Protein AF-0000000087407997 (afdb_homodimer)

pLDDT: mean 92.31, std 10.21, range [31.7, 98.81]

Foldseek 3Di:
DKWFFQFWDDDDPAIAGGATDDWDWLFEEEAEADPPLCRQVVLCCQLPVGPTPDQTIDDPRHRLNPDDPLVNLQAEFEFADDDDDPDFDFLLVLLLVLCVSVADPPGDDDPVSSVLLLVLCVLLPNNVRRGGGLVPDDLLSNLSSSVSSSCSSVHQEYEYEASCPPHDPVSLCSNLVSVSVVSNVGRIYYYYHHALQSCQVRGQKYFYGGRNYGQDIGGSVGQVDQVNVCVRVVAGWDWDDDPNTIDIGGPPPVPPPD/DKWFFQFWDDDDPAIAGGATDDWDWLFEEEAEADPPLCRQVVLCCQLPVGPTPDQTIDDPRHRLNPDDPLVNLQAEFEFADDDDDPDFDFLLVLLLVLCVSVADPPGDDDPVSSVLLLVLCVLLPNNVRRGGGLVPDDLLSNLSSSVSSSCSSVHQEYEYEASCPPHDPVSLCSNLVSVSVVSNVGRIYYYYDHALQSCQVRGQKYFYGGRNYGQDIGGSVGQVDQVNVCVRVVAGWDWDDDPNTIDIGGPPPVPPPD

Solvent-accessible surface area (backbone atoms only — not comparable to full-atom values): 27142 Å² total; per-residue (Å²): 79,42,36,36,50,52,39,36,42,74,54,94,95,46,48,36,55,54,37,64,52,73,42,50,79,33,30,32,38,29,35,32,34,55,82,87,17,38,55,66,59,51,53,33,36,68,75,49,82,37,79,48,83,60,93,28,38,28,47,73,83,38,59,48,81,76,45,55,68,61,58,38,37,37,42,40,23,70,36,72,63,77,81,80,75,89,63,84,41,28,37,45,55,55,22,39,57,42,44,51,75,79,41,55,100,85,49,73,88,51,71,66,47,51,50,46,30,46,49,38,26,45,75,70,72,41,48,91,44,34,80,38,45,44,83,75,49,54,69,44,55,41,47,51,46,47,50,26,12,30,44,56,42,56,26,44,29,37,38,33,34,34,78,48,68,95,41,33,52,61,35,32,52,51,50,51,50,50,51,47,51,42,9,72,72,48,32,11,32,42,33,31,42,47,48,67,45,61,46,36,73,60,30,61,27,33,35,34,35,47,76,20,25,65,78,42,69,34,39,39,85,75,39,69,35,44,74,54,44,23,66,70,62,68,45,66,44,39,65,43,80,52,94,89,35,50,39,70,42,67,38,68,68,75,49,78,70,126,79,42,38,35,50,52,38,37,42,74,55,94,96,46,49,36,54,53,38,63,52,73,42,50,81,33,30,32,37,29,37,32,35,56,82,87,16,36,55,65,59,52,53,34,35,66,76,48,82,38,76,49,83,60,94,28,41,26,46,74,84,38,59,48,81,75,46,56,69,61,58,38,37,38,42,40,23,70,34,70,62,79,80,80,76,89,64,83,41,28,36,44,57,54,22,38,56,42,45,50,73,79,42,55,100,84,50,73,87,51,71,68,47,51,50,46,30,47,50,38,26,45,75,71,72,40,48,93,45,35,80,38,44,44,82,75,50,54,69,45,53,41,48,50,46,46,49,28,13,30,44,58,42,56,27,44,31,38,39,32,34,34,78,49,68,94,43,33,52,62,34,33,51,52,50,50,50,51,51,47,50,42,9,73,71,45,32,12,34,41,32,31,42,45,45,67,44,60,46,35,74,62,30,59,28,32,34,33,33,47,75,21,26,66,78,40,70,35,40,37,85,73,39,69,36,44,73,56,44,22,66,70,60,69,46,66,45,38,66,42,79,53,92,90,35,48,40,68,42,69,38,68,68,76,50,80,69,125

Radius of gyration: 24.4 Å; Cα contacts (8 Å, |Δi|>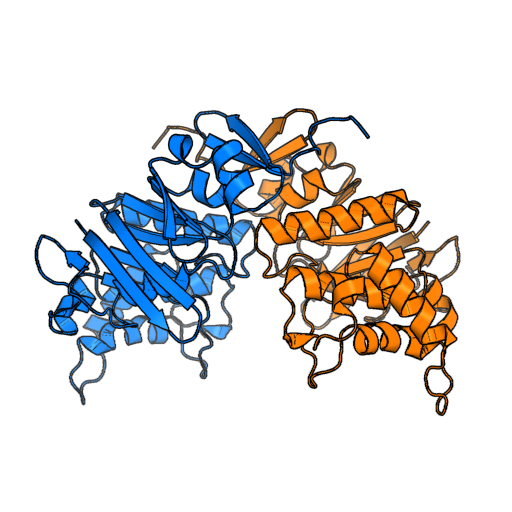4): 1046; chains: 2; bounding box: 50×68×53 Å

Sequence (516 aa):
MLEVRGLAFSYGDFSIEGVTLEVKEGEVVTLLGPNGSGKTTILKAIYGLLKPKERCVFIDGRDFHELPIRERAKLAGYVPQSHTPPFPYTVLDVVVTGLASQLGPFESPGKEHYEKALEKLGLLGLERFKDKPYTQLSGGQMQLVLIARALVQEPRFLLLDEPTAHLDFKNQVKVLGMVRRLAREGISTIMTLHDPNLTSVYSDRVALVKGGRIAAIGEPKEVIREDVLEEVYGMPVSVLEFNGFRLVIPGGELNGADMLEVRGLAFSYGDFSIEGVTLEVKEGEVVTLLGPNGSGKTTILKAIYGLLKPKERCVFIDGRDFHELPIRERAKLAGYVPQSHTPPFPYTVLDVVVTGLASQLGPFESPGKEHYEKALEKLGLLGLERFKDKPYTQLSGGQMQLVLIARALVQEPRFLLLDEPTAHLDFKNQVKVLGMVRRLAREGISTIMTLHDPNLTSVYSDRVALVKGGRIAAIGEPKEVIREDVLEEVYGMPVSVLEFNGFRLVIPGGELNGAD

Nearest PDB structures (foldseek):
  4wbs-assembly2_B  TM=8.511E-01  e=1.010E-21  Paraburkholderia phymatum STM815
  2olj-assembly1_A  TM=8.660E-01  e=7.659E-21  Geobacillus stearothermophilus
  6hs3-assembly1_B  TM=8.736E-01  e=2.737E-19  Burkholderia pseudomallei
  7ch8-assembly1_J  TM=8.640E-01  e=1.241E-17  Pseudomonas aeruginosa PAO1
  8bms-assembly1_A  TM=7.903E-01  e=9.996E-17  Lactobacillus delbrueckii subsp. bulgaricus ATCC 11842 = JCM 1002

InterPro domains:
  IPR003439 ABC transporter-like, ATP-binding domain [PF00005] (17-165)
  IPR003439 ABC transporter-like, ATP-binding domain [PS50893] (2-236)
  IPR003593 AAA+ ATPase domain [SM00382] (25-213)
  IPR017871 ABC transporter-like, conserved site [PS00211] (137-151)
  IPR027417 P-loop containing nucleoside triphosphate hydrolase [G3DSA:3.40.50.300] (1-246)
  IPR027417 P-loop containing nucleoside triphosphate hydrolase [SSF52540] (1-226)
  IPR050153 Metal Ion Import ATP-binding [PTHR42734] (1-245)

Structure (mmCIF, N/CA/C/O backbone):
data_AF-0000000087407997-model_v1
#
loop_
_entity.id
_entity.type
_entity.pdbx_description
1 polymer 'ABC transporter ATP-binding protein'
#
loop_
_atom_site.group_PDB
_atom_site.id
_atom_site.type_symbol
_atom_site.label_atom_id
_atom_site.label_alt_id
_atom_site.label_comp_id
_atom_site.label_asym_id
_atom_site.label_entity_id
_atom_site.label_seq_id
_atom_site.pdbx_PDB_ins_code
_atom_site.Cartn_x
_atom_site.Cartn_y
_atom_site.Cartn_z
_atom_site.occupancy
_atom_site.B_iso_or_equiv
_atom_site.auth_seq_id
_atom_site.auth_comp_id
_atom_site.auth_asym_id
_atom_site.auth_atom_id
_atom_site.pdbx_PDB_model_num
ATOM 1 N N . MET A 1 1 ? -1.115 24.828 19.484 1 93.56 1 MET A N 1
ATOM 2 C CA . MET A 1 1 ? -1.582 23.469 19.75 1 93.56 1 MET A CA 1
ATOM 3 C C . MET A 1 1 ? -2.961 23.25 19.141 1 93.56 1 MET A C 1
ATOM 5 O O . MET A 1 1 ? -3.82 24.125 19.188 1 93.56 1 MET A O 1
ATOM 9 N N . LEU A 1 2 ? -3.113 22.141 18.469 1 97.5 2 LEU A N 1
ATOM 10 C CA . LEU A 1 2 ? -4.418 21.719 17.984 1 97.5 2 LEU A CA 1
ATOM 11 C C . LEU A 1 2 ? -5.082 20.75 18.953 1 97.5 2 LEU A C 1
ATOM 13 O O . LEU A 1 2 ? -4.453 19.781 19.391 1 97.5 2 LEU A O 1
ATOM 17 N N . GLU A 1 3 ? -6.344 21.094 19.312 1 98.25 3 GLU A N 1
ATOM 18 C CA . GLU A 1 3 ? -7.09 20.266 20.25 1 98.25 3 GLU A CA 1
ATOM 19 C C . GLU A 1 3 ? -8.414 19.812 19.656 1 98.25 3 GLU A C 1
ATOM 21 O O . 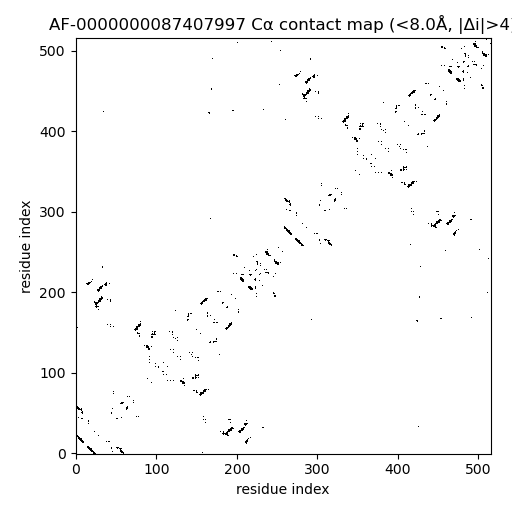GLU A 1 3 ? -9.18 20.609 19.125 1 98.25 3 GLU A O 1
ATOM 26 N N . VAL A 1 4 ? -8.617 18.562 19.719 1 98.19 4 VAL A N 1
ATOM 27 C CA . VAL A 1 4 ? -9.906 17.953 19.375 1 98.19 4 VAL A CA 1
ATOM 28 C C . VAL A 1 4 ? -10.586 17.438 20.641 1 98.19 4 VAL A C 1
ATOM 30 O O . VAL A 1 4 ? -10.016 16.594 21.359 1 98.19 4 VAL A O 1
ATOM 33 N N . ARG A 1 5 ? -11.781 17.922 20.906 1 97.56 5 ARG A N 1
ATOM 34 C CA . ARG A 1 5 ? -12.477 17.594 22.141 1 97.56 5 ARG A CA 1
ATOM 35 C C . ARG A 1 5 ? -13.82 16.922 21.844 1 97.56 5 ARG A C 1
ATOM 37 O O . ARG A 1 5 ? -14.789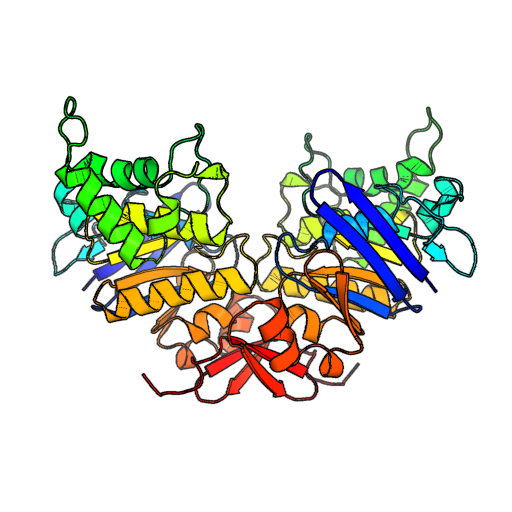 17.594 21.484 1 97.56 5 ARG A O 1
ATOM 44 N N . GLY A 1 6 ? -13.836 15.633 22.047 1 96.75 6 GLY A N 1
ATOM 45 C CA . GLY A 1 6 ? -15.094 14.906 21.953 1 96.75 6 GLY A CA 1
ATOM 46 C C . GLY A 1 6 ? -15.727 14.977 20.578 1 96.75 6 GLY A C 1
ATOM 47 O O . GLY A 1 6 ? -16.938 15.188 20.453 1 96.75 6 GLY A O 1
ATOM 48 N N . LEU A 1 7 ? -14.945 14.898 19.562 1 96.94 7 LEU A N 1
ATOM 49 C CA . LEU A 1 7 ? -15.453 14.977 18.203 1 96.94 7 LEU A CA 1
ATOM 50 C C . LEU A 1 7 ? -16.422 13.844 17.922 1 96.94 7 LEU A C 1
ATOM 52 O O . LEU A 1 7 ? -16.109 12.672 18.141 1 96.94 7 LEU A O 1
ATOM 56 N N . ALA A 1 8 ? -17.609 14.188 17.531 1 95.31 8 ALA A N 1
ATOM 57 C CA . ALA A 1 8 ? -18.656 13.242 17.172 1 95.31 8 ALA A CA 1
ATOM 58 C C . ALA A 1 8 ? -19.266 13.602 15.812 1 95.31 8 ALA A C 1
ATOM 60 O O . ALA A 1 8 ? -19.469 14.773 15.5 1 95.31 8 ALA A O 1
ATOM 61 N N . PHE A 1 9 ? -19.438 12.586 15.039 1 93.88 9 PHE A N 1
ATOM 62 C CA . PHE A 1 9 ? -20 12.727 13.695 1 93.88 9 PHE A CA 1
ATOM 63 C C . PHE A 1 9 ? -20.688 11.445 13.258 1 93.88 9 PHE A C 1
ATOM 65 O O . PHE A 1 9 ? -20.219 10.344 13.562 1 93.88 9 PHE A O 1
ATOM 72 N N . SER A 1 10 ? -21.812 11.633 12.625 1 90.56 10 SER A N 1
ATOM 73 C CA . SER A 1 10 ? -22.516 10.445 12.141 1 90.56 10 SER A CA 1
ATOM 74 C C . SER A 1 10 ? -22.953 10.617 10.688 1 90.56 10 SER A C 1
ATOM 76 O O . SER A 1 10 ? -23.312 11.711 10.273 1 90.56 10 SER A O 1
ATOM 78 N N . TYR A 1 11 ? -22.766 9.625 9.93 1 83 11 TYR A N 1
ATOM 79 C CA . TYR A 1 11 ? -23.281 9.539 8.562 1 83 11 TYR A CA 1
ATOM 80 C C . TYR A 1 11 ? -23.766 8.133 8.25 1 83 11 TYR A C 1
ATOM 82 O O . TYR A 1 11 ? -22.984 7.172 8.336 1 83 11 TYR A O 1
ATOM 90 N N . GLY A 1 12 ? -25.031 8.055 7.812 1 82.81 12 GLY A N 1
ATOM 91 C CA . GLY A 1 12 ? -25.625 6.746 7.621 1 82.81 12 GLY A CA 1
ATOM 92 C C . GLY A 1 12 ? -25.484 5.844 8.836 1 82.81 12 GLY A C 1
ATOM 93 O O . GLY A 1 12 ? -25.875 6.219 9.945 1 82.81 12 GLY A O 1
ATOM 94 N N . ASP A 1 13 ? -24.719 4.617 8.547 1 84.75 13 ASP A N 1
ATOM 95 C CA . ASP A 1 13 ? -24.578 3.625 9.602 1 84.75 13 ASP A CA 1
ATOM 96 C C . ASP A 1 13 ? -23.234 3.738 10.305 1 84.75 13 ASP A C 1
ATOM 98 O O . ASP A 1 13 ? -22.922 2.971 11.219 1 84.75 13 ASP A O 1
ATOM 102 N N . PHE A 1 14 ? -22.469 4.699 9.906 1 87.31 14 PHE A N 1
ATOM 103 C CA . PHE A 1 14 ? -21.141 4.859 10.508 1 87.31 14 PHE A CA 1
ATOM 104 C C . PHE A 1 14 ? -21.109 6.094 11.398 1 87.31 14 PHE A C 1
ATOM 106 O O . PHE A 1 14 ? -21.688 7.125 11.07 1 87.31 14 PHE A O 1
ATOM 113 N N . SER A 1 15 ? -20.453 5.922 12.641 1 91.94 15 SER A N 1
ATOM 114 C CA . SER A 1 15 ? -20.359 7.055 13.555 1 91.94 15 SER A CA 1
ATOM 115 C C . SER A 1 15 ? -18.984 7.145 14.195 1 91.94 15 SER A C 1
ATOM 117 O O . SER A 1 15 ? -18.328 6.125 14.438 1 91.94 15 SER A O 1
ATOM 119 N N . ILE A 1 16 ? -18.5 8.328 14.242 1 92.44 16 ILE A N 1
ATOM 120 C CA . ILE A 1 16 ? -17.375 8.688 15.094 1 92.44 16 ILE A CA 1
ATOM 121 C C . ILE A 1 16 ? -17.875 9.117 16.469 1 92.44 16 ILE A C 1
ATOM 123 O O . ILE A 1 16 ? -18.797 9.938 16.578 1 92.44 16 ILE A O 1
ATOM 127 N N . GLU A 1 17 ? -17.234 8.547 17.484 1 92.69 17 GLU A N 1
ATOM 128 C CA . GLU A 1 17 ? -17.766 8.773 18.828 1 92.69 17 GLU A CA 1
ATOM 129 C C . GLU A 1 17 ? -16.688 9.273 19.781 1 92.69 17 GLU A C 1
ATOM 131 O O . GLU A 1 17 ? -15.844 8.5 20.234 1 92.69 17 GLU A O 1
ATOM 136 N N . GLY A 1 18 ? -16.734 10.586 20.078 1 94 18 GLY A N 1
ATOM 137 C CA . GLY A 1 18 ? -16 11.141 21.219 1 94 18 GLY A CA 1
ATOM 138 C C . GLY A 1 18 ? -14.5 11.156 21 1 94 18 GLY A C 1
ATOM 139 O O . GLY A 1 18 ? -13.742 10.844 21.922 1 94 18 GLY A O 1
ATOM 140 N N . VAL A 1 19 ? -14.078 11.414 19.844 1 96.31 19 VAL A N 1
ATOM 141 C CA . VAL A 1 19 ? -12.648 11.438 19.547 1 96.31 19 VAL A CA 1
ATOM 142 C C . VAL A 1 19 ? -12.008 12.656 20.219 1 96.31 19 VAL A C 1
ATOM 144 O O . VAL A 1 19 ? -12.469 13.789 20.031 1 96.31 19 VAL A O 1
ATOM 147 N N . THR A 1 20 ? -11.039 12.438 21.078 1 97.81 20 THR A N 1
ATOM 148 C CA . THR A 1 20 ? -10.273 13.469 21.75 1 97.81 20 THR A CA 1
ATOM 149 C C . THR A 1 20 ? -8.781 13.266 21.562 1 97.81 20 THR A C 1
ATOM 151 O O . THR A 1 20 ? -8.266 12.164 21.766 1 97.81 20 THR A O 1
ATOM 154 N N . LEU A 1 21 ? -8.133 14.297 21.047 1 97.44 21 LEU A N 1
ATOM 155 C CA . LEU A 1 21 ? -6.68 14.242 20.906 1 97.44 21 LEU A CA 1
ATOM 156 C C . LEU A 1 21 ? -6.094 15.648 20.797 1 97.44 21 LEU A C 1
ATOM 158 O O . LEU A 1 21 ? -6.832 16.625 20.703 1 97.44 21 LEU A O 1
ATOM 162 N N . GLU A 1 22 ? -4.809 15.719 20.938 1 98 22 GLU A N 1
ATOM 163 C CA . GLU A 1 22 ? -4.074 16.969 20.797 1 98 22 GLU A CA 1
ATOM 164 C C . GLU A 1 22 ? -2.832 16.797 19.922 1 98 22 GLU A C 1
ATOM 166 O O . GLU A 1 22 ? -2.293 15.688 19.828 1 98 22 GLU A O 1
ATOM 171 N N . VAL A 1 23 ? -2.432 17.828 19.312 1 98.12 23 VAL A N 1
ATOM 172 C CA . VAL A 1 23 ? -1.2 17.875 18.547 1 98.12 23 VAL A CA 1
ATOM 173 C C . VAL A 1 23 ? -0.381 19.094 18.953 1 98.12 23 VAL A C 1
ATOM 175 O O . VAL A 1 23 ? -0.826 20.234 18.781 1 98.12 23 VAL A O 1
ATOM 178 N N . LYS A 1 24 ? 0.761 18.828 19.453 1 97.19 24 LYS A N 1
ATOM 179 C CA . LYS A 1 24 ? 1.659 19.906 19.859 1 97.19 24 LYS A CA 1
ATOM 180 C C . LYS A 1 24 ? 2.455 20.438 18.672 1 97.19 24 LYS A C 1
ATOM 182 O O . LYS A 1 24 ? 2.434 19.859 17.594 1 97.19 24 LYS A O 1
ATOM 187 N N . GLU A 1 25 ? 3.094 21.578 18.922 1 95.5 25 GLU A N 1
ATOM 188 C CA . GLU A 1 25 ? 3.939 22.156 17.891 1 95.5 25 GLU A CA 1
ATOM 189 C C . GLU A 1 25 ? 5.086 21.219 17.531 1 95.5 25 GLU A C 1
ATOM 191 O O . GLU A 1 25 ? 5.758 20.672 18.406 1 95.5 25 GLU A O 1
ATOM 196 N N . GLY A 1 26 ? 5.191 21 16.266 1 96.5 26 GLY A N 1
ATOM 197 C CA . GLY A 1 26 ? 6.297 20.188 15.773 1 96.5 26 GLY A CA 1
ATOM 198 C C . GLY A 1 26 ? 6.078 18.703 15.961 1 96.5 26 GLY A C 1
ATOM 199 O O . GLY A 1 26 ? 7 17.906 15.773 1 96.5 26 GLY A O 1
ATOM 200 N N . GLU A 1 27 ? 4.895 18.328 16.297 1 98.12 27 GLU A N 1
ATOM 201 C CA . GLU A 1 27 ? 4.59 16.922 16.594 1 98.12 27 GLU A CA 1
ATOM 202 C C . GLU A 1 27 ? 3.934 16.234 15.398 1 98.12 27 GLU A C 1
ATOM 204 O O . GLU A 1 27 ? 3.168 16.859 14.656 1 98.12 27 GLU A O 1
ATOM 209 N N . VAL A 1 28 ? 4.277 14.992 15.188 1 98.62 28 VAL A N 1
ATOM 210 C CA . VAL A 1 28 ? 3.586 14.148 14.219 1 98.62 28 VAL A CA 1
ATOM 211 C C . VAL A 1 28 ? 2.686 13.148 14.945 1 98.62 28 VAL A C 1
ATOM 213 O O . VAL A 1 28 ? 3.172 12.281 15.664 1 98.62 28 VAL A O 1
ATOM 216 N N . VAL A 1 29 ? 1.391 13.297 14.781 1 98.81 29 VAL A N 1
ATOM 217 C CA . VAL A 1 29 ? 0.408 12.367 15.336 1 98.81 29 VAL A CA 1
ATOM 218 C C . VAL A 1 29 ? -0.228 11.562 14.203 1 98.81 29 VAL A C 1
ATOM 220 O O . VAL A 1 29 ? -0.716 12.125 13.227 1 98.81 29 VAL A O 1
ATOM 223 N N . THR A 1 30 ? -0.231 10.25 14.312 1 98.81 30 THR A N 1
ATOM 224 C CA . THR A 1 30 ? -0.772 9.391 13.266 1 98.81 30 THR A CA 1
ATOM 225 C C . THR A 1 30 ? -2.023 8.672 13.758 1 98.81 30 THR A C 1
ATOM 227 O O . THR A 1 30 ? -2.014 8.055 14.82 1 98.81 30 THR A O 1
ATOM 230 N N . LEU A 1 31 ? -3.109 8.875 13.047 1 98.75 31 LEU A N 1
ATOM 231 C CA . LEU A 1 31 ? -4.254 7.98 13.188 1 98.75 31 LEU A CA 1
ATOM 232 C C . LEU A 1 31 ? -3.986 6.641 12.508 1 98.75 31 LEU A C 1
ATOM 234 O O . LEU A 1 31 ? -3.889 6.57 11.281 1 98.75 31 LEU A O 1
ATOM 238 N N . LEU A 1 32 ? -3.848 5.594 13.281 1 98.56 32 LEU A N 1
ATOM 239 C CA . LEU A 1 32 ? -3.555 4.246 12.805 1 98.56 32 LEU A CA 1
ATOM 240 C C . LEU A 1 32 ? -4.785 3.35 12.914 1 98.56 32 LEU A C 1
ATOM 242 O O . LEU A 1 32 ? -5.527 3.422 13.891 1 98.56 32 LEU A O 1
ATOM 246 N N . GLY A 1 33 ? -5.023 2.516 12.008 1 96.81 33 GLY A N 1
ATOM 247 C CA . GLY A 1 33 ? -6.129 1.571 12.039 1 96.81 33 GLY A CA 1
ATOM 248 C C . GLY A 1 33 ? -6.41 0.933 10.695 1 96.81 33 GLY A C 1
ATOM 249 O O . GLY A 1 33 ? -5.848 1.343 9.68 1 96.81 33 GLY A O 1
ATOM 250 N N . PRO A 1 34 ? -7.238 -0.041 10.664 1 95.44 34 PRO A N 1
ATOM 251 C CA . PRO A 1 34 ? -7.59 -0.705 9.414 1 95.44 34 PRO A CA 1
ATOM 252 C C . PRO A 1 34 ? -8.445 0.172 8.5 1 95.44 34 PRO A C 1
ATOM 254 O O . PRO A 1 34 ? -8.906 1.24 8.922 1 95.44 34 PRO A O 1
ATOM 257 N N . ASN A 1 35 ? -8.523 -0.287 7.273 1 93 35 ASN A N 1
ATOM 258 C CA . ASN A 1 35 ? -9.438 0.397 6.363 1 93 35 ASN A CA 1
ATOM 259 C C . ASN A 1 35 ? -10.867 0.395 6.895 1 93 35 ASN A C 1
ATOM 261 O O . ASN A 1 35 ? -11.328 -0.604 7.453 1 93 35 ASN A O 1
ATOM 265 N N . GLY A 1 36 ? -11.531 1.474 6.816 1 91.69 36 GLY A N 1
ATOM 266 C CA . GLY A 1 36 ? -12.922 1.57 7.234 1 91.69 36 GLY A CA 1
ATOM 267 C C . GLY A 1 36 ? -13.078 1.879 8.711 1 91.69 36 GLY A C 1
ATOM 268 O O . GLY A 1 36 ? -14.195 1.951 9.219 1 91.69 36 GLY A O 1
ATOM 269 N N . SER A 1 37 ? -12.023 2.117 9.383 1 95.12 37 SER A N 1
ATOM 270 C CA . SER A 1 37 ? -12.094 2.32 10.828 1 95.12 37 SER A CA 1
ATOM 271 C C . SER A 1 37 ? -12.578 3.727 11.164 1 95.12 37 SER A C 1
ATOM 273 O O . SER A 1 37 ? -12.953 4.004 12.305 1 95.12 37 SER A O 1
ATOM 275 N N . GLY A 1 38 ? -12.508 4.648 10.211 1 95.38 38 GLY A N 1
ATOM 276 C CA . GLY A 1 38 ? -12.984 6.004 10.438 1 95.38 38 GLY A CA 1
ATOM 277 C C . GLY A 1 38 ? -11.883 7.043 10.391 1 95.38 38 GLY A C 1
ATOM 278 O O . GLY A 1 38 ? -12.133 8.234 10.594 1 95.38 38 GLY A O 1
ATOM 279 N N . LYS A 1 39 ? -10.656 6.656 10.086 1 97.06 39 LYS A N 1
ATOM 280 C CA . LYS A 1 39 ? -9.508 7.559 10.094 1 97.06 39 LYS A CA 1
ATOM 281 C C . LYS A 1 39 ? -9.75 8.766 9.195 1 97.06 39 LYS A C 1
ATOM 283 O O . LYS A 1 39 ? -9.57 9.906 9.617 1 97.06 39 LYS A O 1
ATOM 288 N N . THR A 1 40 ? -10.195 8.508 7.945 1 95.75 40 THR A N 1
ATOM 289 C CA . THR A 1 40 ? -10.453 9.555 6.965 1 95.75 40 THR A CA 1
ATOM 290 C C . THR A 1 40 ? -11.586 10.469 7.43 1 95.75 40 THR A C 1
ATOM 292 O O . THR A 1 40 ? -11.508 11.688 7.289 1 95.75 40 THR A O 1
ATOM 295 N N . THR A 1 41 ? -12.617 9.898 8.008 1 95.38 41 THR A N 1
ATOM 296 C CA . THR A 1 41 ? -13.75 10.672 8.516 1 95.38 41 THR A CA 1
ATOM 297 C C . THR A 1 41 ? -13.312 11.586 9.656 1 95.38 41 THR A C 1
ATOM 299 O O . THR A 1 41 ? -13.672 12.758 9.688 1 95.38 41 THR A O 1
ATOM 302 N N . ILE A 1 42 ? -12.484 11.023 10.547 1 97.12 42 ILE A N 1
ATOM 303 C CA . ILE A 1 42 ? -11.969 11.812 11.664 1 97.12 42 ILE A CA 1
ATOM 304 C C . ILE A 1 42 ? -11.141 12.977 11.133 1 97.12 42 ILE A C 1
ATOM 306 O O . ILE A 1 42 ? -11.344 14.125 11.531 1 97.12 42 ILE A O 1
ATOM 310 N N . LEU A 1 43 ? -10.273 12.711 10.219 1 97.38 43 LEU A N 1
ATOM 311 C CA . LEU A 1 43 ? -9.375 13.719 9.664 1 97.38 43 LEU A CA 1
ATOM 312 C C . LEU A 1 43 ? -10.164 14.82 8.961 1 97.38 43 LEU A C 1
ATOM 314 O O . LEU A 1 43 ? -9.898 16 9.164 1 97.38 43 LEU A O 1
ATOM 318 N N . LYS A 1 44 ? -11.156 14.469 8.164 1 96.44 44 LYS A N 1
ATOM 319 C CA . LYS A 1 44 ? -12.008 15.414 7.449 1 96.44 44 LYS A CA 1
ATOM 320 C C . LYS A 1 44 ? -12.828 16.266 8.422 1 96.44 44 LYS A C 1
ATOM 322 O O . LYS A 1 44 ? -13.047 17.453 8.18 1 96.44 44 LYS A O 1
ATOM 327 N N . ALA A 1 45 ? -13.273 15.633 9.469 1 96.69 45 ALA A N 1
ATOM 328 C CA . ALA A 1 45 ? -14.039 16.359 10.484 1 96.69 45 ALA A CA 1
ATOM 329 C C . ALA A 1 45 ? -13.164 17.359 11.219 1 96.69 45 ALA A C 1
ATOM 331 O O . ALA A 1 45 ? -13.602 18.484 11.516 1 96.69 45 ALA A O 1
ATOM 332 N N . ILE A 1 46 ? -11.953 16.953 11.5 1 97.44 46 ILE A N 1
ATOM 333 C CA . ILE A 1 46 ? -11.023 17.875 12.148 1 97.44 46 ILE A CA 1
ATOM 334 C C . ILE A 1 46 ? -10.789 19.094 11.242 1 97.44 46 ILE A C 1
ATOM 336 O O . ILE A 1 46 ? -10.844 20.234 11.703 1 97.44 46 ILE A O 1
ATOM 340 N N . TYR A 1 47 ? -10.602 18.859 9.992 1 96.56 47 TYR A N 1
ATOM 341 C CA . TYR A 1 47 ? -10.305 19.938 9.055 1 96.56 47 TYR A CA 1
ATOM 342 C C . TYR A 1 47 ? -11.547 20.781 8.797 1 96.56 47 TYR A C 1
ATOM 344 O O . TYR A 1 47 ? -11.445 21.953 8.43 1 96.56 47 TYR A O 1
ATOM 352 N N . GLY A 1 48 ? -12.719 20.156 8.875 1 95.12 48 GLY A N 1
ATOM 353 C CA . GLY A 1 48 ? -13.969 20.875 8.688 1 95.12 48 GLY A CA 1
ATOM 354 C C . GLY A 1 48 ? -14.641 20.594 7.363 1 95.12 48 GLY A C 1
ATOM 355 O O . GLY A 1 48 ? -15.609 21.266 6.992 1 95.12 48 GLY A O 1
ATOM 356 N N . LEU A 1 49 ? -14.109 19.625 6.637 1 94 49 LEU A N 1
ATOM 357 C CA . LEU A 1 49 ? -14.781 19.188 5.418 1 94 49 LEU A CA 1
ATOM 358 C C . LEU A 1 49 ? -16.078 18.453 5.75 1 94 49 LEU A C 1
ATOM 360 O O . LEU A 1 49 ? -17 18.406 4.93 1 94 49 LEU A O 1
ATOM 364 N N . LEU A 1 50 ? -16.094 17.781 6.867 1 93.38 50 LEU A N 1
ATOM 365 C CA . LEU A 1 50 ? -17.281 17.219 7.484 1 93.38 50 LEU A CA 1
ATOM 366 C C . LEU A 1 50 ? -17.641 17.984 8.758 1 93.38 50 LEU A C 1
ATOM 368 O O . LEU A 1 50 ? -16.797 18.156 9.641 1 93.38 50 LEU A O 1
ATOM 372 N N . LYS A 1 51 ? -18.766 18.469 8.898 1 89.06 51 LYS A N 1
ATOM 373 C CA . LYS A 1 51 ? -19.141 19.359 10 1 89.06 51 LYS A CA 1
ATOM 374 C C . LYS A 1 51 ? -19.625 18.562 11.211 1 89.06 51 LYS A C 1
ATOM 376 O O . LYS A 1 51 ? -20.703 17.953 11.172 1 89.06 51 LYS A O 1
ATOM 381 N N . PRO A 1 52 ? -18.875 18.609 12.242 1 90.94 52 PRO A N 1
ATOM 382 C CA . PRO A 1 52 ? -19.344 17.969 13.477 1 90.94 52 PRO A CA 1
ATOM 383 C C . PRO A 1 52 ? -20.531 18.672 14.094 1 90.94 52 PRO A C 1
ATOM 385 O O . PRO A 1 52 ? -20.812 19.828 13.766 1 90.94 52 PRO A O 1
ATOM 388 N N . LYS A 1 53 ? -21.172 17.922 14.984 1 82.56 53 LYS A N 1
ATOM 389 C CA . LYS A 1 53 ? -22.391 18.438 15.617 1 82.56 53 LYS A CA 1
ATOM 390 C C . LYS A 1 53 ? -22.062 19.578 16.578 1 82.56 53 LYS A C 1
ATOM 392 O O . LYS A 1 53 ? -22.797 20.578 16.625 1 82.56 53 LYS A O 1
ATOM 397 N N . GLU A 1 54 ? -21.031 19.469 17.281 1 91.44 54 GLU A N 1
ATOM 398 C CA . GLU A 1 54 ? -20.641 20.438 18.297 1 91.44 54 GLU A CA 1
ATOM 399 C C . GLU A 1 54 ? -19.266 21 18 1 91.44 54 GLU A C 1
ATOM 401 O O . GLU A 1 54 ? -18.5 20.438 17.219 1 91.44 54 GLU A O 1
ATOM 406 N N . ARG A 1 55 ? -19.078 22.188 18.594 1 94.06 55 ARG A N 1
ATOM 407 C CA . ARG A 1 55 ? -17.719 22.734 18.531 1 94.06 55 ARG A CA 1
ATOM 408 C C . ARG A 1 55 ? -16.734 21.828 19.25 1 94.06 55 ARG A C 1
ATOM 410 O O . ARG A 1 55 ? -16.922 21.516 20.438 1 94.06 55 ARG A O 1
ATOM 417 N N . CYS A 1 56 ? -15.656 21.422 18.484 1 96.88 56 CYS A N 1
ATOM 418 C CA . CYS A 1 56 ? -14.82 20.406 19.125 1 96.88 56 CYS A CA 1
ATOM 419 C C . CYS A 1 56 ? -13.383 20.5 18.641 1 96.88 56 CYS A C 1
ATOM 421 O O . CYS A 1 56 ? -12.508 19.766 19.109 1 96.88 56 CYS A O 1
ATOM 423 N N . VAL A 1 57 ? -13.047 21.375 17.766 1 98.06 57 VAL A N 1
ATOM 424 C CA . VAL A 1 57 ? -11.688 21.531 17.266 1 98.06 57 VAL A CA 1
ATOM 425 C C . VAL A 1 57 ? -11.18 22.938 17.547 1 98.06 57 VAL A C 1
ATOM 427 O O . VAL A 1 57 ? -11.797 23.922 17.125 1 98.06 57 VAL A O 1
ATOM 430 N N . PHE A 1 58 ? -10.07 22.984 18.234 1 98.06 58 PHE A N 1
ATOM 431 C CA . PHE A 1 58 ? -9.531 24.281 18.656 1 98.06 58 PHE A CA 1
ATOM 432 C C . PHE A 1 58 ? -8.055 24.391 18.297 1 98.06 58 PHE A C 1
ATOM 434 O O . PHE A 1 58 ? -7.305 23.406 18.422 1 98.06 58 PHE A O 1
ATOM 441 N N . ILE A 1 59 ? -7.641 25.531 17.859 1 97 59 ILE A N 1
ATOM 442 C CA . ILE A 1 59 ? -6.23 25.875 17.688 1 97 59 ILE A CA 1
ATOM 443 C C . ILE A 1 59 ? -5.883 27.094 18.547 1 97 59 ILE A C 1
ATOM 445 O O . ILE A 1 59 ? -6.457 28.172 18.359 1 97 59 ILE A O 1
ATOM 449 N N . ASP A 1 60 ? -5.047 26.859 19.453 1 94.69 60 ASP A N 1
ATOM 450 C CA . ASP A 1 60 ? -4.672 27.891 20.422 1 9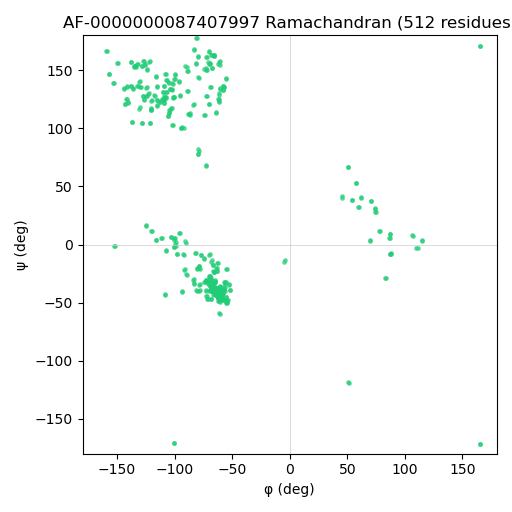4.69 60 ASP A CA 1
ATOM 451 C C . ASP A 1 60 ? -5.906 28.484 21.109 1 94.69 60 ASP A C 1
ATOM 453 O O . ASP A 1 60 ? -6.047 29.703 21.188 1 94.69 60 ASP A O 1
ATOM 457 N N . GLY A 1 61 ? -6.781 27.656 21.359 1 94 61 GLY A N 1
ATOM 458 C CA . GLY A 1 61 ? -7.941 28.031 22.141 1 94 61 GLY A CA 1
ATOM 459 C C . GLY A 1 61 ? -9.07 28.609 21.312 1 94 61 GLY A C 1
ATOM 460 O O . GLY A 1 61 ? -10.172 28.844 21.828 1 94 61 GLY A O 1
ATOM 461 N N . ARG A 1 62 ? -8.859 28.859 20.062 1 95.69 62 ARG A N 1
ATOM 462 C CA . ARG A 1 62 ? -9.891 29.406 19.188 1 95.69 62 ARG A CA 1
ATOM 463 C C . ARG A 1 62 ? -10.594 28.297 18.406 1 95.69 62 ARG A C 1
ATOM 465 O O . ARG A 1 62 ? -9.953 27.359 17.953 1 95.69 62 ARG A O 1
ATOM 472 N N . ASP A 1 63 ? -11.906 28.469 18.281 1 96.88 63 ASP A N 1
ATOM 473 C CA . ASP A 1 63 ? -12.672 27.516 17.5 1 96.88 63 ASP A CA 1
ATOM 474 C C . ASP A 1 63 ? -12.25 27.547 16.031 1 96.88 63 ASP A C 1
ATOM 476 O O . ASP A 1 63 ? -12.531 28.516 15.32 1 96.88 63 ASP A O 1
ATOM 480 N N . PHE A 1 64 ? -11.672 26.484 15.602 1 97.25 64 PHE A N 1
ATOM 481 C CA . PHE A 1 64 ? -11.086 26.422 14.266 1 97.25 64 PHE A CA 1
ATOM 482 C C . PHE A 1 64 ? -12.164 26.531 13.195 1 97.25 64 PHE A C 1
ATOM 484 O O . PHE A 1 64 ? -11.984 27.25 12.203 1 97.25 64 PHE A O 1
ATOM 491 N N . HIS A 1 65 ? -13.312 25.891 13.391 1 96.38 65 HIS A N 1
ATOM 492 C CA . HIS A 1 65 ? -14.344 25.781 12.367 1 96.38 65 HIS A CA 1
ATOM 493 C C . HIS A 1 65 ? -15.086 27.109 12.195 1 96.38 65 HIS A C 1
ATOM 495 O O . HIS A 1 65 ? -15.766 27.312 11.195 1 96.38 65 HIS A O 1
ATOM 501 N N . GLU A 1 66 ? -14.914 28.031 13.078 1 95.06 66 GLU A N 1
ATOM 502 C CA . GLU A 1 66 ? -15.633 29.297 13.023 1 95.06 66 GLU A CA 1
ATOM 503 C C . GLU A 1 66 ? -14.781 30.391 12.391 1 95.06 66 GLU A C 1
ATOM 505 O O . GLU A 1 66 ? -15.273 31.484 12.109 1 95.06 66 GLU A O 1
ATOM 510 N N . LEU A 1 67 ? -13.602 30.094 12.172 1 94.69 67 LEU A N 1
ATOM 511 C CA . LEU A 1 67 ? -12.711 31.062 11.562 1 94.69 67 LEU A CA 1
ATOM 512 C C . LEU A 1 67 ? -13.023 31.25 10.086 1 94.69 67 LEU A C 1
ATOM 514 O O . LEU A 1 67 ? -13.5 30.328 9.43 1 94.69 67 LEU A O 1
ATOM 518 N N . PRO A 1 68 ? -12.742 32.469 9.594 1 92.62 68 PRO A N 1
ATOM 519 C CA . PRO A 1 68 ? -12.852 32.656 8.141 1 92.62 68 PRO A CA 1
ATOM 520 C C . PRO A 1 68 ? -11.906 31.734 7.359 1 92.62 68 PRO A C 1
ATOM 522 O O . PRO A 1 68 ? -10.836 31.375 7.855 1 92.62 68 PRO A O 1
ATOM 525 N N . ILE A 1 69 ? -12.211 31.422 6.172 1 88.81 69 ILE A N 1
ATOM 526 C CA . ILE A 1 69 ? -11.508 30.469 5.32 1 88.81 69 ILE A CA 1
ATOM 527 C C . ILE A 1 69 ? -10.047 30.891 5.164 1 88.81 69 ILE A C 1
ATOM 529 O O . ILE A 1 69 ? -9.148 30.047 5.23 1 88.81 69 ILE A O 1
ATOM 533 N N . ARG A 1 70 ? -9.812 32.156 4.988 1 89.38 70 ARG A N 1
ATOM 534 C CA . ARG A 1 70 ? -8.461 32.656 4.785 1 89.38 70 ARG A CA 1
ATOM 535 C C . ARG A 1 70 ? -7.598 32.406 6.02 1 89.38 70 ARG A C 1
ATOM 537 O O . ARG A 1 70 ? -6.414 32.094 5.906 1 89.38 70 ARG A O 1
ATOM 544 N N . GLU A 1 71 ? -8.227 32.594 7.117 1 93.06 71 GLU A N 1
ATOM 545 C CA . GLU A 1 71 ? -7.504 32.375 8.367 1 93.06 71 GLU A CA 1
ATOM 546 C C . GLU A 1 71 ? -7.277 30.875 8.617 1 93.06 71 GLU A C 1
ATOM 548 O O . GLU A 1 71 ? -6.203 30.469 9.062 1 93.06 71 GLU A O 1
ATOM 553 N N . ARG A 1 72 ? -8.227 30.031 8.328 1 94.5 72 ARG A N 1
ATOM 554 C CA . ARG A 1 72 ? -8.109 28.594 8.492 1 94.5 72 ARG A CA 1
ATOM 555 C C . ARG A 1 72 ? -6.984 28.031 7.641 1 94.5 72 ARG A C 1
ATOM 557 O O . ARG A 1 72 ? -6.242 27.156 8.078 1 94.5 72 ARG A O 1
ATOM 564 N N . ALA A 1 73 ? -6.855 28.625 6.488 1 91.75 73 ALA A N 1
ATOM 565 C CA . ALA A 1 73 ? -5.863 28.141 5.535 1 91.75 73 ALA A CA 1
ATOM 566 C C . ALA A 1 73 ? -4.445 28.422 6.031 1 91.75 73 ALA A C 1
ATOM 568 O O . ALA A 1 73 ? -3.516 27.672 5.723 1 91.75 73 ALA A O 1
ATOM 569 N N . LYS A 1 74 ? -4.293 29.406 6.797 1 93.56 74 LYS A N 1
ATOM 570 C CA . LYS A 1 74 ? -2.996 29.766 7.371 1 93.56 74 LYS A CA 1
ATOM 571 C C . LYS A 1 74 ? -2.686 28.891 8.586 1 93.56 74 LYS A C 1
ATOM 573 O O . LYS A 1 74 ? -1.54 28.844 9.039 1 93.56 74 LYS A O 1
ATOM 578 N N . LEU A 1 75 ? -3.717 28.344 9.117 1 96.19 75 LEU A N 1
ATOM 579 C CA . LEU A 1 75 ? -3.533 27.547 10.32 1 96.19 75 LEU A CA 1
ATOM 580 C C . LEU A 1 75 ? -3.35 26.078 9.977 1 96.19 75 LEU A C 1
ATOM 582 O O . LEU A 1 75 ? -2.512 25.391 10.57 1 96.19 75 LEU A O 1
ATOM 586 N N . ALA A 1 76 ? -4.148 25.641 8.992 1 97.38 76 ALA A N 1
ATOM 587 C CA . ALA A 1 76 ? -4.086 24.203 8.68 1 97.38 76 ALA A CA 1
ATOM 588 C C . ALA A 1 76 ? -4.191 23.969 7.176 1 97.38 76 ALA A C 1
ATOM 590 O O . ALA A 1 76 ? -4.977 24.625 6.488 1 97.38 76 ALA A O 1
ATOM 591 N N . GLY A 1 77 ? -3.332 23.078 6.664 1 97.06 77 GLY A N 1
ATOM 592 C CA . GLY A 1 77 ? -3.424 22.562 5.305 1 97.06 77 GLY A CA 1
ATOM 593 C C . GLY A 1 77 ? -3.891 21.109 5.242 1 97.06 77 GLY A C 1
ATOM 594 O O . GLY A 1 77 ? -3.588 20.328 6.137 1 97.06 77 GLY A O 1
ATOM 595 N N . TYR A 1 78 ? -4.629 20.781 4.176 1 96.69 78 TYR A N 1
ATOM 596 C CA . TYR A 1 78 ? -5.184 19.453 3.994 1 96.69 78 TYR A CA 1
ATOM 597 C C . TYR A 1 78 ? -4.719 18.844 2.674 1 96.69 78 TYR A C 1
ATOM 599 O O . TYR A 1 78 ? -4.746 19.5 1.635 1 96.69 78 TYR A O 1
ATOM 607 N N . VAL A 1 79 ? -4.219 17.625 2.764 1 97 79 VAL A N 1
ATOM 608 C CA . VAL A 1 79 ? -3.857 16.859 1.576 1 97 79 VAL A CA 1
ATOM 609 C C . VAL A 1 79 ? -4.668 15.562 1.528 1 97 79 VAL A C 1
ATOM 611 O O . VAL A 1 79 ? -4.5 14.68 2.375 1 97 79 VAL A O 1
ATOM 614 N N . PRO A 1 80 ? -5.527 15.359 0.503 1 94.75 80 PRO A N 1
ATOM 615 C CA . PRO A 1 80 ? -6.367 14.164 0.409 1 94.75 80 PRO A CA 1
ATOM 616 C C . PRO A 1 80 ? -5.605 12.953 -0.125 1 94.75 80 PRO A C 1
ATOM 618 O O . PRO A 1 80 ? -4.484 13.094 -0.62 1 94.75 80 PRO A O 1
ATOM 621 N N . GLN A 1 81 ? -6.16 11.734 0.097 1 84.06 81 GLN A N 1
ATOM 622 C CA . GLN A 1 81 ? -5.574 10.477 -0.353 1 84.06 81 GLN A CA 1
ATOM 623 C C . GLN A 1 81 ? -5.457 10.438 -1.874 1 84.06 81 GLN A C 1
ATOM 625 O O . GLN A 1 81 ? -4.422 10.047 -2.412 1 84.06 81 GLN A O 1
ATOM 630 N N . SER A 1 82 ? -6.547 10.562 -2.611 1 73.38 82 SER A N 1
ATOM 631 C CA . SER A 1 82 ? -6.535 10.508 -4.07 1 73.38 82 SER A CA 1
ATOM 632 C C . SER A 1 82 ? -6.684 11.906 -4.672 1 73.38 82 SER A C 1
ATOM 634 O O . SER A 1 82 ? -7.332 12.773 -4.086 1 73.38 82 SER A O 1
ATOM 636 N N . HIS A 1 83 ? -5.738 12.086 -5.688 1 66.88 83 HIS A N 1
ATOM 637 C CA . HIS A 1 83 ? -5.902 13.312 -6.469 1 66.88 83 HIS A CA 1
ATOM 638 C C . HIS A 1 83 ? -5.719 13.039 -7.961 1 66.88 83 HIS A C 1
ATOM 640 O O . HIS A 1 83 ? -4.699 12.484 -8.375 1 66.88 83 HIS A O 1
ATOM 646 N N . THR A 1 84 ? -6.738 13.016 -8.695 1 62.34 84 THR A N 1
ATOM 647 C CA . THR A 1 84 ? -6.578 12.898 -10.141 1 62.34 84 THR A CA 1
ATOM 648 C C . THR A 1 84 ? -6.758 14.258 -10.812 1 62.34 84 THR A C 1
ATOM 650 O O . THR A 1 84 ? -7.871 14.789 -10.867 1 62.34 84 THR A O 1
ATOM 653 N N . PRO A 1 85 ? -5.668 14.844 -11.172 1 62.34 85 PRO A N 1
ATOM 654 C CA . PRO A 1 85 ? -5.906 16.094 -11.883 1 62.34 85 PRO A CA 1
ATOM 655 C C . PRO A 1 85 ? -6.457 15.883 -13.289 1 62.34 85 PRO A C 1
ATOM 657 O O . PRO A 1 85 ? -5.984 15.008 -14.016 1 62.34 85 PRO A O 1
ATOM 660 N N . PRO A 1 86 ? -7.504 16.5 -13.602 1 56.66 86 PRO A N 1
ATOM 661 C CA . PRO A 1 86 ? -8.156 16.312 -14.898 1 56.66 86 PRO A CA 1
ATOM 662 C C . PRO A 1 86 ? -7.297 16.797 -16.062 1 56.66 86 PRO A C 1
ATOM 664 O O . PRO A 1 86 ? -7.465 16.328 -17.188 1 56.66 86 PRO A O 1
ATOM 667 N N . PHE A 1 87 ? -6.473 17.828 -15.906 1 68.62 87 PHE A N 1
ATOM 668 C CA . PHE A 1 87 ? -5.75 18.453 -17 1 68.62 87 PHE A CA 1
ATOM 669 C C . PHE A 1 87 ? -4.254 18.469 -16.734 1 68.62 87 PHE A C 1
ATOM 671 O O . PHE A 1 87 ? -3.828 18.438 -15.57 1 68.62 87 PHE A O 1
ATOM 678 N N . PRO A 1 88 ? -3.492 18.438 -17.812 1 80.12 88 PRO A N 1
ATOM 679 C CA . PRO A 1 88 ? -2.033 18.391 -17.688 1 80.12 88 PRO A CA 1
ATOM 680 C C . PRO A 1 88 ? -1.449 19.734 -17.234 1 80.12 88 PRO A C 1
ATOM 682 O O . PRO A 1 88 ? -0.748 20.391 -18.016 1 80.12 88 PRO A O 1
ATOM 685 N N . TYR A 1 89 ? -1.666 20.188 -16.078 1 90.5 89 TYR A N 1
ATOM 686 C CA . TYR A 1 89 ? -1.021 21.328 -15.469 1 90.5 89 TYR A CA 1
ATOM 687 C C . TYR A 1 89 ? 0.425 21.016 -15.102 1 90.5 89 TYR A C 1
ATOM 689 O O . TYR A 1 89 ? 0.776 19.859 -14.875 1 90.5 89 TYR A O 1
ATOM 697 N N . THR A 1 90 ? 1.173 22.141 -15.164 1 96.31 90 THR A N 1
ATOM 698 C CA . THR A 1 90 ? 2.547 21.953 -14.703 1 96.31 90 THR A CA 1
ATOM 699 C C . THR A 1 90 ? 2.596 21.781 -13.188 1 96.31 90 THR A C 1
ATOM 701 O O . THR A 1 90 ? 1.637 22.125 -12.492 1 96.31 90 THR A O 1
ATOM 704 N N . VAL A 1 91 ? 3.643 21.25 -12.703 1 97.25 91 VAL A N 1
ATOM 705 C CA . VAL A 1 91 ? 3.881 21.094 -11.273 1 97.25 91 VAL A CA 1
ATOM 706 C C . VAL A 1 91 ? 3.732 22.453 -10.57 1 97.25 91 VAL A C 1
ATOM 708 O O . VAL A 1 91 ? 3.033 22.562 -9.562 1 97.25 91 VAL A O 1
ATOM 711 N N . LEU A 1 92 ? 4.367 23.453 -11.148 1 97.38 92 LEU A N 1
ATOM 712 C CA . LEU A 1 92 ? 4.309 24.781 -10.562 1 97.38 92 LEU A CA 1
ATOM 713 C C . LEU A 1 92 ? 2.877 25.297 -10.531 1 97.38 92 LEU A C 1
ATOM 715 O O . LEU A 1 92 ? 2.434 25.859 -9.516 1 97.38 92 LEU A O 1
ATOM 719 N N . ASP A 1 93 ? 2.104 25.094 -11.594 1 95.38 93 ASP A N 1
ATOM 720 C CA . ASP A 1 93 ? 0.712 25.531 -11.656 1 95.38 93 ASP A CA 1
ATOM 721 C C . ASP A 1 93 ? -0.129 24.859 -10.578 1 95.38 93 ASP A C 1
ATOM 723 O O . ASP A 1 93 ? -0.965 25.516 -9.945 1 95.38 93 ASP A O 1
ATOM 727 N N . VAL A 1 94 ? 0.126 23.625 -10.383 1 94.69 94 VAL A N 1
ATOM 728 C CA . VAL A 1 94 ? -0.62 22.875 -9.375 1 94.69 94 VAL A CA 1
ATOM 729 C C . VAL A 1 94 ? -0.371 23.484 -7.992 1 94.69 94 VAL A C 1
ATOM 731 O O . VAL A 1 94 ? -1.313 23.734 -7.238 1 94.69 94 VAL A O 1
ATOM 734 N N . VAL A 1 95 ? 0.843 23.766 -7.68 1 96.75 95 VAL A N 1
ATOM 735 C CA . VAL A 1 95 ? 1.195 24.297 -6.363 1 96.75 95 VAL A CA 1
ATOM 736 C C . VAL A 1 95 ? 0.6 25.688 -6.188 1 96.75 95 VAL A C 1
ATOM 738 O O . VAL A 1 95 ? 0.09 26.016 -5.117 1 96.75 95 VAL A O 1
ATOM 741 N N . VAL A 1 96 ? 0.577 26.453 -7.266 1 95.94 96 VAL A N 1
ATOM 742 C CA . VAL A 1 96 ? 0.076 27.828 -7.211 1 95.94 96 VAL A CA 1
ATOM 743 C C . VAL A 1 96 ? -1.412 27.812 -6.871 1 95.94 96 VAL A C 1
ATOM 745 O O . VAL A 1 96 ? -1.909 28.734 -6.207 1 95.94 96 VAL A O 1
ATOM 748 N N . THR A 1 97 ? -2.102 26.797 -7.289 1 93.06 97 THR A N 1
ATOM 749 C CA . THR A 1 97 ? -3.533 26.734 -7.012 1 93.06 97 THR A CA 1
ATOM 750 C C . THR A 1 97 ? -3.791 26.656 -5.508 1 93.06 97 THR A C 1
ATOM 752 O O . THR A 1 97 ? -4.91 26.906 -5.055 1 93.06 97 THR A O 1
ATOM 755 N N . GLY A 1 98 ? -2.844 26.266 -4.734 1 93.69 98 GLY A N 1
ATOM 756 C CA . GLY A 1 98 ? -2.979 26.25 -3.285 1 93.69 98 GLY A CA 1
ATOM 757 C C . GLY A 1 98 ? -3.186 27.641 -2.697 1 93.69 98 GLY A C 1
ATOM 758 O O . GLY A 1 98 ? -3.59 27.766 -1.54 1 93.69 98 GLY A O 1
ATOM 759 N N . LEU A 1 99 ? -2.904 28.641 -3.463 1 92.19 99 LEU A N 1
ATOM 760 C CA . LEU A 1 99 ? -3.025 30.016 -2.994 1 92.19 99 LEU A CA 1
ATOM 761 C C . LEU A 1 99 ? -4.371 30.609 -3.396 1 92.19 99 LEU A C 1
ATOM 763 O O . LEU A 1 99 ? -4.594 31.812 -3.24 1 92.19 99 LEU A O 1
ATOM 767 N N . ALA A 1 100 ? -5.238 29.812 -3.883 1 83 100 ALA A N 1
ATOM 768 C CA . ALA A 1 100 ? -6.527 30.281 -4.387 1 83 100 ALA A CA 1
ATOM 769 C C . ALA A 1 100 ? -7.293 31.047 -3.305 1 83 100 ALA A C 1
ATOM 771 O O . ALA A 1 100 ? -7.996 32.031 -3.6 1 83 100 ALA A O 1
ATOM 772 N N . SER A 1 101 ? -7.16 30.609 -2.09 1 79.25 101 SER A N 1
ATOM 773 C CA . SER A 1 101 ? -7.883 31.234 -0.99 1 79.25 101 SER A CA 1
ATOM 774 C C . SER A 1 101 ? -7.391 32.656 -0.751 1 79.25 101 SER A C 1
ATOM 776 O O . SER A 1 101 ? -8.062 33.438 -0.09 1 79.25 101 SER A O 1
ATOM 778 N N . GLN A 1 102 ? -6.246 32.969 -1.255 1 80.38 102 GLN A N 1
ATOM 779 C CA . GLN A 1 102 ? -5.656 34.281 -1.041 1 80.38 102 GLN A CA 1
ATOM 780 C C . GLN A 1 102 ? -6.016 35.25 -2.176 1 80.38 102 GLN A C 1
ATOM 782 O O . GLN A 1 102 ? -5.719 36.438 -2.105 1 80.38 102 GLN A O 1
ATOM 787 N N . LEU A 1 103 ? -6.625 34.688 -3.176 1 79.88 103 LEU A N 1
ATOM 788 C CA . LEU A 1 103 ? -6.91 35.469 -4.371 1 79.88 103 LEU A CA 1
ATOM 789 C C . LEU A 1 103 ? -8.375 35.906 -4.402 1 79.88 103 LEU A C 1
ATOM 791 O O . LEU A 1 103 ? -9.258 35.156 -3.977 1 79.88 103 LEU A O 1
ATOM 795 N N . GLY A 1 104 ? -8.539 37.094 -4.777 1 74.06 104 GLY A N 1
ATOM 796 C CA . GLY A 1 104 ? -9.898 37.531 -5.016 1 74.06 104 GLY A CA 1
ATOM 797 C C . GLY A 1 104 ? -10.57 36.844 -6.176 1 74.06 104 GLY A C 1
ATOM 798 O O . GLY A 1 104 ? -9.922 36.094 -6.918 1 74.06 104 GLY A O 1
ATOM 799 N N . PRO A 1 105 ? -11.961 36.906 -6.301 1 74.69 105 PRO A N 1
ATOM 800 C CA . PRO A 1 105 ? -12.727 36.156 -7.316 1 74.69 105 PRO A CA 1
ATOM 801 C C . PRO A 1 105 ? -12.242 36.438 -8.734 1 74.69 105 PRO A C 1
ATOM 803 O O . PRO A 1 105 ? -12.383 35.594 -9.625 1 74.69 105 PRO A O 1
ATOM 806 N N . PHE A 1 106 ? -11.555 37.562 -8.922 1 75.81 106 PHE A N 1
ATOM 807 C CA . PHE A 1 106 ? -11.141 37.906 -10.273 1 75.81 106 PHE A CA 1
ATOM 808 C C . PHE A 1 106 ? -9.633 38.125 -10.344 1 75.81 106 PHE A C 1
ATOM 810 O O . PHE A 1 106 ? -9.125 38.688 -11.312 1 75.81 106 PHE A O 1
ATOM 817 N N . GLU A 1 107 ? -9.062 37.656 -9.359 1 83.62 107 GLU A N 1
ATOM 818 C CA . GLU A 1 107 ? -7.617 37.875 -9.305 1 83.62 107 GLU A CA 1
ATOM 819 C C . GLU A 1 107 ? -6.859 36.625 -9.727 1 83.62 107 GLU A C 1
ATOM 821 O O . GLU A 1 107 ? -7.219 35.5 -9.336 1 83.62 107 GLU A O 1
ATOM 826 N N . SER A 1 108 ? -5.996 36.844 -10.664 1 86.31 108 SER A N 1
ATOM 827 C CA . SER A 1 108 ? -5.094 35.75 -11.062 1 86.31 108 SER A CA 1
ATOM 828 C C . SER A 1 108 ? -3.805 35.781 -10.25 1 86.31 108 SER A C 1
ATOM 830 O O . SER A 1 108 ? -3.396 36.844 -9.758 1 86.31 108 SER A O 1
ATOM 832 N N . PRO A 1 109 ? -3.188 34.625 -10.117 1 88.38 109 PRO A N 1
ATOM 833 C CA . PRO A 1 109 ? -1.915 34.594 -9.391 1 88.38 109 PRO A CA 1
ATOM 834 C C . PRO A 1 109 ? -0.846 35.469 -10.055 1 88.38 109 PRO A C 1
ATOM 836 O O . PRO A 1 109 ? -0.749 35.5 -11.289 1 88.38 109 PRO A O 1
ATOM 839 N N . GLY A 1 110 ? -0.164 36.25 -9.266 1 90.19 110 GLY A N 1
ATOM 840 C CA . GLY A 1 110 ? 0.921 37.094 -9.742 1 90.19 110 GLY A CA 1
ATOM 841 C C . GLY A 1 110 ? 2.295 36.5 -9.469 1 90.19 110 GLY A C 1
ATOM 842 O O . GLY A 1 110 ? 2.416 35.344 -9.117 1 90.19 110 GLY A O 1
ATOM 843 N N . LYS A 1 111 ? 3.32 37.312 -9.711 1 93.12 111 LYS A N 1
ATOM 844 C CA . LYS A 1 111 ? 4.719 36.906 -9.586 1 93.12 111 LYS A CA 1
ATOM 845 C C . LYS A 1 111 ? 5.023 36.438 -8.172 1 93.12 111 LYS A C 1
ATOM 847 O O . LYS A 1 111 ? 5.719 35.438 -7.988 1 93.12 111 LYS A O 1
ATOM 852 N N . GLU A 1 112 ? 4.473 37.062 -7.234 1 93.25 112 GLU A N 1
ATOM 853 C CA . GLU A 1 112 ? 4.727 36.719 -5.836 1 93.25 112 GLU A CA 1
ATOM 854 C C . GLU A 1 112 ? 4.191 35.312 -5.5 1 93.25 112 GLU A C 1
ATOM 856 O O . GLU A 1 112 ? 4.82 34.594 -4.75 1 93.25 112 GLU A O 1
ATOM 861 N N . HIS A 1 113 ? 3.086 35 -6.047 1 94.62 113 HIS A N 1
ATOM 862 C CA . HIS A 1 113 ? 2.49 33.688 -5.816 1 94.62 113 HIS A CA 1
ATOM 863 C C . HIS A 1 113 ? 3.35 32.594 -6.41 1 94.62 113 HIS A C 1
ATOM 865 O O . HIS A 1 113 ? 3.588 31.562 -5.762 1 94.62 113 HIS A O 1
ATOM 871 N N . TYR A 1 114 ? 3.854 32.875 -7.57 1 96.25 114 TYR A N 1
ATOM 872 C CA . TYR A 1 114 ? 4.699 31.891 -8.234 1 96.25 114 TYR A CA 1
ATOM 873 C C . TYR A 1 114 ? 6.027 31.734 -7.504 1 96.25 114 TYR A C 1
ATOM 875 O O . TYR A 1 114 ? 6.566 30.625 -7.41 1 96.25 114 TYR A O 1
ATOM 883 N N . GLU A 1 115 ? 6.527 32.812 -6.984 1 97 115 GLU A N 1
ATOM 884 C CA . GLU A 1 115 ? 7.766 32.75 -6.211 1 97 115 GLU A CA 1
ATOM 885 C C . GLU A 1 115 ? 7.582 31.922 -4.938 1 97 115 GLU A C 1
ATOM 887 O O . GLU A 1 115 ? 8.445 31.109 -4.586 1 97 115 GLU A O 1
ATOM 892 N N . LYS A 1 116 ? 6.508 32.125 -4.301 1 96.5 116 LYS A N 1
ATOM 893 C CA . LYS A 1 116 ? 6.199 31.359 -3.102 1 96.5 116 LYS A CA 1
ATOM 894 C C . LYS A 1 116 ? 6.07 29.875 -3.422 1 96.5 116 LYS A C 1
ATOM 896 O O . LYS A 1 116 ? 6.598 29.031 -2.695 1 96.5 116 LYS A O 1
ATOM 901 N N . ALA A 1 117 ? 5.355 29.594 -4.48 1 97.62 117 ALA A N 1
ATOM 902 C CA . ALA A 1 117 ? 5.184 28.203 -4.922 1 97.62 117 ALA A CA 1
ATOM 903 C C . ALA A 1 117 ? 6.531 27.547 -5.219 1 97.62 117 ALA A C 1
ATOM 905 O O . ALA A 1 117 ? 6.773 26.406 -4.824 1 97.62 117 ALA A O 1
ATOM 906 N N . LEU A 1 118 ? 7.387 28.312 -5.867 1 97.94 118 LEU A N 1
ATOM 907 C CA . LEU A 1 118 ? 8.711 27.797 -6.207 1 97.94 118 LEU A CA 1
ATOM 908 C C . LEU A 1 118 ? 9.531 27.531 -4.945 1 97.94 118 LEU A C 1
ATOM 910 O O . LEU A 1 118 ? 10.266 26.547 -4.875 1 97.94 118 LEU A O 1
ATOM 914 N N . GLU A 1 119 ? 9.414 28.406 -4.008 1 98 119 GLU A N 1
ATOM 915 C CA . GLU A 1 119 ? 10.094 28.234 -2.73 1 98 119 GLU A CA 1
ATOM 916 C C . GLU A 1 119 ? 9.688 26.922 -2.053 1 98 119 GLU A C 1
ATOM 918 O O . GLU A 1 119 ? 10.531 26.188 -1.55 1 98 119 GLU A O 1
ATOM 923 N N . LYS A 1 120 ? 8.391 26.641 -2.01 1 98 120 LYS A N 1
ATOM 924 C CA . LYS A 1 120 ? 7.898 25.422 -1.367 1 98 120 LYS A CA 1
ATOM 925 C C . LYS A 1 120 ? 8.312 24.188 -2.15 1 98 120 LYS A C 1
ATOM 927 O O . LYS A 1 120 ? 8.625 23.141 -1.56 1 98 120 LYS A O 1
ATOM 932 N N . LEU A 1 121 ? 8.328 24.297 -3.48 1 98.38 121 LEU A N 1
ATOM 933 C CA . LEU A 1 121 ? 8.859 23.188 -4.281 1 98.38 121 LEU A CA 1
ATOM 934 C C . LEU A 1 121 ? 10.328 22.938 -3.941 1 98.38 121 LEU A C 1
ATOM 936 O O . LEU A 1 121 ? 10.75 21.781 -3.836 1 98.38 121 LEU A O 1
ATOM 940 N N . GLY A 1 122 ? 11.07 24.016 -3.789 1 97.94 122 GLY A N 1
ATOM 941 C CA . GLY A 1 122 ? 12.469 23.891 -3.387 1 97.94 122 GLY A CA 1
ATOM 942 C C . GLY A 1 122 ? 12.641 23.234 -2.033 1 97.94 122 GLY A C 1
ATOM 943 O O . GLY A 1 122 ? 13.523 22.391 -1.854 1 97.94 122 GLY A O 1
ATOM 944 N N . LEU A 1 123 ? 11.805 23.594 -1.098 1 96.5 123 LEU A N 1
ATOM 945 C CA . LEU A 1 123 ? 11.82 23.016 0.24 1 96.5 123 LEU A CA 1
ATOM 946 C C . LEU A 1 123 ? 11.672 21.5 0.177 1 96.5 123 LEU A C 1
ATOM 948 O O . LEU A 1 123 ? 12.273 20.766 0.975 1 96.5 123 LEU A O 1
ATOM 952 N N . LEU A 1 124 ? 10.945 21.031 -0.808 1 97.44 124 LEU A N 1
ATOM 953 C CA . LEU A 1 124 ? 10.648 19.609 -0.907 1 97.44 124 LEU A CA 1
ATOM 954 C C . LEU A 1 124 ? 11.523 18.953 -1.966 1 97.44 124 LEU A C 1
ATOM 956 O O . LEU A 1 124 ? 11.312 17.781 -2.316 1 97.44 124 LEU A O 1
ATOM 960 N N . GLY A 1 125 ? 12.461 19.641 -2.533 1 96 125 GLY A N 1
ATOM 961 C CA . GLY A 1 125 ? 13.422 19.109 -3.488 1 96 125 GLY A CA 1
ATOM 962 C C . GLY A 1 125 ? 12.82 18.859 -4.859 1 96 125 GLY A C 1
ATOM 963 O O . GLY A 1 125 ? 13.234 17.953 -5.574 1 96 125 GLY A O 1
ATOM 964 N N . LEU A 1 126 ? 11.812 19.688 -5.242 1 97.94 126 LEU A N 1
ATOM 965 C CA . LEU A 1 126 ? 11.086 19.406 -6.477 1 97.94 126 LEU A CA 1
ATOM 966 C C . LEU A 1 126 ? 11.219 20.578 -7.449 1 97.94 126 LEU A C 1
ATOM 968 O O . LEU A 1 126 ? 10.5 20.641 -8.453 1 97.94 126 LEU A O 1
ATOM 972 N N . GLU A 1 127 ? 12.117 21.5 -7.133 1 97.88 127 GLU A N 1
ATOM 973 C CA . GLU A 1 127 ? 12.242 22.719 -7.934 1 97.88 127 GLU A CA 1
ATOM 974 C C . GLU A 1 127 ? 12.523 22.391 -9.398 1 97.88 127 GLU A C 1
ATOM 976 O O . GLU A 1 127 ? 12.008 23.047 -10.297 1 97.88 127 GLU A O 1
ATOM 981 N N . ARG A 1 128 ? 13.312 21.391 -9.695 1 97.31 128 ARG A N 1
ATOM 982 C CA . ARG A 1 128 ? 13.727 21.047 -11.047 1 97.31 128 ARG A CA 1
ATOM 983 C C . ARG A 1 128 ? 12.547 20.531 -11.859 1 97.31 128 ARG A C 1
ATOM 985 O O . ARG A 1 128 ? 12.625 20.438 -13.086 1 97.31 128 ARG A O 1
ATOM 992 N N . PHE A 1 129 ? 11.453 20.188 -11.203 1 97.69 129 PHE A N 1
ATOM 993 C CA . PHE A 1 129 ? 10.305 19.609 -11.883 1 97.69 129 PHE A CA 1
ATOM 994 C C . PHE A 1 129 ? 9.234 20.672 -12.133 1 97.69 129 PHE A C 1
ATOM 996 O O . PHE A 1 129 ? 8.164 20.359 -12.672 1 97.69 129 PHE A O 1
ATOM 1003 N N . LYS A 1 130 ? 9.477 21.875 -11.859 1 97.75 130 LYS A N 1
ATOM 1004 C CA . LYS A 1 130 ? 8.469 22.938 -11.82 1 97.75 130 LYS A CA 1
ATOM 1005 C C . LYS A 1 130 ? 7.723 23.031 -13.141 1 97.75 130 LYS A C 1
ATOM 1007 O O . LYS A 1 130 ? 6.52 23.312 -13.164 1 97.75 130 LYS A O 1
ATOM 1012 N N . ASP A 1 131 ? 8.383 22.75 -14.273 1 97.44 131 ASP A N 1
ATOM 1013 C CA . ASP A 1 131 ? 7.785 22.984 -15.586 1 97.44 131 ASP A CA 1
ATOM 1014 C C . ASP A 1 131 ? 7.238 21.672 -16.172 1 97.44 131 ASP A C 1
ATOM 1016 O O . ASP A 1 131 ? 6.641 21.672 -17.25 1 97.44 131 ASP A O 1
ATOM 1020 N N . LYS A 1 132 ? 7.398 20.625 -15.508 1 96.31 132 LYS A N 1
ATOM 1021 C CA . LYS A 1 132 ? 6.918 19.328 -15.992 1 96.31 132 LYS A CA 1
ATOM 1022 C C . LYS A 1 132 ? 5.422 19.172 -15.75 1 96.31 132 LYS A C 1
ATOM 1024 O O . LYS A 1 132 ? 4.891 19.688 -14.758 1 96.31 132 LYS A O 1
ATOM 1029 N N . PRO A 1 133 ? 4.809 18.516 -16.703 1 95.38 133 PRO A N 1
ATOM 1030 C CA . PRO A 1 133 ? 3.422 18.156 -16.406 1 95.38 133 PRO A CA 1
ATOM 1031 C C . PRO A 1 133 ? 3.299 17.297 -15.133 1 95.38 133 PRO A C 1
ATOM 1033 O O . PRO A 1 133 ? 4.035 16.328 -14.961 1 95.38 133 PRO A O 1
ATOM 1036 N N . TYR A 1 134 ? 2.381 17.656 -14.266 1 93.38 134 TYR A N 1
ATOM 1037 C CA . TYR A 1 134 ? 2.115 16.984 -13 1 93.38 134 TYR A CA 1
ATOM 1038 C C . TYR A 1 134 ? 1.893 15.492 -13.203 1 93.38 134 TYR A C 1
ATOM 1040 O O . TYR A 1 134 ? 2.346 14.672 -12.398 1 93.38 134 TYR A O 1
ATOM 1048 N N . THR A 1 135 ? 1.31 15.055 -14.266 1 90.81 135 THR A N 1
ATOM 1049 C CA . THR A 1 135 ? 0.901 13.688 -14.547 1 90.81 135 THR A CA 1
ATOM 1050 C C . THR A 1 135 ? 2.104 12.828 -14.945 1 90.81 135 THR A C 1
ATOM 1052 O O . THR A 1 135 ? 2.002 11.602 -15.023 1 90.81 135 THR A O 1
ATOM 1055 N N . GLN A 1 136 ? 3.217 13.438 -15.141 1 91.88 136 GLN A N 1
ATOM 1056 C CA . GLN A 1 136 ? 4.41 12.711 -15.57 1 91.88 136 GLN A CA 1
ATOM 1057 C C . GLN A 1 136 ? 5.324 12.406 -14.383 1 91.88 136 GLN A C 1
ATOM 1059 O O . GLN A 1 136 ? 6.367 11.773 -14.547 1 91.88 136 GLN A O 1
ATOM 1064 N N . LEU A 1 137 ? 4.938 12.836 -13.211 1 93.19 137 LEU A N 1
ATOM 1065 C CA . LEU A 1 137 ? 5.738 12.625 -12.016 1 93.19 137 LEU A CA 1
ATOM 1066 C C . LEU A 1 137 ? 5.52 11.219 -11.461 1 93.19 137 LEU A C 1
ATOM 1068 O O . LEU A 1 137 ? 4.504 10.586 -11.75 1 93.19 137 LEU A O 1
ATOM 1072 N N . SER A 1 138 ? 6.539 10.711 -10.695 1 91.06 138 SER A N 1
ATOM 1073 C CA . SER A 1 138 ? 6.336 9.484 -9.93 1 91.06 138 SER A CA 1
ATOM 1074 C C . SER A 1 138 ? 5.305 9.688 -8.828 1 91.06 138 SER A C 1
ATOM 1076 O O . SER A 1 138 ? 4.984 10.82 -8.461 1 91.06 138 SER A O 1
ATOM 1078 N N . GLY A 1 139 ? 4.766 8.609 -8.289 1 90.5 139 GLY A N 1
ATOM 1079 C CA . GLY A 1 139 ? 3.791 8.688 -7.211 1 90.5 139 GLY A CA 1
ATOM 1080 C C . GLY A 1 139 ? 4.293 9.469 -6.016 1 90.5 139 GLY A C 1
ATOM 1081 O O . GLY A 1 139 ? 3.564 10.297 -5.461 1 90.5 139 GLY A O 1
ATOM 1082 N N . GLY A 1 140 ? 5.527 9.203 -5.609 1 94.31 140 GLY A N 1
ATOM 1083 C CA . GLY A 1 140 ? 6.121 9.938 -4.5 1 94.31 140 GLY A CA 1
ATOM 1084 C C . GLY A 1 140 ? 6.266 11.422 -4.773 1 94.31 140 GLY A C 1
ATOM 1085 O O . GLY A 1 140 ? 5.988 12.25 -3.9 1 94.31 140 GLY A O 1
ATOM 1086 N N . GLN A 1 141 ? 6.66 11.742 -5.984 1 95.25 141 GLN A N 1
ATOM 1087 C CA . GLN A 1 141 ? 6.801 13.133 -6.383 1 95.25 141 GLN A CA 1
ATOM 1088 C C . GLN A 1 141 ? 5.449 13.836 -6.41 1 95.25 141 GLN A C 1
ATOM 1090 O O . GLN A 1 141 ? 5.324 14.977 -5.949 1 95.25 141 GLN A O 1
ATOM 1095 N N . MET A 1 142 ? 4.504 13.156 -6.879 1 94.94 142 MET A N 1
ATOM 1096 C CA . MET A 1 142 ? 3.16 13.727 -6.93 1 94.94 142 MET A CA 1
ATOM 1097 C C . MET A 1 142 ? 2.652 14.047 -5.531 1 94.94 142 MET A C 1
ATOM 1099 O O . MET A 1 142 ? 2.086 15.117 -5.305 1 94.94 142 MET A O 1
ATOM 1103 N N . GLN A 1 143 ? 2.869 13.109 -4.652 1 96 143 GLN A N 1
ATOM 1104 C CA . GLN A 1 143 ? 2.441 13.328 -3.275 1 96 143 GLN A CA 1
ATOM 1105 C C . GLN A 1 143 ? 3.139 14.547 -2.67 1 96 143 GLN A C 1
ATOM 1107 O O . GLN A 1 143 ? 2.508 15.352 -1.984 1 96 143 GLN A O 1
ATOM 1112 N N . LEU A 1 144 ? 4.387 14.688 -2.93 1 97.44 144 LEU A N 1
ATOM 1113 C CA . LEU A 1 144 ? 5.141 15.82 -2.396 1 97.44 144 LEU A CA 1
ATOM 1114 C C . LEU A 1 144 ? 4.68 17.125 -3.023 1 97.44 144 LEU A C 1
ATOM 1116 O O . LEU A 1 144 ? 4.691 18.172 -2.369 1 97.44 144 LEU A O 1
ATOM 1120 N N . VAL A 1 145 ? 4.258 17.094 -4.289 1 96.69 145 VAL A N 1
ATOM 1121 C CA . VAL A 1 145 ? 3.697 18.281 -4.938 1 96.69 145 VAL A CA 1
ATOM 1122 C C . VAL A 1 145 ? 2.412 18.703 -4.227 1 96.69 145 VAL A C 1
ATOM 1124 O O . VAL A 1 145 ? 2.184 19.891 -3.986 1 96.69 145 VAL A O 1
ATOM 1127 N N . LEU A 1 146 ? 1.58 17.75 -3.883 1 96.5 146 LEU A N 1
ATOM 1128 C CA . LEU A 1 146 ? 0.345 18.047 -3.166 1 96.5 146 LEU A CA 1
ATOM 1129 C C . LEU A 1 146 ? 0.642 18.625 -1.79 1 96.5 146 LEU A C 1
ATOM 1131 O O . LEU A 1 146 ? -0.078 19.516 -1.317 1 96.5 146 LEU A O 1
ATOM 1135 N N . ILE A 1 147 ? 1.672 18.125 -1.156 1 97.81 147 ILE A N 1
ATOM 1136 C CA . ILE A 1 147 ? 2.094 18.688 0.122 1 97.81 147 ILE A CA 1
ATOM 1137 C C . ILE A 1 147 ? 2.588 20.125 -0.079 1 97.81 147 ILE A C 1
ATOM 1139 O O . ILE A 1 147 ? 2.244 21.016 0.695 1 97.81 147 ILE A O 1
ATOM 1143 N N . ALA A 1 148 ? 3.332 20.344 -1.165 1 97.81 148 ALA A N 1
ATOM 1144 C CA . ALA A 1 148 ? 3.775 21.703 -1.491 1 97.81 148 ALA A CA 1
ATOM 1145 C C . ALA A 1 148 ? 2.586 22.641 -1.684 1 97.81 148 ALA A C 1
ATOM 1147 O O . ALA A 1 148 ? 2.6 23.766 -1.21 1 97.81 148 ALA A O 1
ATOM 1148 N N . ARG A 1 149 ? 1.622 22.141 -2.369 1 96.69 149 ARG A N 1
ATOM 1149 C CA . ARG A 1 149 ? 0.408 22.922 -2.619 1 96.69 149 ARG A CA 1
ATOM 1150 C C . ARG A 1 149 ? -0.236 23.359 -1.31 1 96.69 149 ARG A C 1
ATOM 1152 O O . ARG A 1 149 ? -0.723 24.484 -1.202 1 96.69 149 ARG A O 1
ATOM 1159 N N . ALA A 1 150 ? -0.211 22.469 -0.364 1 96.62 150 ALA A N 1
ATOM 1160 C CA . ALA A 1 150 ? -0.756 22.797 0.949 1 96.62 150 ALA A CA 1
ATOM 1161 C C . ALA A 1 150 ? 0.156 23.781 1.688 1 96.62 150 ALA A C 1
ATOM 1163 O O . ALA A 1 150 ? -0.321 24.672 2.395 1 96.62 150 ALA A O 1
ATOM 1164 N N . LEU A 1 151 ? 1.418 23.75 1.495 1 97.69 151 LEU A N 1
ATOM 1165 C CA . LEU A 1 151 ? 2.42 24.469 2.264 1 97.69 151 LEU A CA 1
ATOM 1166 C C . LEU A 1 151 ? 2.477 25.938 1.832 1 97.69 151 LEU A C 1
ATOM 1168 O O . LEU A 1 151 ? 2.998 26.781 2.561 1 97.69 151 LEU A O 1
ATOM 1172 N N . VAL A 1 152 ? 1.992 26.219 0.652 1 96.31 152 VAL A N 1
ATOM 1173 C CA . VAL A 1 152 ? 2.119 27.594 0.143 1 96.31 152 VAL A CA 1
ATOM 1174 C C . VAL A 1 152 ? 1.337 28.547 1.035 1 96.31 152 VAL A C 1
ATOM 1176 O O . VAL A 1 152 ? 1.632 29.75 1.078 1 96.31 152 VAL A O 1
ATOM 1179 N N . GLN A 1 153 ? 0.389 28 1.725 1 94.31 153 GLN A N 1
ATOM 1180 C CA . GLN A 1 153 ? -0.369 28.828 2.654 1 94.31 153 GLN A CA 1
ATOM 1181 C C . GLN A 1 153 ? 0.374 29 3.979 1 94.31 153 GLN A C 1
ATOM 1183 O O . GLN A 1 153 ? -0.083 29.719 4.867 1 94.31 153 GLN A O 1
ATOM 1188 N N . GLU A 1 154 ? 1.473 28.25 4.078 1 95.06 154 GLU A N 1
ATOM 1189 C CA . GLU A 1 154 ? 2.326 28.281 5.262 1 95.06 154 GLU A CA 1
ATOM 1190 C C . GLU A 1 154 ? 1.538 27.922 6.52 1 95.06 154 GLU A C 1
ATOM 1192 O O . GLU A 1 154 ? 1.577 28.656 7.512 1 95.06 154 GLU A O 1
ATOM 1197 N N . PRO A 1 155 ? 0.863 26.812 6.492 1 97 155 PRO A N 1
ATOM 1198 C CA . PRO A 1 155 ? 0.055 26.391 7.637 1 97 155 PRO A CA 1
ATOM 1199 C C . PRO A 1 155 ? 0.905 25.953 8.828 1 97 155 PRO A C 1
ATOM 1201 O O . PRO A 1 155 ? 2.066 25.578 8.664 1 97 155 PRO A O 1
ATOM 1204 N N . ARG A 1 156 ? 0.298 26.031 9.984 1 97.62 156 ARG A N 1
ATOM 1205 C CA . ARG A 1 156 ? 0.948 25.562 11.195 1 97.62 156 ARG A CA 1
ATOM 1206 C C . ARG A 1 156 ? 0.753 24.047 11.359 1 97.62 156 ARG A C 1
ATOM 1208 O O . ARG A 1 156 ? 1.588 23.375 11.969 1 97.62 156 ARG A O 1
ATOM 1215 N N . PHE A 1 157 ? -0.357 23.594 10.852 1 98.31 157 PHE A N 1
ATOM 1216 C CA . PHE A 1 157 ? -0.698 22.188 10.938 1 98.31 157 PHE A CA 1
ATOM 1217 C C . PHE A 1 157 ? -0.963 21.609 9.555 1 98.31 157 PHE A C 1
ATOM 1219 O O . PHE A 1 157 ? -1.618 22.234 8.727 1 98.31 157 PHE A O 1
ATOM 1226 N N . LEU A 1 158 ? -0.424 20.438 9.281 1 98.31 158 LEU A N 1
ATOM 1227 C CA . LEU A 1 158 ? -0.715 19.688 8.062 1 98.31 158 LEU A CA 1
ATOM 1228 C C . LEU A 1 158 ? -1.541 18.453 8.375 1 98.31 158 LEU A C 1
ATOM 1230 O O . LEU A 1 158 ? -1.209 17.688 9.289 1 98.31 158 LEU A O 1
ATOM 1234 N N . LEU A 1 159 ? -2.67 18.297 7.73 1 98.62 159 LEU A N 1
ATOM 1235 C CA . LEU A 1 159 ? -3.479 17.078 7.789 1 98.62 159 LEU A CA 1
ATOM 1236 C C . LEU A 1 159 ? -3.324 16.266 6.508 1 98.62 159 LEU A C 1
ATOM 1238 O O . LEU A 1 159 ? -3.703 16.719 5.426 1 98.62 159 LEU A O 1
ATOM 1242 N N . LEU A 1 160 ? -2.768 15.07 6.633 1 98.5 160 LEU A N 1
ATOM 1243 C CA . LEU A 1 160 ? -2.48 14.227 5.484 1 98.5 160 LEU A CA 1
ATOM 1244 C C . LEU A 1 160 ? -3.312 12.945 5.527 1 98.5 160 LEU A C 1
ATOM 1246 O O . LEU A 1 160 ? -3.207 12.164 6.477 1 98.5 160 LEU A O 1
ATOM 1250 N N . ASP A 1 161 ? -4.102 12.758 4.547 1 97.88 161 ASP A N 1
ATOM 1251 C CA . ASP A 1 161 ? -4.941 11.57 4.477 1 97.88 161 ASP A CA 1
ATOM 1252 C C . ASP A 1 161 ? -4.27 10.469 3.656 1 97.88 161 ASP A C 1
ATOM 1254 O O . ASP A 1 161 ? -4.301 10.5 2.426 1 97.88 161 ASP A O 1
ATOM 1258 N N . GLU A 1 162 ? -3.676 9.508 4.336 1 97.12 162 GLU A N 1
ATOM 1259 C CA . GLU A 1 162 ? -2.955 8.367 3.766 1 97.12 162 GLU A CA 1
ATOM 1260 C C . GLU A 1 162 ? -1.928 8.828 2.734 1 97.12 162 GLU A C 1
ATOM 1262 O O . GLU A 1 162 ? -1.975 8.406 1.576 1 97.12 162 GLU A O 1
ATOM 1267 N N . PRO A 1 163 ? -0.935 9.523 3.18 1 97.31 163 PRO A N 1
ATOM 1268 C CA . PRO A 1 163 ? 0.038 10.109 2.258 1 97.31 163 PRO A CA 1
ATOM 1269 C C . PRO A 1 163 ? 0.921 9.07 1.58 1 97.31 163 PRO A C 1
ATOM 1271 O O . PRO A 1 163 ? 1.664 9.391 0.65 1 97.31 163 PRO A O 1
ATOM 1274 N N . THR A 1 164 ? 0.837 7.812 2.008 1 96.06 164 THR A N 1
ATOM 1275 C CA . THR A 1 164 ? 1.714 6.793 1.438 1 96.06 164 THR A CA 1
ATOM 1276 C C . THR A 1 164 ? 0.915 5.797 0.604 1 96.06 164 THR A C 1
ATOM 1278 O O . THR A 1 164 ? 1.457 4.789 0.144 1 96.06 164 THR A O 1
ATOM 1281 N N . ALA A 1 165 ? -0.328 6.062 0.434 1 92.5 165 ALA A N 1
ATOM 1282 C CA . ALA A 1 165 ? -1.158 5.145 -0.344 1 92.5 165 ALA A CA 1
ATOM 1283 C C . ALA A 1 165 ? -0.59 4.945 -1.746 1 92.5 165 ALA A C 1
ATOM 1285 O O . ALA A 1 165 ? -0.128 5.898 -2.377 1 92.5 165 ALA A O 1
ATOM 1286 N N . HIS A 1 166 ? -0.547 3.707 -2.23 1 89.19 166 HIS A N 1
ATOM 1287 C CA . HIS A 1 166 ? -0.191 3.285 -3.58 1 89.19 166 HIS A CA 1
ATOM 1288 C C . HIS A 1 166 ? 1.294 3.5 -3.852 1 89.19 166 HIS A C 1
ATOM 1290 O O . HIS A 1 166 ? 1.755 3.326 -4.98 1 89.19 166 HIS A O 1
ATOM 1296 N N . LEU A 1 167 ? 2.041 3.965 -2.801 1 94.44 167 LEU A N 1
ATOM 1297 C CA . LEU A 1 167 ? 3.471 4.188 -2.975 1 94.44 167 LEU A CA 1
ATOM 1298 C C . LEU A 1 167 ? 4.262 2.924 -2.66 1 94.44 167 LEU A C 1
ATOM 1300 O O . LEU A 1 167 ? 3.848 2.119 -1.822 1 94.44 167 LEU A O 1
ATOM 1304 N N . ASP A 1 168 ? 5.41 2.756 -3.338 1 94.81 168 ASP A N 1
ATOM 1305 C CA . ASP A 1 168 ? 6.32 1.673 -2.982 1 94.81 168 ASP A CA 1
ATOM 1306 C C . ASP A 1 168 ? 7.18 2.051 -1.777 1 94.81 168 ASP A C 1
ATOM 1308 O O . ASP A 1 168 ? 7.043 3.146 -1.23 1 94.81 168 ASP A O 1
ATOM 1312 N N . PHE A 1 169 ? 7.965 1.147 -1.371 1 94.75 169 PHE A N 1
ATOM 1313 C CA . PHE A 1 169 ? 8.766 1.309 -0.161 1 94.75 169 PHE A CA 1
ATOM 1314 C C . PHE A 1 169 ? 9.602 2.576 -0.233 1 94.75 169 PHE A C 1
ATOM 1316 O O . PHE A 1 169 ? 9.578 3.4 0.684 1 94.75 169 PHE A O 1
ATOM 1323 N N . LYS A 1 170 ? 10.32 2.771 -1.303 1 94.69 170 LYS A N 1
ATOM 1324 C CA . LYS A 1 170 ? 11.219 3.912 -1.479 1 94.69 170 LYS A CA 1
ATOM 1325 C C . LYS A 1 170 ? 10.461 5.23 -1.35 1 94.69 170 LYS A C 1
ATOM 1327 O O . LYS A 1 170 ? 10.875 6.125 -0.611 1 94.69 170 LYS A O 1
ATOM 1332 N N . ASN A 1 171 ? 9.398 5.316 -1.991 1 95.62 171 ASN A N 1
ATOM 1333 C CA . ASN A 1 171 ? 8.641 6.562 -2.018 1 95.62 171 ASN A CA 1
ATOM 1334 C C . ASN A 1 171 ? 7.918 6.809 -0.695 1 95.62 171 ASN A C 1
ATOM 1336 O O . ASN A 1 171 ? 7.734 7.953 -0.286 1 95.62 171 ASN A O 1
ATOM 1340 N N . GLN A 1 172 ? 7.504 5.727 -0.021 1 96.62 172 GLN A N 1
ATOM 1341 C CA . GLN A 1 172 ? 6.938 5.887 1.313 1 96.62 172 GLN A CA 1
ATOM 1342 C C . GLN A 1 172 ? 7.941 6.527 2.266 1 96.62 172 GLN A C 1
ATOM 1344 O O . GLN A 1 172 ? 7.613 7.477 2.98 1 96.62 172 GLN A O 1
ATOM 1349 N N . VAL A 1 173 ? 9.117 6.027 2.215 1 95.12 173 VAL A N 1
ATOM 1350 C CA . VAL A 1 173 ? 10.188 6.527 3.078 1 95.12 173 VAL A CA 1
ATOM 1351 C C . VAL A 1 173 ? 10.484 7.984 2.734 1 95.12 173 VAL A C 1
ATOM 1353 O O . VAL A 1 173 ? 10.633 8.82 3.629 1 95.12 173 VAL A O 1
ATOM 1356 N N . LYS A 1 174 ? 10.516 8.273 1.49 1 95.06 174 LYS A N 1
ATOM 1357 C CA . LYS A 1 174 ? 10.797 9.625 1.028 1 95.06 174 LYS A CA 1
ATOM 1358 C C . LYS A 1 174 ? 9.742 10.609 1.526 1 95.06 174 LYS A C 1
ATOM 1360 O O . LYS A 1 174 ? 10.078 11.648 2.109 1 95.06 174 LYS A O 1
ATOM 1365 N N . VAL A 1 175 ? 8.516 10.281 1.361 1 97 175 VAL A N 1
ATOM 1366 C CA . VAL A 1 175 ? 7.41 11.172 1.719 1 97 175 VAL A CA 1
ATOM 1367 C C . VAL A 1 175 ? 7.344 11.328 3.236 1 97 175 VAL A C 1
ATOM 1369 O O . VAL A 1 175 ? 7.277 12.445 3.75 1 97 175 VAL A O 1
ATOM 1372 N N . LEU A 1 176 ? 7.43 10.227 3.951 1 97.56 176 LEU A N 1
ATOM 1373 C CA . LEU A 1 176 ? 7.309 10.289 5.406 1 97.56 176 LEU A CA 1
ATOM 1374 C C . LEU A 1 176 ? 8.539 10.938 6.023 1 97.56 176 LEU A C 1
ATOM 1376 O O . LEU A 1 176 ? 8.445 11.625 7.043 1 97.56 176 LEU A O 1
ATOM 1380 N N . GLY A 1 177 ? 9.672 10.703 5.391 1 96.19 177 GLY A N 1
ATOM 1381 C CA . GLY A 1 177 ? 10.859 11.43 5.816 1 96.19 177 GLY A CA 1
ATOM 1382 C C . GLY A 1 177 ? 10.711 12.93 5.707 1 96.19 177 GLY A C 1
ATOM 1383 O O . GLY A 1 177 ? 11.117 13.672 6.605 1 96.19 177 GLY A O 1
ATOM 1384 N N . MET A 1 178 ? 10.141 13.344 4.629 1 96.75 178 MET A N 1
ATOM 1385 C CA . MET A 1 178 ? 9.891 14.766 4.422 1 96.75 178 MET A CA 1
ATOM 1386 C C . MET A 1 178 ? 8.898 15.305 5.445 1 96.75 178 MET A C 1
ATOM 1388 O O . MET A 1 178 ? 9.086 16.391 5.984 1 96.75 178 MET A O 1
ATOM 1392 N N . VAL A 1 179 ? 7.879 14.555 5.766 1 97.75 179 VAL A N 1
ATOM 1393 C CA . VAL A 1 179 ? 6.883 14.945 6.754 1 97.75 179 VAL A CA 1
ATOM 1394 C C . VAL A 1 179 ? 7.551 15.156 8.109 1 97.75 179 VAL A C 1
ATOM 1396 O O . VAL A 1 179 ? 7.285 16.141 8.805 1 97.75 179 VAL A O 1
ATOM 1399 N N . ARG A 1 180 ? 8.391 14.297 8.469 1 96.75 180 ARG A N 1
ATOM 1400 C CA . ARG A 1 180 ? 9.109 14.406 9.734 1 96.75 180 ARG A CA 1
ATOM 1401 C C . ARG A 1 180 ? 10 15.641 9.75 1 96.75 180 ARG A C 1
ATOM 1403 O O . ARG A 1 180 ? 10.086 16.344 10.766 1 96.75 180 ARG A O 1
ATOM 1410 N N . ARG A 1 181 ? 10.664 15.852 8.672 1 96.25 181 ARG A N 1
ATOM 1411 C CA . ARG A 1 181 ? 11.516 17.031 8.57 1 96.25 181 ARG A CA 1
ATOM 1412 C C . ARG A 1 181 ? 10.695 18.312 8.742 1 96.25 181 ARG A C 1
ATOM 1414 O O . ARG A 1 181 ? 11.102 19.219 9.469 1 96.25 181 ARG A O 1
ATOM 1421 N N . LEU A 1 182 ? 9.586 18.375 8.062 1 97.38 182 LEU A N 1
ATOM 1422 C CA . LEU A 1 182 ? 8.703 19.531 8.172 1 97.38 182 LEU A CA 1
ATOM 1423 C C . LEU A 1 182 ? 8.25 19.734 9.609 1 97.38 182 LEU A C 1
ATOM 1425 O O . LEU A 1 182 ? 8.188 20.875 10.086 1 97.38 182 LEU A O 1
ATOM 1429 N N . ALA A 1 183 ? 7.949 18.672 10.289 1 97.5 183 ALA A N 1
ATOM 1430 C CA . ALA A 1 183 ? 7.551 18.766 11.688 1 97.5 183 ALA A CA 1
ATOM 1431 C C . ALA A 1 183 ? 8.664 19.359 12.547 1 97.5 183 ALA A C 1
ATOM 1433 O O . ALA A 1 183 ? 8.422 20.203 13.398 1 97.5 183 ALA A O 1
ATOM 1434 N N . ARG A 1 184 ? 9.828 18.969 12.258 1 94.94 184 ARG A N 1
ATOM 1435 C CA . ARG A 1 184 ? 10.984 19.484 12.992 1 94.94 184 ARG A CA 1
ATOM 1436 C C . ARG A 1 184 ? 11.18 20.969 12.734 1 94.94 184 ARG A C 1
ATOM 1438 O O . ARG A 1 184 ? 11.734 21.688 13.578 1 94.94 184 ARG A O 1
ATOM 1445 N N . GLU A 1 185 ? 10.68 21.359 11.648 1 94.75 185 GLU A N 1
ATOM 1446 C CA . GLU A 1 185 ? 10.773 22.766 11.297 1 94.75 185 GLU A CA 1
ATOM 1447 C C . GLU A 1 185 ? 9.562 23.547 11.805 1 94.75 185 GLU A C 1
ATOM 1449 O O . GLU A 1 185 ? 9.398 24.719 11.492 1 94.75 185 GLU A O 1
ATOM 1454 N N . GLY A 1 186 ? 8.734 22.859 12.484 1 95.94 186 GLY A N 1
ATOM 1455 C CA . GLY A 1 186 ? 7.684 23.578 13.195 1 95.94 186 GLY A CA 1
ATOM 1456 C C . GLY A 1 186 ? 6.309 23.359 12.594 1 95.94 186 GLY A C 1
ATOM 1457 O O . GLY A 1 186 ? 5.316 23.891 13.102 1 95.94 186 GLY A O 1
ATOM 1458 N N . ILE A 1 187 ? 6.184 22.641 11.523 1 97.25 187 ILE A N 1
ATOM 1459 C CA . ILE A 1 187 ? 4.887 22.344 10.914 1 97.25 187 ILE A CA 1
ATOM 1460 C C . ILE A 1 187 ? 4.336 21.031 11.469 1 97.25 187 ILE A C 1
ATOM 1462 O O . ILE A 1 187 ? 4.699 19.953 10.992 1 97.25 187 ILE A O 1
ATOM 1466 N N . SER A 1 188 ? 3.428 21.141 12.398 1 98.31 188 SER A N 1
ATOM 1467 C CA . SER A 1 188 ? 2.857 19.953 13.031 1 98.31 188 SER A CA 1
ATOM 1468 C C . SER A 1 188 ? 2.004 19.156 12.047 1 98.31 188 SER A C 1
ATOM 1470 O O . SER A 1 188 ? 1.451 19.719 11.102 1 98.31 188 SER A O 1
ATOM 1472 N N . THR A 1 189 ? 1.914 17.844 12.273 1 98.5 189 THR A N 1
ATOM 1473 C CA . THR A 1 189 ? 1.22 17.031 11.289 1 98.5 189 THR A CA 1
ATOM 1474 C C . THR A 1 189 ? 0.291 16.031 11.977 1 98.5 189 THR A C 1
ATOM 1476 O O . THR A 1 189 ? 0.657 15.422 12.984 1 98.5 189 THR A O 1
ATOM 1479 N N . ILE A 1 190 ? -0.899 15.914 11.5 1 98.75 190 ILE A N 1
ATOM 1480 C CA . ILE A 1 190 ? -1.78 14.773 11.742 1 98.75 190 ILE A CA 1
ATOM 1481 C C . ILE A 1 190 ? -1.969 13.977 10.453 1 98.75 190 ILE A C 1
ATOM 1483 O O . ILE A 1 190 ? -2.346 14.539 9.422 1 98.75 190 ILE A O 1
ATOM 1487 N N . MET A 1 191 ? -1.685 12.688 10.492 1 98.69 191 MET A N 1
ATOM 1488 C CA . MET A 1 191 ? -1.835 11.906 9.273 1 98.69 191 MET A CA 1
ATOM 1489 C C . MET A 1 191 ? -2.482 10.555 9.562 1 98.69 191 MET A C 1
ATOM 1491 O O . MET A 1 191 ? -2.537 10.125 10.719 1 98.69 191 MET A O 1
ATOM 1495 N N . THR A 1 192 ? -3.068 10.008 8.555 1 98.5 192 THR A N 1
ATOM 1496 C CA . THR A 1 192 ? -3.613 8.656 8.648 1 98.5 192 THR A CA 1
ATOM 1497 C C . THR A 1 192 ? -2.689 7.656 7.961 1 98.5 192 THR A C 1
ATOM 1499 O O . THR A 1 192 ? -2.141 7.938 6.895 1 98.5 192 THR A O 1
ATOM 1502 N N . LEU A 1 193 ? -2.424 6.539 8.625 1 97.81 193 LEU A N 1
ATOM 1503 C CA . LEU A 1 193 ? -1.695 5.414 8.047 1 97.81 193 LEU A CA 1
ATOM 1504 C C . LEU A 1 193 ? -2.389 4.094 8.367 1 97.81 193 LEU A C 1
ATOM 1506 O O . LEU A 1 193 ? -3.084 3.982 9.375 1 97.81 193 LEU A O 1
ATOM 1510 N N . HIS A 1 194 ? -2.176 3.141 7.52 1 96.69 194 HIS A N 1
ATOM 1511 C CA . HIS A 1 194 ? -2.686 1.807 7.816 1 96.69 194 HIS A CA 1
ATOM 1512 C C . HIS A 1 194 ? -1.555 0.856 8.195 1 96.69 194 HIS A C 1
ATOM 1514 O O . HIS A 1 194 ? -1.805 -0.263 8.648 1 96.69 194 HIS A O 1
ATOM 1520 N N . ASP A 1 195 ? -0.325 1.249 8.133 1 95.5 195 ASP A N 1
ATOM 1521 C CA . ASP A 1 195 ? 0.838 0.416 8.422 1 95.5 195 ASP A CA 1
ATOM 1522 C C . ASP A 1 195 ? 1.418 0.741 9.797 1 95.5 195 ASP A C 1
ATOM 1524 O O . ASP A 1 195 ? 1.977 1.82 10 1 95.5 195 ASP A O 1
ATOM 1528 N N . PRO A 1 196 ? 1.396 -0.229 10.68 1 96.31 196 PRO A N 1
ATOM 1529 C CA . PRO A 1 196 ? 1.886 0.052 12.031 1 96.31 196 PRO A CA 1
ATOM 1530 C C . PRO A 1 196 ? 3.396 0.26 12.078 1 96.31 196 PRO A C 1
ATOM 1532 O O . PRO A 1 196 ? 3.9 0.951 12.969 1 96.31 196 PRO A O 1
ATOM 1535 N N . ASN A 1 197 ? 4.133 -0.308 11.195 1 94.06 197 ASN A N 1
ATOM 1536 C CA . ASN A 1 197 ? 5.582 -0.152 11.203 1 94.06 197 ASN A CA 1
ATOM 1537 C C . ASN A 1 197 ? 6 1.248 10.766 1 94.06 197 ASN A C 1
ATOM 1539 O O . ASN A 1 197 ? 6.859 1.869 11.391 1 94.06 197 ASN A O 1
ATOM 1543 N N . LEU A 1 198 ? 5.379 1.724 9.711 1 95.12 198 LEU A N 1
ATOM 1544 C CA . LEU A 1 198 ? 5.621 3.104 9.305 1 95.12 198 LEU A CA 1
ATOM 1545 C C . LEU A 1 198 ? 5.215 4.074 10.414 1 95.12 198 LEU A C 1
ATOM 1547 O O . LEU A 1 198 ? 5.914 5.059 10.672 1 95.12 198 LEU A O 1
ATOM 1551 N N . THR A 1 199 ? 4.086 3.756 11.023 1 96.81 199 THR A N 1
ATOM 1552 C CA . THR A 1 199 ? 3.604 4.586 12.125 1 96.81 199 THR A CA 1
ATOM 1553 C C . THR A 1 199 ? 4.617 4.613 13.266 1 96.81 199 THR A C 1
ATOM 1555 O O . THR A 1 199 ? 4.902 5.676 13.82 1 96.81 199 THR A O 1
ATOM 1558 N N . SER A 1 200 ? 5.145 3.508 13.562 1 95.19 200 SER A N 1
ATOM 1559 C CA . SER A 1 200 ? 6.117 3.389 14.641 1 95.19 200 SER A CA 1
ATOM 1560 C C . SER A 1 200 ? 7.355 4.234 14.367 1 95.19 200 SER A C 1
ATOM 1562 O O . SER A 1 200 ? 7.902 4.859 15.273 1 95.19 200 SER A O 1
ATOM 1564 N N . VAL A 1 201 ? 7.766 4.316 13.172 1 92.75 201 VAL A N 1
ATOM 1565 C CA . VAL A 1 201 ? 9.023 4.953 12.789 1 92.75 201 VAL A CA 1
ATOM 1566 C C . VAL A 1 201 ? 8.82 6.461 12.672 1 92.75 201 VAL A C 1
ATOM 1568 O O . VAL A 1 201 ? 9.68 7.246 13.078 1 92.75 201 VAL A O 1
ATOM 1571 N N . TYR A 1 202 ? 7.621 6.898 12.234 1 95.69 202 TYR A N 1
ATOM 1572 C CA . TYR A 1 202 ? 7.551 8.273 11.758 1 95.69 202 TYR A CA 1
ATOM 1573 C C . TYR A 1 202 ? 6.625 9.109 12.633 1 95.69 202 TYR A C 1
ATOM 1575 O O . TYR A 1 202 ? 6.406 10.289 12.359 1 95.69 202 TYR A O 1
ATOM 1583 N N . SER A 1 203 ? 6.113 8.531 13.688 1 97 203 SER A N 1
ATOM 1584 C CA . SER A 1 203 ? 5.16 9.281 14.492 1 97 203 SER A CA 1
ATOM 1585 C C . SER A 1 203 ? 5.699 9.531 15.898 1 97 203 SER A C 1
ATOM 1587 O O . SER A 1 203 ? 6.383 8.672 16.469 1 97 203 SER A O 1
ATOM 1589 N N . ASP A 1 204 ? 5.395 10.672 16.438 1 97.44 204 ASP A N 1
ATOM 1590 C CA . ASP A 1 204 ? 5.656 10.945 17.859 1 97.44 204 ASP A CA 1
ATOM 1591 C C . ASP A 1 204 ? 4.578 10.336 18.75 1 97.44 204 ASP A C 1
ATOM 1593 O O . ASP A 1 204 ? 4.871 9.836 19.828 1 97.44 204 ASP A O 1
ATOM 1597 N N . ARG A 1 205 ? 3.389 10.438 18.281 1 98.38 205 ARG A N 1
ATOM 1598 C CA . ARG A 1 205 ? 2.24 9.844 18.969 1 98.38 205 ARG A CA 1
ATOM 1599 C C . ARG A 1 205 ? 1.33 9.125 17.969 1 98.38 205 ARG A C 1
ATOM 1601 O O . ARG A 1 205 ? 1.294 9.477 16.781 1 98.38 205 ARG A O 1
ATOM 1608 N N . VAL A 1 206 ? 0.645 8.148 18.516 1 98.44 206 VAL A N 1
ATOM 1609 C CA . VAL A 1 206 ? -0.235 7.305 17.719 1 98.44 206 VAL A CA 1
ATOM 1610 C C . VAL A 1 206 ? -1.629 7.273 18.344 1 98.44 206 VAL A C 1
ATOM 1612 O O . VAL A 1 206 ? -1.769 7.102 19.562 1 98.44 206 VAL A O 1
ATOM 1615 N N . ALA A 1 207 ? -2.592 7.543 17.578 1 98.69 207 ALA A N 1
ATOM 1616 C CA . ALA A 1 207 ? -3.984 7.285 17.938 1 98.69 207 ALA A CA 1
ATOM 1617 C C . ALA A 1 207 ? -4.535 6.086 17.172 1 98.69 207 ALA A C 1
ATOM 1619 O O . ALA A 1 207 ? -4.719 6.152 15.945 1 98.69 207 ALA A O 1
ATOM 1620 N N . LEU A 1 208 ? -4.773 5.039 17.875 1 98.5 208 LEU A N 1
ATOM 1621 C CA . LEU A 1 208 ? -5.297 3.818 17.266 1 98.5 208 LEU A CA 1
ATOM 1622 C C . LEU A 1 208 ? -6.812 3.887 17.125 1 98.5 208 LEU A C 1
ATOM 1624 O O . LEU A 1 208 ? -7.523 4.027 18.125 1 98.5 208 LEU A O 1
ATOM 1628 N N . VAL A 1 209 ? -7.246 3.777 15.883 1 97.94 209 VAL A N 1
ATOM 1629 C CA . VAL A 1 209 ? -8.656 3.992 15.586 1 97.94 209 VAL A CA 1
ATOM 1630 C C . VAL A 1 209 ? -9.328 2.656 15.281 1 97.94 209 VAL A C 1
ATOM 1632 O O . VAL A 1 209 ? -8.812 1.857 14.5 1 97.94 209 VAL A O 1
ATOM 1635 N N . LYS A 1 210 ? -10.422 2.389 15.875 1 95.38 210 LYS A N 1
ATOM 1636 C CA . LYS A 1 210 ? -11.258 1.211 15.648 1 95.38 210 LYS A CA 1
ATOM 1637 C C . LYS A 1 210 ? -12.742 1.562 15.742 1 95.38 210 LYS A C 1
ATOM 1639 O O . LYS A 1 210 ? -13.211 2.045 16.781 1 95.38 210 LYS A O 1
ATOM 1644 N N . GLY A 1 211 ? -13.453 1.325 14.711 1 92.81 211 GLY A N 1
ATOM 1645 C CA . GLY A 1 211 ? -14.898 1.505 14.719 1 92.81 211 GLY A CA 1
ATOM 1646 C C . GLY A 1 211 ? -15.32 2.926 15.039 1 92.81 211 GLY A C 1
ATOM 1647 O O . GLY A 1 211 ? -16.25 3.141 15.82 1 92.81 211 GLY A O 1
ATOM 1648 N N . GLY A 1 212 ? -14.555 3.828 14.648 1 94.81 212 GLY A N 1
ATOM 1649 C CA . GLY A 1 212 ? -14.938 5.223 14.812 1 94.81 212 GLY A CA 1
ATOM 1650 C C . GLY A 1 212 ? -14.539 5.793 16.156 1 94.81 212 GLY A C 1
ATOM 1651 O O . GLY A 1 212 ? -14.961 6.891 16.531 1 94.81 212 GLY A O 1
ATOM 1652 N N . ARG A 1 213 ? -13.766 5.055 16.891 1 96.06 213 ARG A N 1
ATOM 1653 C CA . ARG A 1 213 ? -13.281 5.496 18.203 1 96.06 213 ARG A CA 1
ATOM 1654 C C . ARG A 1 213 ? -11.766 5.379 18.281 1 96.06 213 ARG A C 1
ATOM 1656 O O . ARG A 1 213 ? -11.148 4.656 17.5 1 96.06 213 ARG A O 1
ATOM 1663 N N . ILE A 1 214 ? -11.242 6.141 19.188 1 97.38 214 ILE A N 1
ATOM 1664 C CA . ILE A 1 214 ? -9.828 5.957 19.516 1 97.38 214 ILE A CA 1
ATOM 1665 C C . ILE A 1 214 ? -9.688 4.879 20.594 1 97.38 214 ILE A C 1
ATOM 1667 O O . ILE A 1 214 ? -10.125 5.07 21.734 1 97.38 214 ILE A O 1
ATOM 1671 N N . ALA A 1 215 ? -9.125 3.801 20.266 1 96.88 215 ALA A N 1
ATOM 1672 C CA . ALA A 1 215 ? -8.945 2.678 21.172 1 96.88 215 ALA A CA 1
ATOM 1673 C C . ALA A 1 215 ? -7.773 2.924 22.125 1 96.88 215 ALA A C 1
ATOM 1675 O O . ALA A 1 215 ? -7.773 2.449 23.266 1 96.88 215 ALA A O 1
ATOM 1676 N N . ALA A 1 216 ? -6.789 3.545 21.688 1 97.5 216 ALA A N 1
ATOM 1677 C CA . ALA A 1 216 ? -5.59 3.881 22.453 1 97.5 216 ALA A CA 1
ATOM 1678 C C . ALA A 1 216 ? -4.867 5.078 21.844 1 97.5 216 ALA A C 1
ATOM 1680 O O . ALA A 1 216 ? -4.898 5.273 20.625 1 97.5 216 ALA A O 1
ATOM 1681 N N . ILE A 1 217 ? -4.25 5.883 22.656 1 98 217 ILE A N 1
ATOM 1682 C CA . ILE A 1 217 ? -3.479 7.027 22.172 1 98 217 ILE A CA 1
ATOM 1683 C C . ILE A 1 217 ? -2.252 7.227 23.062 1 98 217 ILE A C 1
ATOM 1685 O O . ILE A 1 217 ? -2.334 7.098 24.297 1 98 217 ILE A O 1
ATOM 1689 N N . GLY A 1 218 ? -1.155 7.43 22.484 1 98 218 GLY A N 1
ATOM 1690 C CA . GLY A 1 218 ? 0.099 7.621 23.188 1 98 218 GLY A CA 1
ATOM 1691 C C . GLY A 1 218 ? 1.317 7.492 22.297 1 98 218 GLY A C 1
ATOM 1692 O O . GLY A 1 218 ? 1.199 7.535 21.078 1 98 218 GLY A O 1
ATOM 1693 N N . GLU A 1 219 ? 2.465 7.492 22.906 1 97.38 219 GLU A N 1
ATOM 1694 C CA . GLU A 1 219 ? 3.688 7.223 22.156 1 97.38 219 GLU A CA 1
ATOM 1695 C C . GLU A 1 219 ? 3.652 5.832 21.531 1 97.38 219 GLU A C 1
ATOM 1697 O O . GLU A 1 219 ? 2.92 4.953 22 1 97.38 219 GLU A O 1
ATOM 1702 N N . PRO A 1 220 ? 4.426 5.629 20.5 1 96.62 220 PRO A N 1
ATOM 1703 C CA . PRO A 1 220 ? 4.43 4.316 19.844 1 96.62 220 PRO A CA 1
ATOM 1704 C C . PRO A 1 220 ? 4.656 3.17 20.828 1 96.62 220 PRO A C 1
ATOM 1706 O O . PRO A 1 220 ? 3.965 2.15 20.75 1 96.62 220 PRO A O 1
ATOM 1709 N N . LYS A 1 221 ? 5.492 3.352 21.766 1 94.69 221 LYS A N 1
ATOM 1710 C CA . LYS A 1 221 ? 5.809 2.289 22.719 1 94.69 221 LYS A CA 1
ATOM 1711 C C . LYS A 1 221 ? 4.598 1.943 23.578 1 94.69 221 LYS A C 1
ATOM 1713 O O . LYS A 1 221 ? 4.492 0.826 24.094 1 94.69 221 LYS A O 1
ATOM 1718 N N . GLU A 1 222 ? 3.686 2.855 23.719 1 95.81 222 GLU A N 1
ATOM 1719 C CA . GLU A 1 222 ? 2.504 2.672 24.547 1 95.81 222 GLU A CA 1
ATOM 1720 C C . GLU A 1 222 ? 1.352 2.066 23.75 1 95.81 222 GLU A C 1
ATOM 1722 O O . GLU A 1 222 ? 0.473 1.415 24.328 1 95.81 222 GLU A O 1
ATOM 1727 N N . VAL A 1 223 ? 1.352 2.279 22.5 1 97.44 223 VAL A N 1
ATOM 1728 C CA . VAL A 1 223 ? 0.18 1.944 21.688 1 97.44 223 VAL A CA 1
ATOM 1729 C C . VAL A 1 223 ? 0.479 0.725 20.828 1 97.44 223 VAL A C 1
ATOM 1731 O O . VAL A 1 223 ? -0.355 -0.176 20.703 1 97.44 223 VAL A O 1
ATOM 1734 N N . ILE A 1 224 ? 1.673 0.676 20.219 1 97 224 ILE A N 1
ATOM 1735 C CA . ILE A 1 224 ? 2.057 -0.427 19.344 1 97 224 ILE A CA 1
ATOM 1736 C C . ILE A 1 224 ? 2.506 -1.62 20.188 1 97 224 ILE A C 1
ATOM 1738 O O . ILE A 1 224 ? 3.703 -1.881 20.312 1 97 224 ILE A O 1
ATOM 1742 N N . ARG A 1 225 ? 1.527 -2.244 20.672 1 96.25 225 ARG A N 1
ATOM 1743 C CA . ARG A 1 225 ? 1.68 -3.432 21.516 1 96.25 225 ARG A CA 1
ATOM 1744 C C . ARG A 1 225 ? 0.871 -4.602 20.953 1 96.25 225 ARG A C 1
ATOM 1746 O O . ARG A 1 225 ? -0.178 -4.398 20.344 1 96.25 225 ARG A O 1
ATOM 1753 N N . GLU A 1 226 ? 1.341 -5.82 21.312 1 96 226 GLU A N 1
ATOM 1754 C CA . GLU A 1 226 ? 0.688 -7.016 20.797 1 96 226 GLU A CA 1
ATOM 1755 C C . GLU A 1 226 ? -0.774 -7.082 21.219 1 96 226 GLU A C 1
ATOM 1757 O O . GLU A 1 226 ? -1.665 -7.262 20.391 1 96 226 GLU A O 1
ATOM 1762 N N . ASP A 1 227 ? -1.045 -6.891 22.516 1 96.31 227 ASP A N 1
ATOM 1763 C CA . ASP A 1 227 ? -2.4 -7.008 23.047 1 96.31 227 ASP A CA 1
ATOM 1764 C C . ASP A 1 227 ? -3.328 -5.973 22.422 1 96.31 227 ASP A C 1
ATOM 1766 O O . ASP A 1 227 ? -4.457 -6.289 22.047 1 96.31 227 ASP A O 1
ATOM 1770 N N . VAL A 1 228 ? -2.852 -4.75 22.234 1 96.31 228 VAL A N 1
ATOM 1771 C CA . VAL A 1 228 ? -3.648 -3.648 21.703 1 96.31 228 VAL A CA 1
ATOM 1772 C C . VAL A 1 228 ? -3.924 -3.879 20.219 1 96.31 228 VAL A C 1
ATOM 1774 O O . VAL A 1 228 ? -5.07 -3.799 19.766 1 96.31 228 VAL A O 1
ATOM 1777 N N . LEU A 1 229 ? -2.865 -4.234 19.469 1 96.69 229 LEU A N 1
ATOM 1778 C CA . LEU A 1 229 ? -2.996 -4.418 18.016 1 96.69 229 LEU A CA 1
ATOM 1779 C C . LEU A 1 229 ? -3.857 -5.637 17.703 1 96.69 229 LEU A C 1
ATOM 1781 O O . LEU A 1 229 ? -4.645 -5.617 16.766 1 96.69 229 LEU A O 1
ATOM 1785 N N . GLU A 1 230 ? -3.697 -6.703 18.469 1 96.06 230 GLU A N 1
ATOM 1786 C CA . GLU A 1 230 ? -4.492 -7.906 18.234 1 96.06 230 GLU A CA 1
ATOM 1787 C C . GLU A 1 230 ? -5.98 -7.625 18.406 1 96.06 230 GLU A C 1
ATOM 1789 O O . GLU A 1 230 ? -6.812 -8.148 17.672 1 96.06 230 GLU A O 1
ATOM 1794 N N . GLU A 1 231 ? -6.254 -6.867 19.375 1 94.38 231 GLU A N 1
ATOM 1795 C CA . GLU A 1 231 ? -7.645 -6.488 19.609 1 94.38 231 GLU A CA 1
ATOM 1796 C C . GLU A 1 231 ? -8.203 -5.695 18.422 1 94.38 231 GLU A C 1
ATOM 1798 O O . GLU A 1 231 ? -9.32 -5.941 17.969 1 94.38 231 GLU A O 1
ATOM 1803 N N . VAL A 1 232 ? -7.445 -4.785 17.922 1 94.62 232 VAL A N 1
ATOM 1804 C CA . VAL A 1 232 ? -7.922 -3.863 16.891 1 94.62 232 VAL A CA 1
ATOM 1805 C C . VAL A 1 232 ? -7.945 -4.562 15.539 1 94.62 232 VAL A C 1
ATOM 1807 O O . VAL A 1 232 ? -8.891 -4.402 14.766 1 94.62 232 VAL A O 1
ATOM 1810 N N . TYR A 1 233 ? -6.93 -5.391 15.258 1 93.69 233 TYR A N 1
ATOM 1811 C CA . TYR A 1 233 ? -6.832 -6.027 13.945 1 93.69 233 TYR A CA 1
ATOM 1812 C C . TYR A 1 233 ? -7.527 -7.383 13.945 1 93.69 233 TYR A C 1
ATOM 1814 O O . TYR A 1 233 ? -7.84 -7.926 12.883 1 93.69 233 TYR A O 1
ATOM 1822 N N . GLY A 1 234 ? -7.695 -7.949 15.07 1 92.56 234 GLY A N 1
ATOM 1823 C CA . GLY A 1 234 ? -8.391 -9.227 15.172 1 92.56 234 GLY A CA 1
ATOM 1824 C C . GLY A 1 234 ? -7.547 -10.398 14.703 1 92.56 234 GLY A C 1
ATOM 1825 O O . GLY A 1 234 ? -8.07 -11.367 14.156 1 92.56 234 GLY A O 1
ATOM 1826 N N . MET A 1 235 ? -6.281 -10.281 14.812 1 91.25 235 MET A N 1
ATOM 1827 C CA . MET A 1 235 ? -5.352 -11.336 14.422 1 91.25 235 MET A CA 1
ATOM 1828 C C . MET A 1 235 ? -4.09 -11.305 15.273 1 91.25 235 MET A C 1
ATOM 1830 O O . MET A 1 235 ? -3.742 -10.258 15.828 1 91.25 235 MET A O 1
ATOM 1834 N N . PRO A 1 236 ? -3.439 -12.398 15.375 1 92.69 236 PRO A N 1
ATOM 1835 C CA . PRO A 1 236 ? -2.197 -12.398 16.156 1 92.69 236 PRO A CA 1
ATOM 1836 C C . PRO A 1 236 ? -1.081 -11.602 15.484 1 92.69 236 PRO A C 1
ATOM 1838 O O . PRO A 1 236 ? -0.93 -11.641 14.258 1 92.69 236 PRO A O 1
ATOM 1841 N N . VAL A 1 237 ? -0.403 -10.805 16.312 1 94.06 237 VAL A N 1
ATOM 1842 C CA . VAL A 1 237 ? 0.775 -10.086 15.852 1 94.06 237 VAL A CA 1
ATOM 1843 C C . VAL A 1 237 ? 1.919 -10.258 16.844 1 94.06 237 VAL A C 1
ATOM 1845 O O . VAL A 1 237 ? 1.689 -10.594 18.016 1 94.06 237 VAL A O 1
ATOM 1848 N N . SER A 1 238 ? 3.088 -10.133 16.406 1 92.06 238 SER A N 1
ATOM 1849 C CA . SER A 1 238 ? 4.281 -10.055 17.234 1 92.06 238 SER A CA 1
ATOM 1850 C C . SER A 1 238 ? 4.957 -8.688 17.094 1 92.06 238 SER A C 1
ATOM 1852 O O . SER A 1 238 ? 5.039 -8.141 16 1 92.06 238 SER A O 1
ATOM 1854 N N . VAL A 1 239 ? 5.332 -8.188 18.219 1 93.38 239 VAL A N 1
ATOM 1855 C CA . VAL A 1 239 ? 6.012 -6.898 18.219 1 93.38 239 VAL A CA 1
ATOM 1856 C C . VAL A 1 239 ? 7.445 -7.07 18.719 1 93.38 239 VAL A C 1
ATOM 1858 O O . VAL A 1 239 ? 7.676 -7.586 19.812 1 93.38 239 VAL A O 1
ATOM 1861 N N . LEU A 1 240 ? 8.32 -6.609 17.844 1 88.31 240 LEU A N 1
ATOM 1862 C CA . LEU A 1 240 ? 9.742 -6.637 18.188 1 88.31 240 LEU A CA 1
ATOM 1863 C C . LEU A 1 240 ? 10.25 -5.242 18.531 1 88.31 240 LEU A C 1
ATOM 1865 O O . LEU A 1 240 ? 9.844 -4.258 17.906 1 88.31 240 LEU A O 1
ATOM 1869 N N . GLU A 1 241 ? 11.07 -5.188 19.531 1 86.88 241 GLU A N 1
ATOM 1870 C CA . GLU A 1 241 ? 11.672 -3.908 19.891 1 86.88 241 GLU A CA 1
ATOM 1871 C C . GLU A 1 241 ? 13.148 -3.865 19.516 1 86.88 241 GLU A C 1
ATOM 1873 O O . GLU A 1 241 ? 13.898 -4.797 19.828 1 86.88 241 GLU A O 1
ATOM 1878 N N . PHE A 1 242 ? 13.484 -2.822 18.781 1 77.75 242 PHE A N 1
ATOM 1879 C CA . PHE A 1 242 ? 14.875 -2.623 18.391 1 77.75 242 PHE A CA 1
ATOM 1880 C C . PHE A 1 242 ? 15.25 -1.148 18.453 1 77.75 242 PHE A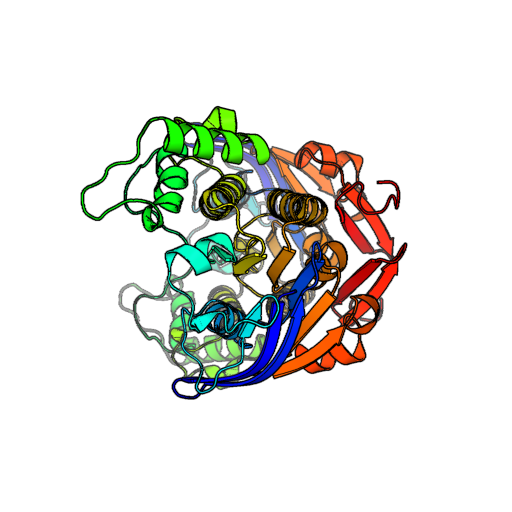 C 1
ATOM 1882 O O . PHE A 1 242 ? 14.68 -0.329 17.719 1 77.75 242 PHE A O 1
ATOM 1889 N N . ASN A 1 243 ? 16.25 -0.834 19.219 1 77.31 243 ASN A N 1
ATOM 1890 C CA . ASN A 1 243 ? 16.766 0.524 19.344 1 77.31 243 ASN A CA 1
ATOM 1891 C C . ASN A 1 243 ? 15.641 1.539 19.516 1 77.31 243 ASN A C 1
ATOM 1893 O O . ASN A 1 243 ? 15.617 2.566 18.828 1 77.31 243 ASN A O 1
ATOM 1897 N N . GLY A 1 244 ? 14.641 1.148 20.312 1 77.19 244 GLY A N 1
ATOM 1898 C CA . GLY A 1 244 ? 13.562 2.076 20.609 1 77.19 244 GLY A CA 1
ATOM 1899 C C . GLY A 1 244 ? 12.438 2.037 19.594 1 77.19 244 GLY A C 1
ATOM 1900 O O . GLY A 1 244 ? 11.406 2.686 19.781 1 77.19 244 GLY A O 1
ATOM 1901 N N . PHE A 1 245 ? 12.703 1.312 18.578 1 80.69 245 PHE A N 1
ATOM 1902 C CA . PHE A 1 245 ? 11.664 1.175 17.562 1 80.69 245 PHE A CA 1
ATOM 1903 C C . PHE A 1 245 ? 10.914 -0.14 17.734 1 80.69 245 PHE A C 1
ATOM 1905 O O . PHE A 1 245 ? 11.484 -1.135 18.188 1 80.69 245 PHE A O 1
ATOM 1912 N N . ARG A 1 246 ? 9.695 -0.017 17.422 1 89 246 ARG A N 1
ATOM 1913 C CA . ARG A 1 246 ? 8.859 -1.214 17.484 1 89 246 ARG A CA 1
ATOM 1914 C C . ARG A 1 246 ? 8.461 -1.678 16.078 1 89 246 ARG A C 1
ATOM 1916 O O . ARG A 1 246 ? 8.078 -0.864 15.242 1 89 246 ARG A O 1
ATOM 1923 N N . LEU A 1 247 ? 8.664 -2.92 15.898 1 89.44 247 LEU A N 1
ATOM 1924 C CA . LEU A 1 247 ? 8.336 -3.521 14.609 1 89.44 247 LEU A CA 1
ATOM 1925 C C . LEU A 1 247 ? 7.254 -4.586 14.758 1 89.44 247 LEU A C 1
ATOM 1927 O O . LEU A 1 247 ? 7.363 -5.465 15.617 1 89.44 247 LEU A O 1
ATOM 1931 N N . VAL A 1 248 ? 6.254 -4.445 13.961 1 92.88 248 VAL A N 1
ATOM 1932 C CA . VAL A 1 248 ? 5.105 -5.344 14.016 1 92.88 248 VAL A CA 1
ATOM 1933 C C . VAL A 1 248 ? 5.211 -6.387 12.906 1 92.88 248 VAL A C 1
ATOM 1935 O O . VAL A 1 248 ? 5.406 -6.039 11.734 1 92.88 248 VAL A O 1
ATOM 1938 N N . ILE A 1 249 ? 5.129 -7.652 13.219 1 90.19 249 ILE A N 1
ATOM 1939 C CA . ILE A 1 249 ? 5.098 -8.742 12.25 1 90.19 249 ILE A CA 1
ATOM 1940 C C . ILE A 1 249 ? 3.91 -9.656 12.539 1 90.19 249 ILE A C 1
ATOM 1942 O O . ILE A 1 249 ? 3.369 -9.648 13.648 1 90.19 249 ILE A O 1
ATOM 1946 N N . PRO A 1 250 ? 3.41 -10.359 11.469 1 88.44 250 PRO A N 1
ATOM 1947 C CA . PRO A 1 250 ? 2.305 -11.289 11.727 1 88.44 250 PRO A CA 1
ATOM 1948 C C . PRO A 1 250 ? 2.639 -12.312 12.805 1 88.44 250 PRO A C 1
ATOM 1950 O O . PRO A 1 250 ? 3.787 -12.75 12.914 1 88.44 250 PRO A O 1
ATOM 1953 N N . GLY A 1 251 ? 1.609 -12.562 13.547 1 82.62 251 GLY A N 1
ATOM 1954 C CA . GLY A 1 251 ? 1.781 -13.547 14.594 1 82.62 251 GLY A CA 1
ATOM 1955 C C . GLY A 1 251 ? 1.963 -14.961 14.07 1 82.62 251 GLY A C 1
ATOM 1956 O O . GLY A 1 251 ? 1.519 -15.273 12.961 1 82.62 251 GLY A O 1
ATOM 1957 N N . GLY A 1 252 ? 2.586 -15.883 14.758 1 67.25 252 GLY A N 1
ATOM 1958 C CA . GLY A 1 252 ? 2.766 -17.281 14.414 1 67.25 252 GLY A CA 1
ATOM 1959 C C . GLY A 1 252 ? 3.943 -17.531 13.484 1 67.25 252 GLY A C 1
ATOM 1960 O O . GLY A 1 252 ? 4.391 -18.656 13.328 1 67.25 252 GLY A O 1
ATOM 1961 N N . GLU A 1 253 ? 4.238 -16.594 12.719 1 57.69 253 GLU A N 1
ATOM 1962 C CA . GLU A 1 253 ? 5.34 -16.797 11.781 1 57.69 253 GLU A CA 1
ATOM 1963 C C . GLU A 1 253 ? 6.668 -16.953 12.508 1 57.69 253 GLU A C 1
ATOM 1965 O O . GLU A 1 253 ? 7.594 -17.594 12.008 1 57.69 253 GLU A O 1
ATOM 1970 N N . LEU A 1 254 ? 6.781 -16.219 13.648 1 51 254 LEU A N 1
ATOM 1971 C CA . LEU A 1 254 ? 8.023 -16.359 14.398 1 51 254 LEU A CA 1
ATOM 1972 C C . LEU A 1 254 ? 8.141 -17.75 15.008 1 51 254 LEU A C 1
ATOM 1974 O O . LEU A 1 254 ? 9.219 -18.156 15.461 1 51 254 LEU A O 1
ATOM 1978 N N . ASN A 1 255 ? 7.027 -18.344 15.328 1 45.19 255 ASN A N 1
ATOM 1979 C CA . ASN A 1 255 ? 7.207 -19.672 15.914 1 45.19 255 ASN A CA 1
ATOM 1980 C C . ASN A 1 255 ? 7.492 -20.719 14.852 1 45.19 255 ASN A C 1
ATOM 1982 O O . ASN A 1 255 ? 6.801 -20.781 13.836 1 45.19 255 ASN A O 1
ATOM 1986 N N . GLY A 1 256 ? 8.68 -20.859 14.367 1 40.56 256 GLY A N 1
ATOM 1987 C CA . GLY A 1 256 ? 9.109 -22.078 13.711 1 40.56 256 GLY A CA 1
ATOM 1988 C C . GLY A 1 256 ? 8.062 -23.188 13.742 1 40.56 256 GLY A C 1
ATOM 1989 O O . GLY A 1 256 ? 8.367 -24.344 13.469 1 40.56 256 GLY A O 1
ATOM 1990 N N . ALA A 1 257 ? 7.027 -23.188 14.477 1 33.72 257 ALA A N 1
ATOM 1991 C CA . ALA A 1 257 ? 6.234 -24.344 14.891 1 33.72 257 ALA A CA 1
ATOM 1992 C C . ALA A 1 257 ? 5.48 -24.938 13.711 1 33.72 257 ALA A C 1
ATOM 1994 O O . ALA A 1 257 ? 4.824 -25.969 13.844 1 33.72 257 ALA A O 1
ATOM 1995 N N . ASP A 1 258 ? 4.926 -24.438 12.477 1 31.7 258 ASP A N 1
ATOM 1996 C CA . ASP A 1 258 ? 4.352 -25.625 11.875 1 31.7 258 ASP A CA 1
ATOM 1997 C C . ASP A 1 258 ? 5.441 -26.609 11.461 1 31.7 258 ASP A C 1
ATOM 1999 O O . ASP A 1 258 ? 6.477 -26.203 10.922 1 31.7 258 ASP A O 1
ATOM 2003 N N . MET B 1 1 ? 8.195 -28.172 -11.969 1 93.62 1 MET B N 1
ATOM 2004 C CA . MET B 1 1 ? 9.047 -27 -11.828 1 93.62 1 MET B CA 1
ATOM 2005 C C . MET B 1 1 ? 8.812 -26.016 -12.977 1 93.62 1 MET B C 1
ATOM 2007 O O . MET B 1 1 ? 8.648 -26.438 -14.125 1 93.62 1 MET B O 1
ATOM 2011 N N . LEU B 1 2 ? 8.656 -24.781 -12.641 1 97.56 2 LEU B N 1
ATOM 2012 C CA . LEU B 1 2 ? 8.586 -23.719 -13.641 1 97.56 2 LEU B CA 1
ATOM 2013 C C . LEU B 1 2 ? 9.953 -23.078 -13.844 1 97.56 2 LEU B C 1
ATOM 2015 O O . LEU B 1 2 ? 10.625 -22.719 -12.875 1 97.56 2 LEU B O 1
ATOM 2019 N N . GLU B 1 3 ? 10.352 -23 -15.141 1 98.25 3 GLU B N 1
ATOM 2020 C CA . GLU B 1 3 ? 11.656 -22.438 -15.484 1 98.25 3 GLU B CA 1
ATOM 2021 C C . GLU B 1 3 ? 11.516 -21.297 -16.484 1 98.25 3 GLU B C 1
ATOM 2023 O O . GLU B 1 3 ? 10.836 -21.422 -17.5 1 98.25 3 GLU B O 1
ATOM 2028 N N . VAL B 1 4 ? 12.094 -20.219 -16.125 1 98.19 4 VAL B N 1
ATOM 2029 C CA . VAL B 1 4 ? 12.227 -19.078 -17.031 1 98.19 4 VAL B CA 1
ATOM 2030 C C . VAL B 1 4 ? 13.688 -18.922 -17.453 1 98.19 4 VAL B C 1
ATOM 2032 O O . VAL B 1 4 ? 14.57 -18.766 -16.594 1 98.19 4 VAL B O 1
ATOM 2035 N N . ARG B 1 5 ? 13.93 -18.969 -18.734 1 97.56 5 ARG B N 1
ATOM 2036 C CA . ARG B 1 5 ? 15.297 -18.938 -19.25 1 97.56 5 ARG B CA 1
ATOM 2037 C C . ARG B 1 5 ? 15.508 -17.75 -20.188 1 97.56 5 ARG B C 1
ATOM 2039 O O . ARG B 1 5 ? 15.086 -17.781 -21.344 1 97.56 5 ARG B O 1
ATOM 2046 N N . GLY B 1 6 ? 16.188 -16.781 -19.672 1 96.75 6 GLY B N 1
ATOM 2047 C CA . GLY B 1 6 ? 16.609 -15.656 -20.5 1 96.75 6 GLY B CA 1
ATOM 2048 C C . GLY B 1 6 ? 15.438 -14.883 -21.078 1 96.75 6 GLY B C 1
ATOM 2049 O O . GLY B 1 6 ? 15.438 -14.539 -22.266 1 96.75 6 GLY B O 1
ATOM 2050 N N . LEU B 1 7 ? 14.43 -14.688 -20.297 1 96.94 7 LEU B N 1
ATOM 2051 C CA . LEU B 1 7 ? 13.242 -13.977 -20.766 1 96.94 7 LEU B CA 1
ATOM 2052 C C . LEU B 1 7 ? 13.586 -12.547 -21.172 1 96.94 7 LEU B C 1
ATOM 2054 O O . LEU B 1 7 ? 14.203 -11.812 -20.391 1 96.94 7 LEU B O 1
ATOM 2058 N N . ALA B 1 8 ? 13.297 -12.211 -22.375 1 95.31 8 ALA B N 1
ATOM 2059 C CA . ALA B 1 8 ? 13.5 -10.867 -22.922 1 95.31 8 ALA B CA 1
ATOM 2060 C C . ALA B 1 8 ? 12.242 -10.344 -23.594 1 95.31 8 ALA B C 1
ATOM 2062 O O . ALA B 1 8 ? 11.531 -11.094 -24.266 1 95.31 8 ALA B O 1
ATOM 2063 N N . PHE B 1 9 ? 11.961 -9.117 -23.297 1 93.88 9 PHE B N 1
ATOM 2064 C CA . PHE B 1 9 ? 10.789 -8.445 -23.844 1 93.88 9 PHE B CA 1
ATOM 2065 C C . PHE B 1 9 ? 11.008 -6.945 -23.922 1 93.88 9 PHE B C 1
ATOM 2067 O O . PHE B 1 9 ? 11.648 -6.359 -23.031 1 93.88 9 PHE B O 1
ATOM 2074 N N . SER B 1 10 ? 10.547 -6.387 -25.016 1 90.5 10 SER B N 1
ATOM 2075 C CA . SER B 1 10 ? 10.695 -4.941 -25.141 1 90.5 10 SER B CA 1
ATOM 2076 C C . SER B 1 10 ? 9.391 -4.289 -25.578 1 90.5 10 SER B C 1
ATOM 2078 O O . SER B 1 10 ? 8.633 -4.867 -26.375 1 90.5 10 SER B O 1
ATOM 2080 N N . TYR B 1 11 ? 9.07 -3.23 -24.984 1 82.88 11 TYR B N 1
ATOM 2081 C CA . TYR B 1 11 ? 7.957 -2.379 -25.391 1 82.88 11 TYR B CA 1
ATOM 2082 C C . TYR B 1 11 ? 8.305 -0.906 -25.219 1 82.88 11 TYR B C 1
ATOM 2084 O O . TYR B 1 11 ? 8.641 -0.463 -24.109 1 82.88 11 TYR B O 1
ATOM 2092 N N . GLY B 1 12 ? 8.148 -0.173 -26.328 1 83 12 GLY B N 1
ATOM 2093 C CA . GLY B 1 12 ? 8.594 1.212 -26.312 1 83 12 GLY B CA 1
ATOM 2094 C C . GLY B 1 12 ? 10.016 1.38 -25.812 1 83 12 GLY B C 1
ATOM 2095 O O . GLY B 1 12 ? 10.938 0.755 -26.344 1 83 12 GLY B O 1
ATOM 2096 N N . ASP B 1 13 ? 10.094 2.199 -24.578 1 84.81 13 ASP B N 1
ATOM 2097 C CA . ASP B 1 13 ? 11.422 2.508 -24.062 1 84.81 13 ASP B CA 1
ATOM 2098 C C . ASP B 1 13 ? 11.781 1.59 -22.891 1 84.81 13 ASP B C 1
ATOM 2100 O O . ASP B 1 13 ? 12.859 1.713 -22.312 1 84.81 13 ASP B O 1
ATOM 2104 N N . PHE B 1 14 ? 10.922 0.678 -22.609 1 87.19 14 PHE B N 1
ATOM 2105 C CA . PHE B 1 14 ? 11.18 -0.224 -21.5 1 87.19 14 PHE B CA 1
ATOM 2106 C C . PHE B 1 14 ? 11.5 -1.627 -22 1 87.19 14 PHE B C 1
ATOM 2108 O O . PHE B 1 14 ? 10.891 -2.102 -22.969 1 87.19 14 PHE B O 1
ATOM 2115 N N . SER B 1 15 ? 12.586 -2.266 -21.344 1 91.81 15 SER B N 1
ATOM 2116 C CA . SER B 1 15 ? 12.953 -3.613 -21.766 1 91.81 15 SER B CA 1
ATOM 2117 C C . SER B 1 15 ? 13.266 -4.5 -20.578 1 91.81 15 SER B C 1
ATOM 2119 O O . SER B 1 15 ? 13.781 -4.023 -19.562 1 91.81 15 SER B O 1
ATOM 2121 N N . ILE B 1 16 ? 12.766 -5.676 -20.641 1 92.38 16 ILE B N 1
ATOM 2122 C CA . ILE B 1 16 ? 13.203 -6.773 -19.781 1 92.38 16 ILE B CA 1
ATOM 2123 C C . ILE B 1 16 ? 14.367 -7.516 -20.453 1 92.38 16 ILE B C 1
ATOM 2125 O O . ILE B 1 16 ? 14.289 -7.863 -21.625 1 92.38 16 ILE B O 1
ATOM 2129 N N . GLU B 1 17 ? 15.406 -7.73 -19.641 1 92.56 17 GLU B N 1
ATOM 2130 C CA . GLU B 1 17 ? 16.609 -8.273 -20.25 1 92.56 17 GLU B CA 1
ATOM 2131 C C . GLU B 1 17 ? 17.094 -9.516 -19.5 1 92.56 17 GLU B C 1
ATOM 2133 O O . GLU B 1 17 ? 17.688 -9.406 -18.422 1 92.56 17 GLU B O 1
ATOM 2138 N N . GLY B 1 18 ? 16.859 -10.688 -20.109 1 93.88 18 GLY B N 1
ATOM 2139 C CA . GLY B 1 18 ? 17.547 -11.906 -19.703 1 93.88 18 GLY B CA 1
ATOM 2140 C C . GLY B 1 18 ? 17.109 -12.422 -18.344 1 93.88 18 GLY B C 1
ATOM 2141 O O . GLY B 1 18 ? 17.938 -12.859 -17.547 1 93.88 18 GLY B O 1
ATOM 2142 N N . VAL B 1 19 ? 15.898 -12.305 -18.062 1 96.25 19 VAL B N 1
ATOM 2143 C CA . VAL B 1 19 ? 15.391 -12.766 -16.766 1 96.25 19 VAL B CA 1
ATOM 2144 C C . VAL B 1 19 ? 15.414 -14.289 -16.703 1 96.25 19 VAL B C 1
ATOM 2146 O O . VAL B 1 19 ? 14.883 -14.953 -17.594 1 96.25 19 VAL B O 1
ATOM 2149 N N . THR B 1 20 ? 16.125 -14.844 -15.75 1 97.81 20 THR B N 1
ATOM 2150 C CA . THR B 1 20 ? 16.203 -16.281 -15.516 1 97.81 20 THR B CA 1
ATOM 2151 C C . THR B 1 20 ? 15.859 -16.609 -14.062 1 97.81 20 THR B C 1
ATOM 2153 O O . THR B 1 20 ? 16.391 -15.992 -13.141 1 97.81 20 THR B O 1
ATOM 2156 N N . LEU B 1 21 ? 14.891 -17.5 -13.906 1 97.44 21 LEU B N 1
ATOM 2157 C CA . LEU B 1 21 ? 14.531 -17.953 -12.57 1 97.44 21 LEU B CA 1
ATOM 2158 C C . LEU B 1 21 ? 13.797 -19.297 -12.625 1 97.44 21 LEU B C 1
ATOM 2160 O O . LEU B 1 21 ? 13.453 -19.766 -13.711 1 97.44 21 LEU B O 1
ATOM 2164 N N . GLU B 1 22 ? 13.672 -19.906 -11.5 1 98 22 GLU B N 1
ATOM 2165 C CA . GLU B 1 22 ? 12.938 -21.156 -11.359 1 98 22 GLU B CA 1
ATOM 2166 C C . GLU B 1 22 ? 12.023 -21.125 -10.141 1 98 22 GLU B C 1
ATOM 2168 O O . GLU B 1 22 ? 12.273 -20.391 -9.18 1 98 22 GLU B O 1
ATOM 2173 N N . VAL B 1 23 ? 11 -21.875 -10.203 1 98.06 23 VAL B N 1
ATOM 2174 C CA . VAL B 1 23 ? 10.07 -22.062 -9.102 1 98.06 23 VAL B CA 1
ATOM 2175 C C . VAL B 1 23 ? 9.828 -23.562 -8.883 1 98.06 23 VAL B C 1
ATOM 2177 O O . VAL B 1 23 ? 9.312 -24.25 -9.766 1 98.06 23 VAL B O 1
ATOM 2180 N N . LYS B 1 24 ? 10.211 -24 -7.746 1 97.25 24 LYS B N 1
ATOM 2181 C CA . LYS B 1 24 ? 10.008 -25.406 -7.398 1 97.25 24 LYS B CA 1
ATOM 2182 C C . LYS B 1 24 ? 8.594 -25.641 -6.879 1 97.25 24 LYS B C 1
ATOM 2184 O O . LYS B 1 24 ? 7.848 -24.688 -6.629 1 97.25 24 LYS B O 1
ATOM 2189 N N . GLU B 1 25 ? 8.258 -26.938 -6.793 1 95.56 25 GLU B N 1
ATOM 2190 C CA . GLU B 1 25 ? 6.949 -27.281 -6.25 1 95.56 25 GLU B CA 1
ATOM 2191 C C . GLU B 1 25 ? 6.805 -26.812 -4.805 1 95.56 25 GLU B C 1
ATOM 2193 O O . GLU B 1 25 ? 7.703 -27.016 -3.988 1 95.56 25 GLU B O 1
ATOM 2198 N N . GLY B 1 26 ? 5.73 -26.156 -4.59 1 96.5 26 GLY B N 1
ATOM 2199 C CA . GLY B 1 26 ? 5.422 -25.719 -3.236 1 96.5 26 GLY B CA 1
ATOM 2200 C C . GLY B 1 26 ? 6.211 -24.5 -2.809 1 96.5 26 GLY B C 1
ATOM 2201 O O . GLY B 1 26 ? 6.207 -24.125 -1.631 1 96.5 26 GLY B O 1
ATOM 2202 N N . GLU B 1 27 ? 6.859 -23.859 -3.73 1 98.12 27 GLU B N 1
ATOM 2203 C CA . GLU B 1 27 ? 7.719 -22.719 -3.42 1 98.12 27 GLU B CA 1
ATOM 2204 C C . GLU B 1 27 ? 7.016 -21.406 -3.707 1 98.12 27 GLU B C 1
ATOM 2206 O O . GLU B 1 27 ? 6.234 -21.297 -4.656 1 98.12 27 GLU B O 1
ATOM 2211 N N . VAL B 1 28 ? 7.246 -20.422 -2.852 1 98.62 28 VAL B N 1
ATOM 2212 C CA . VAL B 1 28 ? 6.809 -19.062 -3.105 1 98.62 28 VAL B CA 1
ATOM 2213 C C . VAL B 1 28 ? 8.008 -18.203 -3.512 1 98.62 28 VAL B C 1
ATOM 2215 O O . VAL B 1 28 ? 8.922 -17.984 -2.713 1 98.62 28 VAL B O 1
ATOM 2218 N N . VAL B 1 29 ? 8.031 -17.75 -4.746 1 98.81 29 VAL B N 1
ATOM 2219 C CA . VAL B 1 29 ? 9.055 -16.844 -5.25 1 98.81 29 VAL B CA 1
ATOM 2220 C C . VAL B 1 29 ? 8.453 -15.453 -5.465 1 98.81 29 VAL B C 1
ATOM 2222 O O . VAL B 1 29 ? 7.43 -15.305 -6.137 1 98.81 29 VAL B O 1
ATOM 2225 N N . THR B 1 30 ? 9.055 -14.43 -4.91 1 98.81 30 THR B N 1
ATOM 2226 C CA . THR B 1 30 ? 8.531 -13.07 -5.016 1 98.81 30 THR B CA 1
ATOM 2227 C C . THR B 1 30 ? 9.469 -12.195 -5.852 1 98.81 30 THR B C 1
ATOM 2229 O O . THR B 1 30 ? 10.672 -12.148 -5.602 1 98.81 30 THR B O 1
ATOM 2232 N N . LEU B 1 31 ? 8.93 -11.633 -6.906 1 98.75 31 LEU B N 1
ATOM 2233 C CA . LEU B 1 31 ? 9.594 -10.516 -7.57 1 98.75 31 LEU B CA 1
ATOM 2234 C C . LEU B 1 31 ? 9.469 -9.242 -6.746 1 98.75 31 LEU B C 1
ATOM 2236 O O . LEU B 1 31 ? 8.367 -8.703 -6.598 1 98.75 31 LEU B O 1
ATOM 2240 N N . LEU B 1 32 ? 10.547 -8.766 -6.199 1 98.56 32 LEU B N 1
ATOM 2241 C CA . LEU B 1 32 ? 10.594 -7.578 -5.352 1 98.56 32 LEU B CA 1
ATOM 2242 C C . LEU B 1 32 ? 11.25 -6.41 -6.086 1 98.56 32 LEU B C 1
ATOM 2244 O O . LEU B 1 32 ? 12.234 -6.594 -6.805 1 98.56 32 LEU B O 1
ATOM 2248 N N . GLY B 1 33 ? 10.789 -5.246 -5.934 1 96.81 33 GLY B N 1
ATOM 2249 C CA . GLY B 1 33 ? 11.375 -4.059 -6.535 1 96.81 33 GLY B CA 1
ATOM 2250 C C . GLY B 1 33 ? 10.453 -2.855 -6.492 1 96.81 33 GLY B C 1
ATOM 2251 O O . GLY B 1 33 ? 9.281 -2.979 -6.137 1 96.81 33 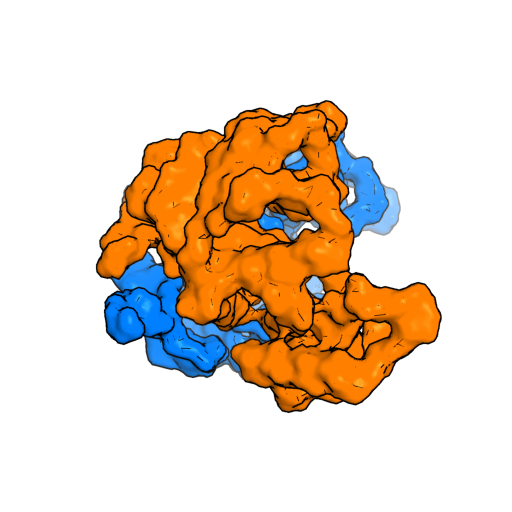GLY B O 1
ATOM 2252 N N . PRO B 1 34 ? 10.945 -1.731 -6.824 1 95.38 34 PRO B N 1
ATOM 2253 C CA . PRO B 1 34 ? 10.125 -0.519 -6.84 1 95.38 34 PRO B CA 1
ATOM 2254 C C . PRO B 1 34 ? 9.102 -0.513 -7.973 1 95.38 34 PRO B C 1
ATOM 2256 O O . PRO B 1 34 ? 9.133 -1.383 -8.844 1 95.38 34 PRO B O 1
ATOM 2259 N N . ASN B 1 35 ? 8.188 0.42 -7.824 1 93 35 ASN B N 1
ATOM 2260 C CA . ASN B 1 35 ? 7.246 0.603 -8.922 1 93 35 ASN B CA 1
ATOM 2261 C C . ASN B 1 35 ? 7.965 0.938 -10.227 1 93 35 ASN B C 1
ATOM 2263 O O . ASN B 1 35 ? 8.938 1.693 -10.227 1 93 35 ASN B O 1
ATOM 2267 N N . GLY B 1 36 ? 7.582 0.359 -11.289 1 91.62 36 GLY B N 1
ATOM 2268 C CA . GLY B 1 36 ? 8.156 0.641 -12.602 1 91.62 36 GLY B CA 1
ATOM 2269 C C . GLY B 1 36 ? 9.398 -0.178 -12.898 1 91.62 36 GLY B C 1
ATOM 2270 O O . GLY B 1 36 ? 10.008 -0.022 -13.953 1 91.62 36 GLY B O 1
ATOM 2271 N N . SER B 1 37 ? 9.734 -1.064 -12.055 1 95.06 37 SER B N 1
ATOM 2272 C CA . SER B 1 37 ? 10.969 -1.815 -12.234 1 95.06 37 SER B CA 1
ATOM 2273 C C . SER B 1 37 ? 10.805 -2.918 -13.273 1 95.06 37 SER B C 1
ATOM 2275 O O . SER B 1 37 ? 11.789 -3.484 -13.75 1 95.06 37 SER B O 1
ATOM 2277 N N . GLY B 1 38 ? 9.57 -3.295 -13.578 1 95.38 38 GLY B N 1
ATOM 2278 C CA . GLY B 1 38 ? 9.312 -4.309 -14.594 1 95.38 38 GLY B CA 1
ATOM 2279 C C . GLY B 1 38 ? 8.68 -5.566 -14.031 1 95.38 38 GLY B C 1
ATOM 2280 O O . GLY B 1 38 ? 8.438 -6.527 -14.766 1 95.38 38 GLY B O 1
ATOM 2281 N N . LYS B 1 39 ? 8.367 -5.609 -12.742 1 97.06 39 LYS B N 1
ATOM 2282 C CA . LYS B 1 39 ? 7.828 -6.797 -12.086 1 97.06 39 LYS B CA 1
ATOM 2283 C C . LYS B 1 39 ? 6.578 -7.305 -12.805 1 97.06 39 LYS B C 1
ATOM 2285 O O . LYS B 1 39 ? 6.488 -8.484 -13.141 1 97.06 39 LYS B O 1
ATOM 2290 N N . THR B 1 40 ? 5.625 -6.395 -13.078 1 95.69 40 THR B N 1
ATOM 2291 C CA . THR B 1 40 ? 4.367 -6.73 -13.734 1 95.69 40 THR B CA 1
ATOM 2292 C C . THR B 1 40 ? 4.621 -7.23 -15.156 1 95.69 40 THR B C 1
ATOM 2294 O O . THR B 1 40 ? 4.004 -8.203 -15.594 1 95.69 40 THR B O 1
ATOM 2297 N N . THR B 1 41 ? 5.539 -6.605 -15.867 1 95.38 41 THR B N 1
ATOM 2298 C CA . THR B 1 41 ? 5.883 -7.008 -17.219 1 95.38 41 THR B CA 1
ATOM 2299 C C . THR B 1 41 ? 6.488 -8.414 -17.234 1 95.38 41 THR B C 1
ATOM 2301 O O . THR B 1 41 ? 6.113 -9.242 -18.062 1 95.38 41 THR B O 1
ATOM 2304 N N . ILE B 1 42 ? 7.375 -8.648 -16.266 1 97.12 42 ILE B N 1
ATOM 2305 C CA . ILE B 1 42 ? 7.992 -9.969 -16.156 1 97.12 42 ILE B CA 1
ATOM 2306 C C . ILE B 1 42 ? 6.918 -11.016 -15.891 1 97.12 42 ILE B C 1
ATOM 2308 O O . ILE B 1 42 ? 6.867 -12.047 -16.562 1 97.12 42 ILE B O 1
ATOM 2312 N N . LEU B 1 43 ? 6.051 -10.758 -14.961 1 97.38 43 LEU B N 1
ATOM 2313 C CA . LEU B 1 43 ? 5.012 -11.703 -14.57 1 97.38 43 LEU B CA 1
ATOM 2314 C C . LEU B 1 43 ? 4.074 -11.992 -15.734 1 97.38 43 LEU B C 1
ATOM 2316 O O . LEU B 1 43 ? 3.75 -13.156 -16 1 97.38 43 LEU B O 1
ATOM 2320 N N . LYS B 1 44 ? 3.654 -10.984 -16.484 1 96.44 44 LYS B N 1
ATOM 2321 C CA . LYS B 1 44 ? 2.773 -11.125 -17.641 1 96.44 44 LYS B CA 1
ATOM 2322 C C . LYS B 1 44 ? 3.459 -11.906 -18.75 1 96.44 44 LYS B C 1
ATOM 2324 O O . LYS B 1 44 ? 2.816 -12.688 -19.453 1 96.44 44 LYS B O 1
ATOM 2329 N N . ALA B 1 45 ? 4.742 -11.656 -18.922 1 96.69 45 ALA B N 1
ATOM 2330 C CA . ALA B 1 45 ? 5.5 -12.375 -19.938 1 96.69 45 ALA B CA 1
ATOM 2331 C C . ALA B 1 45 ? 5.625 -13.852 -19.578 1 96.69 45 ALA B C 1
ATOM 2333 O O . ALA B 1 45 ? 5.531 -14.719 -20.453 1 96.69 45 ALA B O 1
ATOM 2334 N N . ILE B 1 46 ? 5.84 -14.117 -18.312 1 97.44 46 ILE B N 1
ATOM 2335 C CA . ILE B 1 46 ? 5.91 -15.508 -17.875 1 97.44 46 ILE B CA 1
ATOM 2336 C C . ILE B 1 46 ? 4.582 -16.203 -18.156 1 97.44 46 ILE B C 1
ATOM 2338 O O . ILE B 1 46 ? 4.562 -17.312 -18.703 1 97.44 46 ILE B O 1
ATOM 2342 N N . TYR B 1 47 ? 3.506 -15.555 -17.859 1 96.56 47 TYR B N 1
ATOM 2343 C CA . TYR B 1 47 ? 2.188 -16.156 -18.031 1 96.56 47 TYR B CA 1
ATOM 2344 C C . TYR B 1 47 ? 1.825 -16.25 -19.516 1 96.56 47 TYR B C 1
ATOM 2346 O O . TYR B 1 47 ? 1.013 -17.094 -19.906 1 96.56 47 TYR B O 1
ATOM 2354 N N . GLY B 1 48 ? 2.334 -15.305 -20.312 1 95.12 48 GLY B N 1
ATOM 2355 C CA . GLY B 1 48 ? 2.09 -15.344 -21.75 1 95.12 48 GLY B CA 1
ATOM 2356 C C . GLY B 1 48 ? 1.109 -14.281 -22.219 1 95.12 48 GLY B C 1
ATOM 2357 O O . GLY B 1 48 ? 0.671 -14.297 -23.359 1 95.12 48 GLY B O 1
ATOM 2358 N N . LEU B 1 49 ? 0.741 -13.391 -21.312 1 94 49 LEU B N 1
ATOM 2359 C CA . LEU B 1 49 ? -0.079 -12.258 -21.719 1 94 49 LEU B CA 1
ATOM 2360 C C . LEU B 1 49 ? 0.72 -11.289 -22.578 1 94 49 LEU B C 1
ATOM 2362 O O . LEU B 1 49 ? 0.146 -10.547 -23.375 1 94 49 LEU B O 1
ATOM 2366 N N . LEU B 1 50 ? 1.997 -11.195 -22.328 1 93.31 50 LEU B N 1
ATOM 2367 C CA . LEU B 1 50 ? 2.969 -10.539 -23.188 1 93.31 50 LEU B CA 1
ATOM 2368 C C . LEU B 1 50 ? 3.887 -11.555 -23.844 1 93.31 50 LEU B C 1
ATOM 2370 O O . LEU B 1 50 ? 4.492 -12.391 -23.172 1 93.31 50 LEU B O 1
ATOM 2374 N N . LYS B 1 51 ? 4 -11.586 -25.078 1 89.06 51 LYS B N 1
ATOM 2375 C CA . LYS B 1 51 ? 4.711 -12.625 -25.812 1 89.06 51 LYS B CA 1
ATOM 2376 C C . LYS B 1 51 ? 6.195 -12.297 -25.938 1 89.06 51 LYS B C 1
ATOM 2378 O O . LYS B 1 51 ? 6.574 -11.359 -26.641 1 89.06 51 LYS B O 1
ATOM 2383 N N . PRO B 1 52 ? 6.992 -13.07 -25.281 1 91 52 PRO B N 1
ATOM 2384 C CA . PRO B 1 52 ? 8.43 -12.883 -25.453 1 91 52 PRO B CA 1
ATOM 2385 C C . PRO B 1 52 ? 8.922 -13.258 -26.859 1 91 52 PRO B C 1
ATOM 2387 O O . PRO B 1 52 ? 8.211 -13.953 -27.594 1 91 52 PRO B O 1
ATOM 2390 N N . LYS B 1 53 ? 10.133 -12.766 -27.125 1 82.69 53 LYS B N 1
ATOM 2391 C CA . LYS B 1 53 ? 10.711 -12.977 -28.453 1 82.69 53 LYS B CA 1
ATOM 2392 C C . LYS B 1 53 ? 11.078 -14.438 -28.672 1 82.69 53 LYS B C 1
ATOM 2394 O O . LYS B 1 53 ? 10.852 -14.992 -29.75 1 82.69 53 LYS B O 1
ATOM 2399 N N . GLU B 1 54 ? 11.578 -15.047 -27.703 1 91.44 54 GLU B N 1
ATOM 2400 C CA . GLU B 1 54 ? 12.055 -16.422 -27.781 1 91.44 54 GLU B CA 1
ATOM 2401 C C . GLU B 1 54 ? 11.336 -17.312 -26.766 1 91.44 54 GLU B C 1
ATOM 2403 O O . GLU B 1 54 ? 10.727 -16.812 -25.812 1 91.44 54 GLU B O 1
ATOM 2408 N N . ARG B 1 55 ? 11.375 -18.609 -27.125 1 94.12 55 ARG B N 1
ATOM 2409 C CA . ARG B 1 55 ? 10.891 -19.562 -26.125 1 94.12 55 ARG B CA 1
ATOM 2410 C C . ARG B 1 55 ? 11.734 -19.5 -24.859 1 94.12 55 ARG B C 1
ATOM 2412 O O . ARG B 1 55 ? 12.961 -19.672 -24.906 1 94.12 55 ARG B O 1
ATOM 2419 N N . CYS B 1 56 ? 11.023 -19.281 -23.688 1 96.81 56 CYS B N 1
ATOM 2420 C CA . CYS B 1 56 ? 11.859 -19.047 -22.516 1 96.81 56 CYS B CA 1
ATOM 2421 C C . CYS B 1 56 ? 11.141 -19.484 -21.25 1 96.81 56 CYS B C 1
ATOM 2423 O O . CYS B 1 56 ? 11.703 -19.422 -20.156 1 96.81 56 CYS B O 1
ATOM 2425 N N . VAL B 1 57 ? 9.945 -19.953 -21.297 1 98.06 57 VAL B N 1
ATOM 2426 C CA . VAL B 1 57 ? 9.203 -20.406 -20.109 1 98.06 57 VAL B CA 1
ATOM 2427 C C . VAL B 1 57 ? 8.844 -21.875 -20.266 1 98.06 57 VAL B C 1
ATOM 2429 O O . VAL B 1 57 ? 8.172 -22.266 -21.234 1 98.06 57 VAL B O 1
ATOM 2432 N N . PHE B 1 58 ? 9.25 -22.641 -19.297 1 98.06 58 PHE B N 1
ATOM 2433 C CA . PHE B 1 58 ? 9.047 -24.078 -19.359 1 98.06 58 PHE B CA 1
ATOM 2434 C C . PHE B 1 58 ? 8.445 -24.594 -18.062 1 98.06 58 PHE B C 1
ATOM 2436 O O . PHE B 1 58 ? 8.805 -24.141 -16.969 1 98.06 58 PHE B O 1
ATOM 2443 N N . ILE B 1 59 ? 7.523 -25.516 -18.156 1 97 59 ILE B N 1
ATOM 2444 C CA . ILE B 1 59 ? 7.008 -26.281 -17.031 1 97 59 ILE B CA 1
ATOM 2445 C C . ILE B 1 59 ? 7.238 -27.766 -17.25 1 97 59 ILE B C 1
ATOM 2447 O O . ILE B 1 59 ? 6.742 -28.344 -18.219 1 97 59 ILE B O 1
ATOM 2451 N N . ASP B 1 60 ? 8.031 -28.297 -16.406 1 94.62 60 ASP B N 1
ATOM 2452 C CA . ASP B 1 60 ? 8.445 -29.688 -16.531 1 94.62 60 ASP B CA 1
ATOM 2453 C C . ASP B 1 60 ? 9.031 -29.984 -17.906 1 94.62 60 ASP B C 1
ATOM 2455 O O . ASP B 1 60 ? 8.656 -30.953 -18.547 1 94.62 60 ASP B O 1
ATOM 2459 N N . GLY B 1 61 ? 9.727 -29.062 -18.359 1 93.94 61 GLY B N 1
ATOM 2460 C CA . GLY B 1 61 ? 10.484 -29.25 -19.594 1 93.94 61 GLY B CA 1
ATOM 2461 C C . GLY B 1 61 ? 9.695 -28.922 -20.844 1 93.94 61 GLY B C 1
ATOM 2462 O O . GLY B 1 61 ? 10.242 -28.906 -21.938 1 93.94 61 GLY B O 1
ATOM 2463 N N . ARG B 1 62 ? 8.438 -28.672 -20.719 1 95.69 62 ARG B N 1
ATOM 2464 C CA . ARG B 1 62 ? 7.598 -28.344 -21.859 1 95.69 62 ARG B CA 1
ATOM 2465 C C . ARG B 1 62 ? 7.438 -26.844 -22.031 1 95.69 62 ARG B C 1
ATOM 2467 O O . ARG B 1 62 ? 7.285 -26.125 -21.031 1 95.69 62 ARG B O 1
ATOM 2474 N N . ASP B 1 63 ? 7.469 -26.422 -23.281 1 96.88 63 ASP B N 1
ATOM 2475 C CA . ASP B 1 63 ? 7.254 -25 -23.562 1 96.88 63 ASP B CA 1
ATOM 2476 C C . ASP B 1 63 ? 5.844 -24.578 -23.156 1 96.88 63 ASP B C 1
ATOM 2478 O O . ASP B 1 63 ? 4.867 -24.953 -23.812 1 96.88 63 ASP B O 1
ATOM 2482 N N . PHE B 1 64 ? 5.766 -23.75 -22.188 1 97.25 64 PHE B N 1
ATOM 2483 C CA . PHE B 1 64 ? 4.492 -23.359 -21.594 1 97.25 64 PHE B CA 1
ATOM 2484 C C . PHE B 1 64 ? 3.65 -22.578 -22.594 1 97.25 64 PHE B C 1
ATOM 2486 O O . PHE B 1 64 ? 2.445 -22.812 -22.719 1 97.25 64 PHE B O 1
ATOM 2493 N N . HIS B 1 65 ? 4.27 -21.688 -23.359 1 96.38 65 HIS B N 1
ATOM 2494 C CA . HIS B 1 65 ? 3.549 -20.766 -24.234 1 96.38 65 HIS B CA 1
ATOM 2495 C C . HIS B 1 65 ? 3.006 -21.484 -25.469 1 96.38 65 HIS B C 1
ATOM 2497 O O . HIS B 1 65 ? 2.129 -20.953 -26.156 1 96.38 65 HIS B O 1
ATOM 2503 N N . GLU B 1 66 ? 3.414 -22.688 -25.719 1 95.06 66 GLU B N 1
ATOM 2504 C CA . GLU B 1 66 ? 2.984 -23.406 -26.906 1 95.06 66 GLU B CA 1
ATOM 2505 C C . GLU B 1 66 ? 1.839 -24.359 -26.594 1 95.06 66 GLU B C 1
ATOM 2507 O O . GLU B 1 66 ? 1.238 -24.953 -27.5 1 95.06 66 GLU B O 1
ATOM 2512 N N . LEU B 1 67 ? 1.576 -24.484 -25.391 1 94.69 67 LEU B N 1
ATOM 2513 C CA . LEU B 1 67 ? 0.496 -25.375 -24.984 1 94.69 67 LEU B CA 1
ATOM 2514 C C . LEU B 1 67 ? -0.864 -24.766 -25.328 1 94.69 67 LEU B C 1
ATOM 2516 O O . LEU B 1 67 ? -1.018 -23.547 -25.344 1 94.69 67 LEU B O 1
ATOM 2520 N N . PRO B 1 68 ? -1.838 -25.656 -25.562 1 92.56 68 PRO B N 1
ATOM 2521 C CA . PRO B 1 68 ? -3.203 -25.141 -25.719 1 92.56 68 PRO B CA 1
ATOM 2522 C C . PRO B 1 68 ? -3.713 -24.453 -24.453 1 92.56 68 PRO B C 1
ATOM 2524 O O . PRO B 1 68 ? -3.301 -24.781 -23.344 1 92.56 68 PRO B O 1
ATOM 2527 N N . ILE B 1 69 ? -4.625 -23.578 -24.578 1 88.81 69 ILE B N 1
ATOM 2528 C CA . ILE B 1 69 ? -5.137 -22.703 -23.516 1 88.81 69 ILE B CA 1
ATOM 2529 C C . ILE B 1 69 ? -5.68 -23.562 -22.375 1 88.81 69 ILE B C 1
ATOM 2531 O O . ILE B 1 69 ? -5.438 -23.266 -21.203 1 88.81 69 ILE B O 1
ATOM 2535 N N . ARG B 1 70 ? -6.375 -24.609 -22.703 1 89.38 70 ARG B N 1
ATOM 2536 C CA . ARG B 1 70 ? -6.977 -25.469 -21.688 1 89.38 70 ARG B CA 1
ATOM 2537 C C . ARG B 1 70 ? -5.906 -26.125 -20.828 1 89.38 70 ARG B C 1
ATOM 2539 O O . ARG B 1 70 ? -6.078 -26.281 -19.609 1 89.38 70 ARG B O 1
ATOM 2546 N N . GLU B 1 71 ? -4.867 -26.484 -21.484 1 93.06 71 GLU B N 1
ATOM 2547 C CA . GLU B 1 71 ? -3.768 -27.109 -20.766 1 93.06 71 GLU B CA 1
ATOM 2548 C C . GLU B 1 71 ? -2.998 -26.094 -19.922 1 93.06 71 GLU B C 1
ATOM 2550 O O . GLU B 1 71 ? -2.611 -26.375 -18.797 1 93.06 71 GLU B O 1
ATOM 2555 N N . ARG B 1 72 ? -2.775 -24.922 -20.422 1 94.44 72 ARG B N 1
ATOM 2556 C CA . ARG B 1 72 ? -2.076 -23.859 -19.719 1 94.44 72 ARG B CA 1
ATOM 2557 C C . ARG B 1 72 ? -2.818 -23.469 -18.438 1 94.44 72 ARG B C 1
ATOM 2559 O O . ARG B 1 72 ? -2.195 -23.234 -17.406 1 94.44 72 ARG B O 1
ATOM 2566 N N . ALA B 1 73 ? -4.121 -23.531 -18.562 1 91.69 73 ALA B N 1
ATOM 2567 C CA . ALA B 1 73 ? -4.961 -23.109 -17.438 1 91.69 73 ALA B CA 1
ATOM 2568 C C . ALA B 1 73 ? -4.848 -24.109 -16.281 1 91.69 73 ALA B C 1
ATOM 2570 O O . ALA B 1 73 ? -4.988 -23.734 -15.109 1 91.69 73 ALA B O 1
ATOM 2571 N N . LYS B 1 74 ? -4.57 -25.297 -16.562 1 93.56 74 LYS B N 1
ATOM 2572 C CA . LYS B 1 74 ? -4.398 -26.328 -15.555 1 93.56 74 LYS B CA 1
ATOM 2573 C C . LYS B 1 74 ? -3.008 -26.266 -14.93 1 93.56 74 LYS B C 1
ATOM 2575 O O . LYS B 1 74 ? -2.766 -26.859 -13.875 1 93.56 74 LYS B O 1
ATOM 2580 N N . LEU B 1 75 ? -2.152 -25.641 -15.641 1 96.19 75 LEU B N 1
ATOM 2581 C CA . LEU B 1 75 ? -0.778 -25.578 -15.156 1 96.19 75 LEU B CA 1
ATOM 2582 C C . LEU B 1 75 ? -0.546 -24.297 -14.359 1 96.19 75 LEU B C 1
ATOM 2584 O O . LEU B 1 75 ? 0.119 -24.328 -13.32 1 96.19 75 LEU B O 1
ATOM 2588 N N . ALA B 1 76 ? -1.128 -23.203 -14.883 1 97.38 76 ALA B N 1
ATOM 2589 C CA . ALA B 1 76 ? -0.864 -21.938 -14.219 1 97.38 76 ALA B CA 1
ATOM 2590 C C . ALA B 1 76 ? -2.115 -21.062 -14.188 1 97.38 76 ALA B C 1
ATOM 2592 O O . ALA B 1 76 ? -2.865 -21 -15.164 1 97.38 76 ALA B O 1
ATOM 2593 N N . GLY B 1 77 ? -2.373 -20.438 -13.016 1 97 77 GLY B N 1
ATOM 2594 C CA . GLY B 1 77 ? -3.385 -19.406 -12.852 1 97 77 GLY B CA 1
ATOM 2595 C C . GLY B 1 77 ? -2.801 -18.031 -12.664 1 97 77 GLY B C 1
ATOM 2596 O O . GLY B 1 77 ? -1.732 -17.875 -12.07 1 97 77 GLY B O 1
ATOM 2597 N N . TYR B 1 78 ? -3.514 -17.016 -13.18 1 96.69 78 TYR B N 1
ATOM 2598 C CA . TYR B 1 78 ? -3.062 -15.633 -13.109 1 96.69 78 TYR B CA 1
ATOM 2599 C C . TYR B 1 78 ? -4.098 -14.758 -12.406 1 96.69 78 TYR B C 1
ATOM 2601 O O . TYR B 1 78 ? -5.293 -14.852 -12.695 1 96.69 78 TYR B O 1
ATOM 2609 N N . VAL B 1 79 ? -3.627 -13.984 -11.438 1 97.06 79 VAL B N 1
ATOM 2610 C CA . VAL B 1 79 ? -4.465 -13 -10.766 1 97.06 79 VAL B CA 1
ATOM 2611 C C . VAL B 1 79 ? -3.865 -11.609 -10.953 1 97.06 79 VAL B C 1
ATOM 2613 O O . VAL B 1 79 ? -2.783 -11.312 -10.438 1 97.06 79 VAL B O 1
ATOM 2616 N N . PRO B 1 80 ? -4.566 -10.672 -11.625 1 94.75 80 PRO B N 1
ATOM 2617 C CA . PRO B 1 80 ? -4.047 -9.32 -11.867 1 94.75 80 PRO B CA 1
ATOM 2618 C C . PRO B 1 80 ? -4.18 -8.406 -10.656 1 94.75 80 PRO B C 1
ATOM 2620 O O . PRO B 1 80 ? -4.871 -8.742 -9.695 1 94.75 80 PRO B O 1
ATOM 2623 N N . GLN B 1 81 ? -3.408 -7.301 -10.633 1 84.12 81 GLN B N 1
ATOM 2624 C CA . GLN B 1 81 ? -3.422 -6.312 -9.562 1 84.12 81 GLN B CA 1
ATOM 2625 C C . GLN B 1 81 ? -4.801 -5.684 -9.414 1 84.12 81 GLN B C 1
ATOM 2627 O O . GLN B 1 81 ? -5.312 -5.547 -8.297 1 84.12 81 GLN B O 1
ATOM 2632 N N . SER B 1 82 ? -5.336 -5.035 -10.445 1 73.38 82 SER B N 1
ATOM 2633 C CA . SER B 1 82 ? -6.641 -4.383 -10.383 1 73.38 82 SER B CA 1
ATOM 2634 C C . SER B 1 82 ? -7.703 -5.207 -11.102 1 73.38 82 SER B C 1
ATOM 2636 O O . SER B 1 82 ? -7.402 -5.906 -12.07 1 73.38 82 SER B O 1
ATOM 2638 N N . HIS B 1 83 ? -8.852 -5.289 -10.297 1 66.94 83 HIS B N 1
ATOM 2639 C CA . HIS B 1 83 ? -10.008 -5.891 -10.945 1 66.94 83 HIS B CA 1
ATOM 2640 C C . HIS B 1 83 ? -11.281 -5.109 -10.641 1 66.94 83 HIS B C 1
ATOM 2642 O O . HIS B 1 83 ? -11.594 -4.871 -9.469 1 66.94 83 HIS B O 1
ATOM 2648 N N . THR B 1 84 ? -11.773 -4.387 -11.531 1 62.34 84 THR B N 1
ATOM 2649 C CA . THR B 1 84 ? -13.062 -3.75 -11.305 1 62.34 84 THR B CA 1
ATOM 2650 C C . THR B 1 84 ? -14.172 -4.496 -12.047 1 62.34 84 THR B C 1
ATOM 2652 O O . THR B 1 84 ? -14.234 -4.457 -13.281 1 62.34 84 THR B O 1
ATOM 2655 N N . PRO B 1 85 ? -14.906 -5.258 -11.32 1 62.66 85 PRO B N 1
ATOM 2656 C CA . PRO B 1 85 ? -16 -5.879 -12.07 1 62.66 85 PRO B CA 1
ATOM 2657 C C . PRO B 1 85 ? -17.109 -4.891 -12.438 1 62.66 85 PRO B C 1
ATOM 2659 O O . PRO B 1 85 ? -17.5 -4.062 -11.609 1 62.66 85 PRO B O 1
ATOM 2662 N N . PRO B 1 86 ? -17.453 -4.844 -13.633 1 56.69 86 PRO B N 1
ATOM 2663 C CA . PRO B 1 86 ? -18.453 -3.885 -14.117 1 56.69 86 PRO B CA 1
ATOM 2664 C C . PRO B 1 86 ? -19.844 -4.125 -13.516 1 56.69 86 PRO B C 1
ATOM 2666 O O . PRO B 1 86 ? -20.656 -3.203 -13.453 1 56.69 86 PRO B O 1
ATOM 2669 N N . PHE B 1 87 ? -20.219 -5.359 -13.219 1 68.69 87 PHE B N 1
ATOM 2670 C CA . PHE B 1 87 ? -21.578 -5.695 -12.812 1 68.69 87 PHE B CA 1
ATOM 2671 C C . PHE B 1 87 ? -21.578 -6.406 -11.469 1 68.69 87 PHE B C 1
ATOM 2673 O O . PHE B 1 87 ? -20.594 -7.043 -11.094 1 68.69 87 PHE B O 1
ATOM 2680 N N . PRO B 1 88 ? -22.672 -6.207 -10.758 1 80.19 88 PRO B N 1
ATOM 2681 C CA . PRO B 1 88 ? -22.797 -6.809 -9.422 1 80.19 88 PRO B CA 1
ATOM 2682 C C . PRO B 1 88 ? -23.016 -8.32 -9.477 1 80.19 88 PRO B C 1
ATOM 2684 O O . PRO B 1 88 ? -24.094 -8.805 -9.125 1 80.19 88 PRO B O 1
ATOM 2687 N N . TYR B 1 89 ? -22.094 -9.078 -9.867 1 90.5 89 TYR B N 1
ATOM 2688 C CA . TYR B 1 89 ? -22.109 -10.539 -9.789 1 90.5 89 TYR B CA 1
ATOM 2689 C C . TYR B 1 89 ? -21.891 -11.008 -8.352 1 90.5 89 TYR B C 1
ATOM 2691 O O . TYR B 1 89 ? -21.281 -10.297 -7.543 1 90.5 89 TYR B O 1
ATOM 2699 N N . THR B 1 90 ? -22.5 -12.18 -8.141 1 96.31 90 THR B N 1
ATOM 2700 C CA . THR B 1 90 ? -22.25 -12.758 -6.832 1 96.31 90 THR B CA 1
ATOM 2701 C C . THR B 1 90 ? -20.812 -13.289 -6.746 1 96.31 90 THR B C 1
ATOM 2703 O O . THR B 1 90 ? -20.156 -13.484 -7.77 1 96.31 90 THR B O 1
ATOM 2706 N N . VAL B 1 91 ? -20.344 -13.477 -5.578 1 97.25 91 VAL B N 1
ATOM 2707 C CA . VAL B 1 91 ? -19.016 -14.055 -5.32 1 97.25 91 VAL B CA 1
ATOM 2708 C C . VAL B 1 91 ? -18.891 -15.391 -6.039 1 97.25 91 VAL B C 1
ATOM 2710 O O . VAL B 1 91 ? -17.906 -15.633 -6.738 1 97.25 91 VAL B O 1
ATOM 2713 N N . LEU B 1 92 ? -19.906 -16.219 -5.883 1 97.31 92 LEU B N 1
ATOM 2714 C CA . LEU B 1 92 ? -19.891 -17.531 -6.512 1 97.31 92 LEU B CA 1
ATOM 2715 C C . LEU B 1 92 ? -19.828 -17.406 -8.031 1 97.31 92 LEU B C 1
ATOM 2717 O O . LEU B 1 92 ? -19.062 -18.109 -8.688 1 97.31 92 LEU B O 1
ATOM 2721 N N . ASP B 1 93 ? -20.578 -16.484 -8.625 1 95.31 93 ASP B N 1
ATOM 2722 C CA . ASP B 1 93 ? -20.594 -16.266 -10.07 1 95.31 93 ASP B CA 1
ATOM 2723 C C . ASP B 1 93 ? -19.203 -15.852 -10.57 1 95.31 93 ASP B C 1
ATOM 2725 O O . ASP B 1 93 ? -18.75 -16.328 -11.617 1 95.31 93 ASP B O 1
ATOM 2729 N N . VAL B 1 94 ? -18.594 -15.016 -9.812 1 94.69 94 VAL B N 1
ATOM 2730 C CA . VAL B 1 94 ? -17.266 -14.539 -10.195 1 94.69 94 VAL B CA 1
ATOM 2731 C C . VAL B 1 94 ? -16.297 -15.719 -10.25 1 94.69 94 VAL B C 1
ATOM 2733 O O . VAL B 1 94 ? -15.547 -15.875 -11.219 1 94.69 94 VAL B O 1
ATOM 2736 N N . VAL B 1 95 ? -16.312 -16.562 -9.281 1 96.75 95 VAL B N 1
ATOM 2737 C CA . VAL B 1 95 ? -15.383 -17.688 -9.203 1 96.75 95 VAL B CA 1
ATOM 2738 C C . VAL B 1 95 ? -15.672 -18.672 -10.336 1 96.75 95 VAL B C 1
ATOM 2740 O O . VAL B 1 95 ? -14.75 -19.203 -10.961 1 96.75 95 VAL B O 1
ATOM 2743 N N . VAL B 1 96 ? -16.938 -18.828 -10.656 1 95.88 96 VAL B N 1
ATOM 2744 C CA . VAL B 1 96 ? -17.344 -19.781 -11.695 1 95.88 96 VAL B CA 1
ATOM 2745 C C . VAL B 1 96 ? -16.797 -19.344 -13.047 1 95.88 96 VAL B C 1
ATOM 2747 O O . VAL B 1 96 ? -16.469 -20.172 -13.898 1 95.88 96 VAL B O 1
ATOM 2750 N N . THR B 1 97 ? -16.656 -18.062 -13.234 1 93 97 THR B N 1
ATOM 2751 C CA . THR B 1 97 ? -16.156 -17.562 -14.5 1 93 97 THR B CA 1
ATOM 2752 C C . THR B 1 97 ? -14.719 -18.031 -14.734 1 93 97 THR B C 1
ATOM 2754 O O . THR B 1 97 ? -14.227 -18 -15.867 1 93 97 THR B O 1
ATOM 2757 N N . GLY B 1 98 ? -14.016 -18.406 -13.727 1 93.62 98 GLY B N 1
ATOM 2758 C CA . GLY B 1 98 ? -12.68 -18.969 -13.875 1 93.62 98 GLY B CA 1
ATOM 2759 C C . GLY B 1 98 ? -12.656 -20.266 -14.656 1 93.62 98 GLY B C 1
ATOM 2760 O O . GLY B 1 98 ? -11.594 -20.703 -15.109 1 93.62 98 GLY B O 1
ATOM 2761 N N . LEU B 1 99 ? -13.781 -20.859 -14.812 1 92.19 99 LEU B N 1
ATOM 2762 C CA . LEU B 1 99 ? -13.875 -22.125 -15.516 1 92.19 99 LEU B CA 1
ATOM 2763 C C . LEU B 1 99 ? -14.258 -21.922 -16.969 1 92.19 99 LEU B C 1
ATOM 2765 O O . LEU B 1 99 ? -14.547 -22.875 -17.688 1 92.19 99 LEU B O 1
ATOM 2769 N N . ALA B 1 100 ? -14.25 -20.734 -17.406 1 83 100 ALA B N 1
ATOM 2770 C CA . ALA B 1 100 ? -14.672 -20.391 -18.766 1 83 100 ALA B CA 1
ATOM 2771 C C . ALA B 1 100 ? -13.875 -21.172 -19.797 1 83 100 ALA B C 1
ATOM 2773 O O . ALA B 1 100 ? -14.406 -21.562 -20.844 1 83 100 ALA B O 1
ATOM 2774 N N . SER B 1 101 ? -12.617 -21.375 -19.516 1 79.25 101 SER B N 1
ATOM 2775 C CA . SER B 1 101 ? -11.75 -22.078 -20.469 1 79.25 101 SER B CA 1
ATOM 2776 C C . SER B 1 101 ? -12.172 -23.531 -20.625 1 79.25 101 SER B C 1
ATOM 2778 O O . SER B 1 101 ? -11.773 -24.188 -21.594 1 79.25 101 SER B O 1
ATOM 2780 N N . GLN B 1 102 ? -12.922 -24.031 -19.719 1 80.38 102 GLN B N 1
ATOM 2781 C CA . GLN B 1 102 ? -13.344 -25.422 -19.75 1 80.38 102 GLN B CA 1
ATOM 2782 C C . GLN B 1 102 ? -14.688 -25.578 -20.469 1 80.38 102 GLN B C 1
ATOM 2784 O O . GLN B 1 102 ? -15.133 -26.703 -20.719 1 80.38 102 GLN B O 1
ATOM 2789 N N . LEU B 1 103 ? -15.273 -24.453 -20.75 1 79.81 103 LEU B N 1
ATOM 2790 C CA . LEU B 1 103 ? -16.625 -24.484 -21.312 1 79.81 103 LEU B CA 1
ATOM 2791 C C . LEU B 1 103 ? -16.578 -24.234 -22.812 1 79.81 103 LEU B C 1
ATOM 2793 O O . LEU B 1 103 ? -15.758 -23.453 -23.297 1 79.81 103 LEU B O 1
ATOM 2797 N N . GLY B 1 104 ? -17.359 -24.969 -23.469 1 74.31 104 GLY B N 1
ATOM 2798 C CA . GLY B 1 104 ? -17.531 -24.703 -24.891 1 74.31 104 GLY B CA 1
ATOM 2799 C C . GLY B 1 104 ? -18.203 -23.375 -25.172 1 74.31 104 GLY B C 1
ATOM 2800 O O . GLY B 1 104 ? -18.688 -22.719 -24.25 1 74.31 104 GLY B O 1
ATOM 2801 N N . PRO B 1 105 ? -18.109 -22.812 -26.453 1 74.5 105 PRO B N 1
ATOM 2802 C CA . PRO B 1 105 ? -18.625 -21.5 -26.812 1 74.5 105 PRO B CA 1
ATOM 2803 C C . PRO B 1 105 ? -20.094 -21.328 -26.469 1 74.5 105 PRO B C 1
ATOM 2805 O O . PRO B 1 105 ? -20.547 -20.219 -26.203 1 74.5 105 PRO B O 1
ATOM 2808 N N . PHE B 1 106 ? -20.812 -22.422 -26.312 1 75.5 106 PHE B N 1
ATOM 2809 C CA . PHE B 1 106 ? -22.25 -22.312 -26.062 1 75.5 106 PHE B CA 1
ATOM 2810 C C . PHE B 1 106 ? -22.641 -23.047 -24.781 1 75.5 106 PHE B C 1
ATOM 2812 O O . PHE B 1 106 ? -23.812 -23.312 -24.547 1 75.5 106 PHE B O 1
ATOM 2819 N N . GLU B 1 107 ? -21.656 -23.297 -24.094 1 83.62 107 GLU B N 1
ATOM 2820 C CA . GLU B 1 107 ? -21.922 -24.062 -22.891 1 83.62 107 GLU B CA 1
ATOM 2821 C C . GLU B 1 107 ? -21.938 -23.172 -21.656 1 83.62 107 GLU B C 1
ATOM 2823 O O . GLU B 1 107 ? -21.078 -22.297 -21.5 1 83.62 107 GLU B O 1
ATOM 2828 N N . SER B 1 108 ? -23.016 -23.281 -20.953 1 86.31 108 SER B N 1
ATOM 2829 C CA . SER B 1 108 ? -23.109 -22.594 -19.672 1 86.31 108 SER B CA 1
ATOM 2830 C C . SER B 1 108 ? -22.594 -23.469 -18.531 1 86.31 108 SER B C 1
ATOM 2832 O O . SER B 1 108 ? -22.625 -24.703 -18.625 1 86.31 108 SER B O 1
ATOM 2834 N N . PRO B 1 109 ? -22.109 -22.828 -17.469 1 88.19 109 PRO B N 1
ATOM 2835 C CA . PRO B 1 109 ? -21.656 -23.625 -16.328 1 88.19 109 PRO B CA 1
ATOM 2836 C C . PRO B 1 109 ? -22.766 -24.469 -15.719 1 88.19 109 PRO B C 1
ATOM 2838 O O . PRO B 1 109 ? -23.906 -24.016 -15.617 1 88.19 109 PRO B O 1
ATOM 2841 N N . GLY B 1 110 ? -22.469 -25.703 -15.445 1 90.12 110 GLY B N 1
ATOM 2842 C CA . GLY B 1 110 ? -23.406 -26.609 -14.812 1 90.12 110 GLY B CA 1
ATOM 2843 C C . GLY B 1 110 ? -23.156 -26.781 -13.328 1 90.12 110 GLY B C 1
ATOM 2844 O O . GLY B 1 110 ? -22.422 -26.016 -12.719 1 90.12 110 GLY B O 1
ATOM 2845 N N . LYS B 1 111 ? -23.859 -27.75 -12.75 1 93.12 111 LYS B N 1
ATOM 2846 C CA . LYS B 1 111 ? -23.812 -28.031 -11.312 1 93.12 111 LYS B CA 1
ATOM 2847 C C . LYS B 1 111 ? -22.391 -28.344 -10.859 1 93.12 111 LYS B C 1
ATOM 2849 O O . LYS B 1 111 ? -21.953 -27.875 -9.805 1 93.12 111 LYS B O 1
ATOM 2854 N N . GLU B 1 112 ? -21.703 -29.047 -11.633 1 93.25 112 GLU B N 1
ATOM 2855 C CA . GLU B 1 112 ? -20.344 -29.453 -11.281 1 93.25 112 GLU B CA 1
ATOM 2856 C C . GLU B 1 112 ? -19.406 -28.25 -11.188 1 93.25 112 GLU B C 1
ATOM 2858 O O . GLU B 1 112 ? -18.547 -28.203 -10.312 1 93.25 112 GLU B O 1
ATOM 2863 N N . HIS B 1 113 ? -19.609 -27.312 -12.031 1 94.56 113 HIS B N 1
ATOM 2864 C CA . HIS B 1 113 ? -18.781 -26.109 -12.023 1 94.56 113 HIS B CA 1
ATOM 2865 C C . HIS B 1 113 ? -19.031 -25.297 -10.766 1 94.56 113 HIS B C 1
ATOM 2867 O O . HIS B 1 113 ? -18.078 -24.828 -10.125 1 94.56 113 HIS B O 1
ATOM 2873 N N . TYR B 1 114 ? -20.266 -25.234 -10.406 1 96.25 114 TYR B N 1
ATOM 2874 C CA . TYR B 1 114 ? -20.625 -24.484 -9.211 1 96.25 114 TYR B CA 1
ATOM 2875 C C . TYR B 1 114 ? -20.125 -25.188 -7.953 1 96.25 114 TYR B C 1
ATOM 2877 O O . TYR B 1 114 ? -19.688 -24.531 -7 1 96.25 114 TYR B O 1
ATOM 2885 N N . GLU B 1 115 ? -20.141 -26.469 -7.961 1 96.94 115 GLU B N 1
ATOM 2886 C CA . GLU B 1 115 ? -19.625 -27.234 -6.832 1 96.94 115 GLU B CA 1
ATOM 2887 C C . GLU B 1 115 ? -18.125 -27.031 -6.672 1 96.94 115 GLU B C 1
ATOM 2889 O O . GLU B 1 115 ? -17.625 -26.859 -5.559 1 96.94 115 GLU B O 1
ATOM 2894 N N . LYS B 1 116 ? -17.453 -27.047 -7.746 1 96.44 116 LYS B N 1
ATOM 2895 C CA . LYS B 1 116 ? -16.016 -26.812 -7.723 1 96.44 116 LYS B CA 1
ATOM 2896 C C . LYS B 1 116 ? -15.703 -25.406 -7.203 1 96.44 116 LYS B C 1
ATOM 2898 O O . LYS B 1 116 ? -14.805 -25.234 -6.379 1 96.44 116 LYS B O 1
ATOM 2903 N N . ALA B 1 117 ? -16.438 -24.438 -7.707 1 97.62 117 ALA B N 1
ATOM 2904 C CA . ALA B 1 117 ? -16.266 -23.062 -7.27 1 97.62 117 ALA B CA 1
ATOM 2905 C C . ALA B 1 117 ? -16.5 -22.922 -5.766 1 97.62 117 ALA B C 1
ATOM 2907 O O . ALA B 1 117 ? -15.734 -22.25 -5.07 1 97.62 117 ALA B O 1
ATOM 2908 N N . LEU B 1 118 ? -17.516 -23.609 -5.301 1 97.94 118 LEU B N 1
ATOM 2909 C CA . LEU B 1 118 ? -17.844 -23.578 -3.881 1 97.94 118 LEU B CA 1
ATOM 2910 C C . LEU B 1 118 ? -16.734 -24.203 -3.051 1 97.94 118 LEU B C 1
ATOM 2912 O O . LEU B 1 118 ? -16.406 -23.719 -1.969 1 97.94 118 LEU B O 1
ATOM 2916 N N . GLU B 1 119 ? -16.203 -25.266 -3.535 1 98 119 GLU B N 1
ATOM 2917 C CA . GLU B 1 119 ? -15.094 -25.938 -2.869 1 98 119 GLU B CA 1
ATOM 2918 C C . GLU B 1 119 ? -13.906 -24.984 -2.701 1 98 119 GLU B C 1
ATOM 2920 O O . GLU B 1 119 ? -13.305 -24.938 -1.628 1 98 119 GLU B O 1
ATOM 2925 N N . LYS B 1 120 ? -13.539 -24.266 -3.756 1 98 120 LYS B N 1
ATOM 2926 C CA . LYS B 1 120 ? -12.398 -23.359 -3.697 1 98 120 LYS B CA 1
ATOM 2927 C C . LYS B 1 120 ? -12.695 -22.172 -2.777 1 98 120 LYS B C 1
ATOM 2929 O O . LYS B 1 120 ? -11.805 -21.688 -2.068 1 98 120 LYS B O 1
ATOM 2934 N N . LEU B 1 121 ? -13.945 -21.703 -2.785 1 98.38 121 LEU B N 1
ATOM 2935 C CA . LEU B 1 121 ? -14.336 -20.688 -1.821 1 98.38 121 LEU B CA 1
ATOM 2936 C C . LEU B 1 121 ? -14.164 -21.188 -0.393 1 98.38 121 LEU B C 1
ATOM 2938 O O . LEU B 1 121 ? -13.688 -20.453 0.478 1 98.38 121 LEU B O 1
ATOM 2942 N N . GLY B 1 122 ? -14.57 -22.422 -0.176 1 97.88 122 GLY B N 1
ATOM 2943 C CA . GLY B 1 122 ? -14.383 -23.031 1.129 1 97.88 122 GLY B CA 1
ATOM 2944 C C . GLY B 1 122 ? -12.93 -23.125 1.543 1 97.88 122 GLY B C 1
ATOM 2945 O O . GLY B 1 122 ? -12.586 -22.859 2.697 1 97.88 122 GLY B O 1
ATOM 2946 N N . LEU B 1 123 ? -12.094 -23.5 0.614 1 96.56 123 LEU B N 1
ATOM 2947 C CA . LEU B 1 123 ? -10.656 -23.594 0.851 1 96.56 123 LEU B CA 1
ATOM 2948 C C . LEU B 1 123 ? -10.102 -22.281 1.358 1 96.56 123 LEU B C 1
ATOM 2950 O O . LEU B 1 123 ? -9.195 -22.266 2.193 1 96.56 123 LEU B O 1
ATOM 2954 N N . LEU B 1 124 ? -10.695 -21.188 0.919 1 97.44 124 LEU B N 1
ATOM 2955 C CA . LEU B 1 124 ? -10.18 -19.875 1.262 1 97.44 124 LEU B CA 1
ATOM 2956 C C . LEU B 1 124 ? -11.023 -19.234 2.354 1 97.44 124 LEU B C 1
ATOM 2958 O O . LEU B 1 124 ? -10.844 -18.047 2.664 1 97.44 124 LEU B O 1
ATOM 2962 N N . GLY B 1 125 ? -11.953 -19.938 2.918 1 96 125 GLY B N 1
ATOM 2963 C CA . GLY B 1 125 ? -12.766 -19.469 4.027 1 96 125 GLY B CA 1
ATOM 2964 C C . GLY B 1 125 ? -13.82 -18.453 3.609 1 96 125 GLY B C 1
ATOM 2965 O O . GLY B 1 125 ? -14.18 -17.562 4.387 1 96 125 GLY B O 1
ATOM 2966 N N . LEU B 1 126 ? -14.312 -18.562 2.357 1 97.94 126 LEU B N 1
ATOM 2967 C CA . LEU B 1 126 ? -15.211 -17.531 1.837 1 97.94 126 LEU B CA 1
ATOM 2968 C C . LEU B 1 126 ? -16.562 -18.125 1.475 1 97.94 126 LEU B C 1
ATOM 2970 O O . LEU B 1 126 ? -17.375 -17.484 0.816 1 97.94 126 LEU B O 1
ATOM 2974 N N . GLU B 1 127 ? -16.797 -19.375 1.892 1 97.88 127 GLU B N 1
ATOM 2975 C CA . GLU B 1 127 ? -18.016 -20.078 1.501 1 97.88 127 GLU B CA 1
ATOM 2976 C C . GLU B 1 127 ? -19.25 -19.297 1.92 1 97.88 127 GLU B C 1
ATOM 2978 O O . GLU B 1 127 ? -20.234 -19.25 1.181 1 97.88 127 GLU B O 1
ATOM 2983 N N . ARG B 1 128 ? -19.266 -18.672 3.062 1 97.31 128 ARG B N 1
ATOM 2984 C CA . ARG B 1 128 ? -20.422 -17.969 3.604 1 97.31 128 ARG B CA 1
ATOM 2985 C C . ARG B 1 128 ? -20.766 -16.734 2.77 1 97.31 128 ARG B C 1
ATOM 2987 O O . ARG B 1 128 ? -21.859 -16.172 2.898 1 97.31 128 ARG B O 1
ATOM 2994 N N . PHE B 1 129 ? -19.859 -16.328 1.903 1 97.62 129 PHE B N 1
ATOM 2995 C CA . PHE B 1 129 ? -20.047 -15.109 1.124 1 97.62 129 PHE B CA 1
ATOM 2996 C C . PHE B 1 129 ? -20.516 -15.438 -0.288 1 97.62 129 PHE B C 1
ATOM 2998 O O . PHE B 1 129 ? -20.719 -14.539 -1.108 1 97.62 129 PHE B O 1
ATOM 3005 N N . LYS B 1 130 ? -20.781 -16.641 -0.589 1 97.75 130 LYS B N 1
ATOM 3006 C CA . LYS B 1 130 ? -20.984 -17.125 -1.948 1 97.75 130 LYS B CA 1
ATOM 3007 C C . LYS B 1 130 ? -22.109 -16.344 -2.643 1 97.75 130 LYS B C 1
ATOM 3009 O O . LYS B 1 130 ? -22.031 -16.094 -3.848 1 97.75 130 LYS B O 1
ATOM 3014 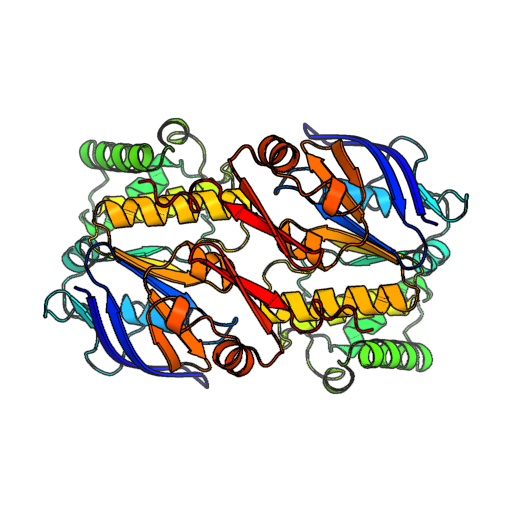N N . ASP B 1 131 ? -23.125 -15.891 -1.896 1 97.38 131 ASP B N 1
ATOM 3015 C CA . ASP B 1 131 ? -24.297 -15.281 -2.51 1 97.38 131 ASP B CA 1
ATOM 3016 C C . ASP B 1 131 ? -24.234 -13.758 -2.439 1 97.38 131 ASP B C 1
ATOM 3018 O O . ASP B 1 131 ? -25.109 -13.062 -2.959 1 97.38 131 ASP B O 1
ATOM 3022 N N . LYS B 1 132 ? -23.25 -13.242 -1.855 1 96.25 132 LYS B N 1
ATOM 3023 C CA . LYS B 1 132 ? -23.094 -11.797 -1.731 1 96.25 132 LYS B CA 1
ATOM 3024 C C . LYS B 1 132 ? -22.562 -11.188 -3.025 1 96.25 132 LYS B C 1
ATOM 3026 O O . LYS B 1 132 ? -21.781 -11.812 -3.738 1 96.25 132 LYS B O 1
ATOM 3031 N N . PRO B 1 133 ? -23.078 -10 -3.285 1 95.25 133 PRO B N 1
ATOM 3032 C CA . PRO B 1 133 ? -22.422 -9.289 -4.395 1 95.25 133 PRO B CA 1
ATOM 3033 C C . PRO B 1 133 ? -20.938 -9.086 -4.172 1 95.25 133 PRO B C 1
ATOM 3035 O O . PRO B 1 133 ? -20.516 -8.656 -3.092 1 95.25 133 PRO B O 1
ATOM 3038 N N . TYR B 1 134 ? -20.141 -9.383 -5.172 1 93.31 134 TYR B N 1
ATOM 3039 C CA . TYR B 1 134 ? -18.688 -9.273 -5.152 1 93.31 134 TYR B CA 1
ATOM 3040 C C . TYR B 1 134 ? -18.25 -7.875 -4.711 1 93.31 134 TYR B C 1
ATOM 3042 O O . TYR B 1 134 ? -17.281 -7.727 -3.965 1 93.31 134 TYR B O 1
ATOM 3050 N N . THR B 1 135 ? -18.953 -6.84 -5.031 1 90.69 135 THR B N 1
ATOM 3051 C CA . THR B 1 135 ? -18.609 -5.441 -4.812 1 90.69 135 THR B CA 1
ATOM 3052 C C . THR B 1 135 ? -18.828 -5.055 -3.352 1 90.69 135 THR B C 1
ATOM 3054 O O . THR B 1 135 ? -18.406 -3.979 -2.92 1 90.69 135 THR B O 1
ATOM 3057 N N . GLN B 1 136 ? -19.422 -5.902 -2.582 1 91.81 136 GLN B N 1
ATOM 3058 C CA . GLN B 1 136 ? -19.719 -5.594 -1.187 1 91.81 136 GLN B CA 1
ATOM 3059 C C . GLN B 1 136 ? -18.688 -6.211 -0.253 1 91.81 136 GLN B C 1
ATOM 3061 O O . GLN B 1 136 ? -18.75 -6.043 0.966 1 91.81 136 GLN B O 1
ATOM 3066 N N . LEU B 1 137 ? -17.719 -6.902 -0.812 1 93.25 137 LEU B N 1
ATOM 3067 C CA . LEU B 1 137 ? -16.672 -7.551 -0.019 1 93.25 137 LEU B CA 1
ATOM 3068 C C . LEU B 1 137 ? -15.594 -6.551 0.371 1 93.25 137 LEU B C 1
ATOM 3070 O O . LEU B 1 137 ? -15.43 -5.516 -0.277 1 93.25 137 LEU B O 1
ATOM 3074 N N . SER B 1 138 ? -14.867 -6.863 1.49 1 91.06 138 SER B N 1
ATOM 3075 C CA . SER B 1 138 ? -13.664 -6.109 1.813 1 91.06 138 SER B CA 1
ATOM 3076 C C . SER B 1 138 ? -12.57 -6.336 0.773 1 91.06 138 SER B C 1
ATOM 3078 O O . SER B 1 138 ? -12.633 -7.293 -0.002 1 91.06 138 SER B O 1
ATOM 3080 N N . GLY B 1 139 ? -11.586 -5.473 0.727 1 90.5 139 GLY B N 1
ATOM 3081 C CA . GLY B 1 139 ? -10.484 -5.613 -0.211 1 90.5 139 GLY B CA 1
ATOM 3082 C C . GLY B 1 139 ? -9.789 -6.957 -0.111 1 90.5 139 GLY B C 1
ATOM 3083 O O . GLY B 1 139 ? -9.484 -7.586 -1.13 1 90.5 139 GLY B O 1
ATOM 3084 N N . GLY B 1 140 ? -9.516 -7.395 1.11 1 94.38 140 GLY B N 1
ATOM 3085 C CA . GLY B 1 140 ? -8.891 -8.695 1.313 1 94.38 140 GLY B CA 1
ATOM 3086 C C . GLY B 1 140 ? -9.742 -9.852 0.825 1 94.38 140 GLY B C 1
ATOM 3087 O O . GLY B 1 140 ? -9.234 -10.781 0.205 1 94.38 140 GLY B O 1
ATOM 3088 N N . GLN B 1 141 ? -11.023 -9.75 1.072 1 95.25 141 GLN B N 1
ATOM 3089 C CA . GLN B 1 141 ? -11.953 -10.781 0.615 1 95.25 141 GLN B CA 1
ATOM 3090 C C . GLN B 1 141 ? -12.031 -10.812 -0.908 1 95.25 141 GLN B C 1
ATOM 3092 O O . GLN B 1 141 ? -12.039 -11.891 -1.512 1 95.25 141 GLN B O 1
ATOM 3097 N N . MET B 1 142 ? -12.039 -9.688 -1.463 1 94.94 142 MET B N 1
ATOM 3098 C CA . MET B 1 142 ? -12.086 -9.602 -2.92 1 94.94 142 MET B CA 1
ATOM 3099 C C . MET B 1 142 ? -10.859 -10.258 -3.545 1 94.94 142 MET B C 1
ATOM 3101 O O . MET B 1 142 ? -10.984 -11.008 -4.516 1 94.94 142 MET B O 1
ATOM 3105 N N . GLN B 1 143 ? -9.734 -9.945 -2.969 1 96.06 143 GLN B N 1
ATOM 3106 C CA . GLN B 1 143 ? -8.508 -10.547 -3.475 1 96.06 143 GLN B CA 1
ATOM 3107 C C . GLN B 1 143 ? -8.547 -12.062 -3.369 1 96.06 143 GLN B C 1
ATOM 3109 O O . GLN B 1 143 ? -8.141 -12.766 -4.297 1 96.06 143 GLN B O 1
ATOM 3114 N N . LEU B 1 144 ? -9.039 -12.562 -2.297 1 97.44 144 LEU B N 1
ATOM 3115 C CA . LEU B 1 144 ? -9.125 -14 -2.104 1 97.44 144 LEU B CA 1
ATOM 3116 C C . LEU B 1 144 ? -10.125 -14.625 -3.068 1 97.44 144 LEU B C 1
ATOM 3118 O O . LEU B 1 144 ? -9.945 -15.758 -3.514 1 97.44 144 LEU B O 1
ATOM 3122 N N . VAL B 1 145 ? -11.195 -13.891 -3.41 1 96.69 145 VAL B N 1
ATOM 3123 C CA . VAL B 1 145 ? -12.148 -14.367 -4.41 1 96.69 145 VAL B CA 1
ATOM 3124 C C . VAL B 1 145 ? -11.461 -14.5 -5.762 1 96.69 145 VAL B C 1
ATOM 3126 O O . VAL B 1 145 ? -11.664 -15.484 -6.477 1 96.69 145 VAL B O 1
ATOM 3129 N N . LEU B 1 146 ? -10.641 -13.547 -6.113 1 96.5 146 LEU B N 1
ATOM 3130 C CA . LEU B 1 146 ? -9.906 -13.617 -7.371 1 96.5 146 LEU B CA 1
ATOM 3131 C C . LEU B 1 146 ? -8.938 -14.797 -7.375 1 96.5 146 LEU B C 1
ATOM 3133 O O . LEU B 1 146 ? -8.734 -15.438 -8.406 1 96.5 146 LEU B O 1
ATOM 3137 N N . ILE B 1 147 ? -8.336 -15.055 -6.246 1 97.81 147 ILE B N 1
ATOM 3138 C CA . ILE B 1 147 ? -7.465 -16.219 -6.125 1 97.81 147 ILE B CA 1
ATOM 3139 C C . ILE B 1 147 ? -8.289 -17.5 -6.281 1 97.81 147 ILE B C 1
ATOM 3141 O O . ILE B 1 147 ? -7.887 -18.422 -6.988 1 97.81 147 ILE B O 1
ATOM 3145 N N . ALA B 1 148 ? -9.484 -17.516 -5.68 1 97.81 148 ALA B N 1
ATOM 3146 C CA . ALA B 1 148 ? -10.383 -18.656 -5.848 1 97.81 148 ALA B CA 1
ATOM 3147 C C . ALA B 1 148 ? -10.727 -18.875 -7.32 1 97.81 148 ALA B C 1
ATOM 3149 O O . ALA B 1 148 ? -10.742 -20 -7.801 1 97.81 148 ALA B O 1
ATOM 3150 N N . ARG B 1 149 ? -11 -17.797 -7.969 1 96.69 149 ARG B N 1
ATOM 3151 C CA . ARG B 1 149 ? -11.328 -17.844 -9.391 1 96.69 149 ARG B CA 1
ATOM 3152 C C . ARG B 1 149 ? -10.211 -18.516 -10.188 1 96.69 149 ARG B C 1
ATOM 3154 O O . ARG B 1 149 ? -10.477 -19.297 -11.102 1 96.69 149 ARG B O 1
ATOM 3161 N N . ALA B 1 150 ? -9.008 -18.203 -9.805 1 96.56 150 ALA B N 1
ATOM 3162 C CA . ALA B 1 150 ? -7.867 -18.812 -10.469 1 96.56 150 ALA B CA 1
ATOM 3163 C C . ALA B 1 150 ? -7.73 -20.281 -10.07 1 96.56 150 ALA B C 1
ATOM 3165 O O . ALA B 1 150 ? -7.363 -21.125 -10.898 1 96.56 150 ALA B O 1
ATOM 3166 N N . LEU B 1 151 ? -8.094 -20.656 -8.914 1 97.62 151 LEU B N 1
ATOM 3167 C CA . LEU B 1 151 ? -7.852 -21.969 -8.328 1 97.62 151 LEU B CA 1
ATOM 3168 C C . LEU B 1 151 ? -8.82 -23 -8.891 1 97.62 151 LEU B C 1
ATOM 3170 O O . LEU B 1 151 ? -8.578 -24.219 -8.789 1 97.62 151 LEU B O 1
ATOM 3174 N N . VAL B 1 152 ? -9.922 -22.547 -9.43 1 96.31 152 VAL B N 1
ATOM 3175 C CA . VAL B 1 152 ? -10.93 -23.5 -9.883 1 96.31 152 VAL B CA 1
ATOM 3176 C C . VAL B 1 152 ? -10.367 -24.359 -11.016 1 96.31 152 VAL B C 1
ATOM 3178 O O . VAL B 1 152 ? -10.844 -25.469 -11.258 1 96.31 152 VAL B O 1
ATOM 3181 N N . GLN B 1 153 ? -9.375 -23.844 -11.656 1 94.38 153 GLN B N 1
ATOM 3182 C CA . GLN B 1 153 ? -8.734 -24.609 -12.711 1 94.38 153 GLN B CA 1
ATOM 3183 C C . GLN B 1 153 ? -7.723 -25.594 -12.133 1 94.38 153 GLN B C 1
ATOM 3185 O O . GLN B 1 153 ? -7.121 -26.375 -12.867 1 94.38 153 GLN B O 1
ATOM 3190 N N . GLU B 1 154 ? -7.52 -25.453 -10.812 1 95.12 154 GLU B N 1
ATOM 3191 C CA . GLU B 1 154 ? -6.598 -26.312 -10.078 1 95.12 154 GLU B CA 1
ATOM 3192 C C . GLU B 1 154 ? -5.191 -26.25 -10.664 1 95.12 154 GLU B C 1
ATOM 3194 O O . GLU B 1 154 ? -4.586 -27.281 -10.953 1 95.12 154 GLU B O 1
ATOM 3199 N N . PRO B 1 155 ? -4.676 -25.078 -10.812 1 97 155 PRO B N 1
ATOM 3200 C CA . PRO B 1 155 ? -3.338 -24.891 -11.383 1 97 155 PRO B CA 1
ATOM 3201 C C . PRO B 1 155 ? -2.23 -25.375 -10.445 1 97 155 PRO B C 1
ATOM 3203 O O . PRO B 1 155 ? -2.426 -25.438 -9.234 1 97 155 PRO B O 1
ATOM 3206 N N . ARG B 1 156 ? -1.118 -25.703 -11.047 1 97.56 156 ARG B N 1
ATOM 3207 C CA . ARG B 1 156 ? 0.062 -26.078 -10.273 1 97.56 156 ARG B CA 1
ATOM 3208 C C . ARG B 1 156 ? 0.832 -24.844 -9.812 1 97.56 156 ARG B C 1
ATOM 3210 O O . ARG B 1 156 ? 1.505 -24.875 -8.781 1 97.56 156 ARG B O 1
ATOM 3217 N N . PHE B 1 157 ? 0.727 -23.812 -10.617 1 98.31 157 PHE B N 1
ATOM 3218 C CA . PHE B 1 157 ? 1.417 -22.562 -10.328 1 98.31 157 PHE B CA 1
ATOM 3219 C C . PHE B 1 157 ? 0.436 -21.391 -10.297 1 98.31 157 PHE B C 1
ATOM 3221 O O . PHE B 1 157 ? -0.452 -21.297 -11.148 1 98.31 157 PHE B O 1
ATOM 3228 N N . LEU B 1 158 ? 0.556 -20.547 -9.312 1 98.38 158 LEU B N 1
ATOM 3229 C CA . LEU B 1 158 ? -0.207 -19.297 -9.242 1 98.38 158 LEU B CA 1
ATOM 3230 C C . LEU B 1 158 ? 0.696 -18.094 -9.469 1 98.38 158 LEU B C 1
ATOM 3232 O O . LEU B 1 158 ? 1.769 -18 -8.867 1 98.38 158 LEU B O 1
ATOM 3236 N N . LEU B 1 159 ? 0.357 -17.25 -10.406 1 98.62 159 LEU B N 1
ATOM 3237 C CA . LEU B 1 159 ? 1.017 -15.969 -10.633 1 98.62 159 LEU B CA 1
ATOM 3238 C C . LEU B 1 159 ? 0.154 -14.82 -10.125 1 98.62 159 LEU B C 1
ATOM 3240 O O . LEU B 1 159 ? -0.942 -14.586 -10.633 1 98.62 159 LEU B O 1
ATOM 3244 N N . LEU B 1 160 ? 0.641 -14.109 -9.117 1 98.5 160 LEU B N 1
ATOM 3245 C CA . LEU B 1 160 ? -0.116 -13.031 -8.484 1 98.5 160 LEU B CA 1
ATOM 3246 C C . LEU B 1 160 ? 0.563 -11.688 -8.695 1 98.5 160 LEU B C 1
ATOM 3248 O O . LEU B 1 160 ? 1.71 -11.492 -8.289 1 98.5 160 LEU B O 1
ATOM 3252 N N . ASP B 1 161 ? -0.117 -10.812 -9.305 1 97.88 161 ASP B N 1
ATOM 3253 C CA . ASP B 1 161 ? 0.425 -9.484 -9.555 1 97.88 161 ASP B CA 1
ATOM 3254 C C . ASP B 1 161 ? 0 -8.5 -8.469 1 97.88 161 ASP B C 1
ATOM 3256 O O . ASP B 1 161 ? -1.121 -7.988 -8.492 1 97.88 161 ASP B O 1
ATOM 3260 N N . GLU B 1 162 ? 0.89 -8.234 -7.539 1 97.12 162 GLU B N 1
ATOM 3261 C CA . GLU B 1 162 ? 0.7 -7.352 -6.395 1 97.12 162 GLU B CA 1
ATOM 3262 C C . GLU B 1 162 ? -0.582 -7.691 -5.641 1 97.12 162 GLU B C 1
ATOM 3264 O O . GLU B 1 162 ? -1.461 -6.84 -5.484 1 97.12 162 GLU B O 1
ATOM 3269 N N . PRO B 1 163 ? -0.609 -8.828 -5.039 1 97.31 163 PRO B N 1
ATOM 3270 C CA . PRO B 1 163 ? -1.833 -9.305 -4.391 1 97.31 163 PRO B CA 1
ATOM 3271 C C . PRO B 1 163 ? -2.186 -8.508 -3.135 1 97.31 163 PRO B C 1
ATOM 3273 O O . PRO B 1 163 ? -3.275 -8.672 -2.582 1 97.31 163 PRO B O 1
ATOM 3276 N N . THR B 1 164 ? -1.293 -7.637 -2.682 1 96.06 164 THR B N 1
ATOM 3277 C CA . THR B 1 164 ? -1.555 -6.906 -1.446 1 96.06 164 THR B CA 1
ATOM 3278 C C . THR B 1 164 ? -1.796 -5.426 -1.731 1 96.06 164 THR B C 1
ATOM 3280 O O . THR B 1 164 ? -1.91 -4.621 -0.806 1 96.06 164 THR B O 1
ATOM 3283 N N . ALA B 1 165 ? -1.849 -5.074 -2.967 1 92.5 165 ALA B N 1
ATOM 3284 C CA . ALA B 1 165 ? -2.061 -3.672 -3.316 1 92.5 165 ALA B CA 1
ATOM 3285 C C . ALA B 1 165 ? -3.348 -3.139 -2.693 1 92.5 165 ALA B C 1
ATOM 3287 O O . ALA B 1 165 ? -4.367 -3.834 -2.666 1 92.5 165 ALA B O 1
ATOM 3288 N N . HIS B 1 166 ? -3.305 -1.948 -2.117 1 89.19 166 HIS B N 1
ATOM 3289 C CA . HIS B 1 166 ? -4.422 -1.172 -1.592 1 89.19 166 HIS B CA 1
ATOM 3290 C C . HIS B 1 166 ? -4.996 -1.814 -0.334 1 89.19 166 HIS B C 1
ATOM 3292 O O . HIS B 1 166 ? -6.027 -1.374 0.176 1 89.19 166 HIS B O 1
ATOM 3298 N N . LEU B 1 167 ? -4.348 -2.93 0.125 1 94.5 167 LEU B N 1
ATOM 3299 C CA . LEU B 1 167 ? -4.828 -3.598 1.329 1 94.5 167 LEU B CA 1
ATOM 3300 C C . LEU B 1 167 ? -4.176 -3.006 2.576 1 94.5 167 LEU B C 1
ATOM 3302 O O . LEU B 1 167 ? -3.035 -2.541 2.523 1 94.5 167 LEU B O 1
ATOM 3306 N N . ASP B 1 168 ? -4.906 -3.031 3.701 1 94.81 168 ASP B N 1
ATOM 3307 C CA . ASP B 1 168 ? -4.312 -2.652 4.977 1 94.81 168 ASP B CA 1
ATOM 3308 C C . ASP B 1 168 ? -3.512 -3.807 5.578 1 94.81 168 ASP B C 1
ATOM 3310 O O . ASP B 1 168 ? -3.422 -4.883 4.98 1 94.81 168 ASP B O 1
ATOM 3314 N N . PHE B 1 169 ? -2.926 -3.553 6.656 1 94.81 169 PHE B N 1
ATOM 3315 C CA . PHE B 1 169 ? -2.027 -4.508 7.289 1 94.81 169 PHE B CA 1
ATOM 3316 C C . PHE B 1 169 ? -2.727 -5.844 7.512 1 94.81 169 PHE B C 1
ATOM 3318 O O . PHE B 1 169 ? -2.217 -6.895 7.117 1 94.81 169 PHE B O 1
ATOM 3325 N N . LYS B 1 170 ? -3.887 -5.824 8.102 1 94.69 170 LYS B N 1
ATOM 3326 C CA . LYS B 1 170 ? -4.641 -7.031 8.43 1 94.69 170 LYS B CA 1
ATOM 3327 C C . LYS B 1 170 ? -4.914 -7.867 7.18 1 94.69 170 LYS B C 1
ATOM 3329 O O . LYS B 1 170 ? -4.664 -9.07 7.168 1 94.69 170 LYS B O 1
ATOM 3334 N N . ASN B 1 171 ? -5.355 -7.254 6.199 1 95.69 171 ASN B N 1
ATOM 3335 C CA . ASN B 1 171 ? -5.742 -7.965 4.984 1 95.69 171 ASN B CA 1
ATOM 3336 C C . ASN B 1 171 ? -4.52 -8.445 4.203 1 95.69 171 ASN B C 1
ATOM 3338 O O . ASN B 1 171 ? -4.566 -9.484 3.543 1 95.69 171 ASN B O 1
ATOM 3342 N N . GLN B 1 172 ? -3.426 -7.684 4.266 1 96.62 172 GLN B N 1
ATOM 3343 C CA . GLN B 1 172 ? -2.186 -8.156 3.664 1 96.62 172 GLN B CA 1
ATOM 3344 C C . GLN B 1 172 ? -1.741 -9.477 4.289 1 96.62 172 GLN B C 1
ATOM 3346 O O . GLN B 1 172 ? -1.415 -10.43 3.576 1 96.62 172 GLN B O 1
ATOM 3351 N N . VAL B 1 173 ? -1.788 -9.508 5.57 1 95.25 173 VAL B N 1
ATOM 3352 C CA . VAL B 1 173 ? -1.377 -10.695 6.305 1 95.25 173 VAL B CA 1
ATOM 3353 C C . VAL B 1 173 ? -2.307 -11.859 5.969 1 95.25 173 VAL B C 1
ATOM 3355 O O . VAL B 1 173 ? -1.849 -12.977 5.734 1 95.25 173 VAL B O 1
ATOM 3358 N N . LYS B 1 174 ? -3.551 -11.578 5.891 1 95.06 174 LYS B N 1
ATOM 3359 C CA . LYS B 1 174 ? -4.543 -12.602 5.582 1 95.06 174 LYS B CA 1
ATOM 3360 C C . LYS B 1 174 ? -4.301 -13.203 4.203 1 95.06 174 LYS B C 1
ATOM 3362 O O . LYS B 1 174 ? -4.23 -14.43 4.055 1 95.06 174 LYS B O 1
ATOM 3367 N N . VAL B 1 175 ? -4.121 -12.391 3.23 1 97 175 VAL B N 1
ATOM 3368 C CA . VAL B 1 175 ? -3.963 -12.836 1.85 1 97 175 VAL B CA 1
ATOM 3369 C C . VAL B 1 175 ? -2.639 -13.578 1.695 1 97 175 VAL B C 1
ATOM 3371 O O . VAL B 1 175 ? -2.6 -14.688 1.154 1 97 175 VAL B O 1
ATOM 3374 N N . LEU B 1 176 ? -1.575 -13.016 2.221 1 97.62 176 LEU B N 1
ATOM 3375 C CA . LEU B 1 176 ? -0.264 -13.633 2.061 1 97.62 176 LEU B CA 1
ATOM 3376 C C . LEU B 1 176 ? -0.159 -14.906 2.891 1 97.62 176 LEU B C 1
ATOM 3378 O O . LEU B 1 176 ? 0.513 -15.859 2.49 1 97.62 176 LEU B O 1
ATOM 3382 N N . GLY B 1 177 ? -0.824 -14.883 4.031 1 96.25 177 GLY B N 1
ATOM 3383 C CA . GLY B 1 177 ? -0.916 -16.125 4.789 1 96.25 177 GLY B CA 1
ATOM 3384 C C . GLY B 1 177 ? -1.579 -17.25 4.012 1 96.25 177 GLY B C 1
ATOM 3385 O O . GLY B 1 177 ? -1.12 -18.391 4.051 1 96.25 177 GLY B O 1
ATOM 3386 N N . MET B 1 178 ? -2.625 -16.906 3.342 1 96.81 178 MET B N 1
ATOM 3387 C CA . MET B 1 178 ? -3.33 -17.891 2.52 1 96.81 178 MET B CA 1
ATOM 3388 C C . MET B 1 178 ? -2.447 -18.375 1.374 1 96.81 178 MET B C 1
ATOM 3390 O O . MET B 1 178 ? -2.418 -19.562 1.071 1 96.81 178 MET B O 1
ATOM 3394 N N . VAL B 1 179 ? -1.697 -17.5 0.757 1 97.75 179 VAL B N 1
ATOM 3395 C CA . VAL B 1 179 ? -0.792 -17.844 -0.332 1 97.75 179 VAL B CA 1
ATOM 3396 C C . VAL B 1 179 ? 0.246 -18.859 0.162 1 97.75 179 VAL B C 1
ATOM 3398 O O . VAL B 1 179 ? 0.526 -19.844 -0.511 1 97.75 179 VAL B O 1
ATOM 3401 N N . ARG B 1 180 ? 0.77 -18.625 1.279 1 96.81 180 ARG B N 1
ATOM 3402 C CA . ARG B 1 180 ? 1.753 -19.531 1.864 1 96.81 180 ARG B CA 1
ATOM 3403 C C . ARG B 1 180 ? 1.14 -20.906 2.146 1 96.81 180 ARG B C 1
ATOM 3405 O O . ARG B 1 180 ? 1.771 -21.938 1.907 1 96.81 180 ARG B O 1
ATOM 3412 N N . ARG B 1 181 ? -0.025 -20.875 2.686 1 96.31 181 ARG B N 1
ATOM 3413 C CA . ARG B 1 181 ? -0.717 -22.125 2.955 1 96.31 181 ARG B CA 1
ATOM 3414 C C . ARG B 1 181 ? -0.929 -22.922 1.671 1 96.31 181 ARG B C 1
ATOM 3416 O O . ARG B 1 181 ? -0.688 -24.141 1.635 1 96.31 181 ARG B O 1
ATOM 3423 N N . LEU B 1 182 ? -1.391 -22.25 0.649 1 97.38 182 LEU B N 1
ATOM 3424 C CA . LEU B 1 182 ? -1.604 -22.906 -0.639 1 97.38 182 LEU B CA 1
ATOM 3425 C C . LEU B 1 182 ? -0.306 -23.5 -1.166 1 97.38 182 LEU B C 1
ATOM 3427 O O . LEU B 1 182 ? -0.308 -24.609 -1.717 1 97.38 182 LEU B O 1
ATOM 3431 N N . ALA B 1 183 ? 0.772 -22.812 -1.006 1 97.56 183 ALA B N 1
ATOM 3432 C CA . ALA B 1 183 ? 2.074 -23.312 -1.432 1 97.56 183 ALA B CA 1
ATOM 3433 C C . ALA B 1 183 ? 2.434 -24.594 -0.687 1 97.56 183 ALA B C 1
ATOM 3435 O O . ALA B 1 183 ? 2.91 -25.562 -1.291 1 97.56 183 ALA B O 1
ATOM 3436 N N . ARG B 1 184 ? 2.141 -24.609 0.543 1 95 184 ARG B N 1
ATOM 3437 C CA . ARG B 1 184 ? 2.416 -25.797 1.355 1 95 184 ARG B CA 1
ATOM 3438 C C . ARG B 1 184 ? 1.565 -26.969 0.907 1 95 184 ARG B C 1
ATOM 3440 O O . ARG B 1 184 ? 1.958 -28.125 1.085 1 95 184 ARG B O 1
ATOM 3447 N N . GLU B 1 185 ? 0.507 -26.641 0.312 1 94.81 185 GLU B N 1
ATOM 3448 C CA . GLU B 1 185 ? -0.382 -27.672 -0.194 1 94.81 185 GLU B CA 1
ATOM 3449 C C . GLU B 1 185 ? -0.029 -28.062 -1.63 1 94.81 185 GLU B C 1
ATOM 3451 O O . GLU B 1 185 ? -0.745 -28.828 -2.266 1 94.81 185 GLU B O 1
ATOM 3456 N N . GLY B 1 186 ? 0.986 -27.453 -2.113 1 96 186 GLY B N 1
ATOM 3457 C CA . GLY B 1 186 ? 1.517 -27.938 -3.383 1 96 186 GLY B CA 1
ATOM 3458 C C . GLY B 1 186 ? 1.292 -26.953 -4.523 1 96 186 GLY B C 1
ATOM 3459 O O . GLY B 1 186 ? 1.698 -27.219 -5.656 1 96 186 GLY B O 1
ATOM 3460 N N . ILE B 1 187 ? 0.63 -25.859 -4.305 1 97.25 187 ILE B N 1
ATOM 3461 C CA . ILE B 1 187 ? 0.408 -24.875 -5.348 1 97.25 187 ILE B CA 1
ATOM 3462 C C . ILE B 1 187 ? 1.513 -23.812 -5.297 1 97.25 187 ILE B C 1
ATOM 3464 O O . ILE B 1 187 ? 1.445 -22.875 -4.5 1 97.25 187 ILE B O 1
ATOM 3468 N N . SER B 1 188 ? 2.467 -23.938 -6.176 1 98.31 188 SER B N 1
ATOM 3469 C CA . SER B 1 188 ? 3.596 -23.016 -6.203 1 98.31 188 SER B CA 1
ATOM 3470 C C . SER B 1 188 ? 3.154 -21.609 -6.625 1 98.31 188 SER B C 1
ATOM 3472 O O . SER B 1 188 ? 2.166 -21.453 -7.344 1 98.31 188 SER B O 1
ATOM 3474 N N . THR B 1 189 ? 3.889 -20.609 -6.156 1 98.5 189 THR B N 1
ATOM 3475 C CA . THR B 1 189 ? 3.432 -19.25 -6.422 1 98.5 189 THR B CA 1
ATOM 3476 C C . THR B 1 189 ? 4.594 -18.359 -6.852 1 98.5 189 THR B C 1
ATOM 3478 O O . THR B 1 189 ? 5.684 -18.438 -6.281 1 98.5 189 THR B O 1
ATOM 3481 N N . ILE B 1 190 ? 4.41 -17.594 -7.871 1 98.75 190 ILE B N 1
ATOM 3482 C CA . ILE B 1 190 ? 5.223 -16.422 -8.195 1 98.75 190 ILE B CA 1
ATOM 3483 C C . ILE B 1 190 ? 4.398 -15.148 -8 1 98.75 190 ILE B C 1
ATOM 3485 O O . ILE B 1 190 ? 3.303 -15.023 -8.555 1 98.75 190 ILE B O 1
ATOM 3489 N N . MET B 1 191 ? 4.891 -14.227 -7.195 1 98.62 191 MET B N 1
ATOM 3490 C CA . MET B 1 191 ? 4.109 -13.016 -6.977 1 98.62 191 MET B CA 1
ATOM 3491 C C . MET B 1 191 ? 5.008 -11.781 -6.996 1 98.62 191 MET B C 1
ATOM 3493 O O . MET B 1 191 ? 6.23 -11.898 -6.883 1 98.62 191 MET B O 1
ATOM 3497 N N . THR B 1 192 ? 4.418 -10.672 -7.27 1 98.5 192 THR B N 1
ATOM 3498 C CA . THR B 1 192 ? 5.117 -9.391 -7.195 1 98.5 192 THR B CA 1
ATOM 3499 C C . THR B 1 192 ? 4.738 -8.641 -5.922 1 98.5 192 THR B C 1
ATOM 3501 O O . THR B 1 192 ? 3.572 -8.633 -5.523 1 98.5 192 THR B O 1
ATOM 3504 N N . LEU B 1 193 ? 5.723 -8.117 -5.215 1 97.81 193 LEU B N 1
ATOM 3505 C CA . LEU B 1 193 ? 5.523 -7.242 -4.066 1 97.81 193 LEU B CA 1
ATOM 3506 C C . LEU B 1 193 ? 6.445 -6.031 -4.141 1 97.81 193 LEU B C 1
ATOM 3508 O O . LEU B 1 193 ? 7.523 -6.098 -4.742 1 97.81 193 LEU B O 1
ATOM 3512 N N . HIS B 1 194 ? 6.023 -4.973 -3.531 1 96.69 194 HIS B N 1
ATOM 3513 C CA . HIS B 1 194 ? 6.898 -3.811 -3.436 1 96.69 194 HIS B CA 1
ATOM 3514 C C . HIS B 1 194 ? 7.434 -3.639 -2.018 1 96.69 194 HIS B C 1
ATOM 3516 O O . HIS B 1 194 ? 8.336 -2.83 -1.782 1 96.69 194 HIS B O 1
ATOM 3522 N N . ASP B 1 195 ? 7.004 -4.406 -1.065 1 95.5 195 ASP B N 1
ATOM 3523 C CA . ASP B 1 195 ? 7.402 -4.301 0.335 1 95.5 195 ASP B CA 1
ATOM 3524 C C . ASP B 1 195 ? 8.422 -5.379 0.698 1 95.5 195 ASP B C 1
ATOM 3526 O O . ASP B 1 195 ? 8.086 -6.566 0.745 1 95.5 195 ASP B O 1
ATOM 3530 N N . PRO B 1 196 ? 9.609 -4.945 1.069 1 96.31 196 PRO B N 1
ATOM 3531 C CA . PRO B 1 196 ? 10.641 -5.941 1.369 1 96.31 196 PRO B CA 1
ATOM 3532 C C . PRO B 1 196 ? 10.352 -6.723 2.65 1 96.31 196 PRO B C 1
ATOM 3534 O O . PRO B 1 196 ? 10.805 -7.859 2.797 1 96.31 196 PRO B O 1
ATOM 3537 N N . ASN B 1 197 ? 9.648 -6.176 3.572 1 94.06 197 ASN B N 1
ATOM 3538 C CA . ASN B 1 197 ? 9.359 -6.875 4.82 1 94.06 197 ASN B CA 1
ATOM 3539 C C . ASN B 1 197 ? 8.344 -7.996 4.613 1 94.06 197 ASN B C 1
ATOM 3541 O O . ASN B 1 197 ? 8.523 -9.102 5.121 1 94.06 197 ASN B O 1
ATOM 3545 N N . LEU B 1 198 ? 7.312 -7.703 3.869 1 95.12 198 LEU B N 1
ATOM 3546 C CA . LEU B 1 198 ? 6.363 -8.75 3.512 1 95.12 198 LEU B CA 1
ATOM 3547 C C . LEU B 1 198 ? 7.047 -9.852 2.713 1 95.12 198 LEU B C 1
ATOM 3549 O O . LEU B 1 198 ? 6.781 -11.039 2.926 1 95.12 198 LEU B O 1
ATOM 3553 N N . THR B 1 199 ? 7.914 -9.406 1.809 1 96.88 199 THR B N 1
ATOM 3554 C CA . THR B 1 199 ? 8.664 -10.367 1.002 1 96.88 199 THR B CA 1
ATOM 3555 C C . THR B 1 199 ? 9.516 -11.266 1.888 1 96.88 199 THR B C 1
ATOM 3557 O O . THR B 1 199 ? 9.555 -12.484 1.686 1 96.88 199 THR B O 1
ATOM 3560 N N . SER B 1 200 ? 10.141 -10.703 2.826 1 95.19 200 SER B N 1
ATOM 3561 C CA . SER B 1 200 ? 11 -11.445 3.738 1 95.19 200 SER B CA 1
ATOM 3562 C C . SER B 1 200 ? 10.219 -12.5 4.508 1 95.19 200 SER B C 1
ATOM 3564 O O . SER B 1 200 ? 10.703 -13.609 4.723 1 95.19 200 SER B O 1
ATOM 3566 N N . VAL B 1 201 ? 9.031 -12.227 4.867 1 92.75 201 VAL B N 1
ATOM 3567 C CA . VAL B 1 201 ? 8.227 -13.078 5.738 1 92.75 201 VAL B CA 1
ATOM 3568 C C . VAL B 1 201 ? 7.559 -14.18 4.914 1 92.75 201 VAL B C 1
ATOM 3570 O O . VAL B 1 201 ? 7.477 -15.328 5.355 1 92.75 201 VAL B O 1
ATOM 3573 N N . TYR B 1 202 ? 7.195 -13.875 3.656 1 95.75 202 TYR B N 1
ATOM 3574 C CA . TYR B 1 202 ? 6.234 -14.766 3.016 1 95.75 202 TYR B CA 1
ATOM 3575 C C . TYR B 1 202 ? 6.852 -15.453 1.803 1 95.75 202 TYR B C 1
ATOM 3577 O O . TYR B 1 202 ? 6.18 -16.203 1.101 1 95.75 202 TYR B O 1
ATOM 3585 N N . SER B 1 203 ? 8.117 -15.227 1.566 1 97 203 SER B N 1
ATOM 3586 C CA . SER B 1 203 ? 8.711 -15.812 0.369 1 97 203 SER B CA 1
ATOM 3587 C C . SER B 1 203 ? 9.797 -16.828 0.728 1 97 203 SER B C 1
ATOM 3589 O O . SER B 1 203 ? 10.539 -16.625 1.697 1 97 203 SER B O 1
ATOM 3591 N N . ASP B 1 204 ? 9.898 -17.859 -0.043 1 97.44 204 ASP B N 1
ATOM 3592 C CA . ASP B 1 204 ? 11.023 -18.781 0.056 1 97.44 204 ASP B CA 1
ATOM 3593 C C . ASP B 1 204 ? 12.25 -18.25 -0.681 1 97.44 204 ASP B C 1
ATOM 3595 O O . ASP B 1 204 ? 13.383 -18.422 -0.228 1 97.44 204 ASP B O 1
ATOM 3599 N N . ARG B 1 205 ? 11.984 -17.672 -1.792 1 98.38 205 ARG B N 1
ATOM 3600 C CA . ARG B 1 205 ? 13.023 -17.031 -2.594 1 98.38 205 ARG B CA 1
ATOM 3601 C C . ARG B 1 205 ? 12.555 -15.664 -3.098 1 98.38 205 ARG B C 1
ATOM 3603 O O . ARG B 1 205 ? 11.359 -15.43 -3.26 1 98.38 205 ARG B O 1
ATOM 3610 N N . VAL B 1 206 ? 13.539 -14.836 -3.314 1 98.44 206 VAL B N 1
ATOM 3611 C CA . VAL B 1 206 ? 13.289 -13.461 -3.738 1 98.44 206 VAL B CA 1
ATOM 3612 C C . VAL B 1 206 ? 14.102 -13.148 -4.996 1 98.44 206 VAL B C 1
ATOM 3614 O O . VAL B 1 206 ? 15.289 -13.469 -5.074 1 98.44 206 VAL B O 1
ATOM 3617 N N . ALA B 1 207 ? 13.469 -12.664 -5.973 1 98.69 207 ALA B N 1
ATOM 3618 C CA . ALA B 1 207 ? 14.117 -12.062 -7.129 1 98.69 207 ALA B CA 1
ATOM 3619 C C . ALA B 1 207 ? 13.984 -10.539 -7.105 1 98.69 207 ALA B C 1
ATOM 3621 O O . ALA B 1 207 ? 12.891 -10.008 -7.285 1 98.69 207 ALA B O 1
ATOM 3622 N N . LEU B 1 208 ? 15.07 -9.891 -6.895 1 98.44 208 LEU B N 1
ATOM 3623 C CA . LEU B 1 208 ? 15.086 -8.438 -6.836 1 98.44 208 LEU B CA 1
ATOM 3624 C C . LEU B 1 208 ? 15.18 -7.836 -8.234 1 98.44 208 LEU B C 1
ATOM 3626 O O . LEU B 1 208 ? 16.141 -8.094 -8.961 1 98.44 208 LEU B O 1
ATOM 3630 N N . VAL B 1 209 ? 14.172 -7.051 -8.547 1 97.94 209 VAL B N 1
ATOM 3631 C CA . VAL B 1 209 ? 14.055 -6.547 -9.914 1 97.94 209 VAL B CA 1
ATOM 3632 C C . VAL B 1 209 ? 14.406 -5.066 -9.953 1 97.94 209 VAL B C 1
ATOM 3634 O O . VAL B 1 209 ? 13.93 -4.281 -9.125 1 97.94 209 VAL B O 1
ATOM 3637 N N . LYS B 1 210 ? 15.227 -4.68 -10.836 1 95.31 210 LYS B N 1
ATOM 3638 C CA . LYS B 1 210 ? 15.625 -3.297 -11.086 1 95.31 210 LYS B CA 1
ATOM 3639 C C . LYS B 1 210 ? 15.812 -3.039 -12.578 1 95.31 210 LYS B C 1
ATOM 3641 O O . LYS B 1 210 ? 16.641 -3.684 -13.227 1 95.31 210 LYS B O 1
ATOM 3646 N N . GLY B 1 211 ? 15.078 -2.127 -13.102 1 92.69 211 GLY B N 1
ATOM 3647 C CA . GLY B 1 211 ? 15.258 -1.712 -14.484 1 92.69 211 GLY B CA 1
ATOM 3648 C C . GLY B 1 211 ? 15.062 -2.842 -15.477 1 92.69 211 GLY B C 1
ATOM 3649 O O . GLY B 1 211 ? 15.836 -2.984 -16.422 1 92.69 211 GLY B O 1
ATOM 3650 N N . GLY B 1 212 ? 14.234 -3.713 -15.164 1 94.75 212 GLY B N 1
ATOM 3651 C CA . GLY B 1 212 ? 13.906 -4.77 -16.109 1 94.75 212 GLY B CA 1
ATOM 3652 C C . GLY B 1 212 ? 14.844 -5.965 -16.016 1 94.75 212 GLY B C 1
ATOM 3653 O O . GLY B 1 212 ? 14.812 -6.852 -16.859 1 94.75 212 GLY B O 1
ATOM 3654 N N . ARG B 1 213 ? 15.672 -5.969 -15.016 1 96 213 ARG B N 1
ATOM 3655 C CA . ARG B 1 213 ? 16.594 -7.074 -14.781 1 96 213 ARG B CA 1
ATOM 3656 C C . ARG B 1 213 ? 16.469 -7.609 -13.359 1 96 213 ARG B C 1
ATOM 3658 O O . ARG B 1 213 ? 15.93 -6.934 -12.484 1 96 213 ARG B O 1
ATOM 3665 N N . ILE B 1 214 ? 16.891 -8.828 -13.227 1 97.31 214 ILE B N 1
ATOM 3666 C CA . ILE B 1 214 ? 17.031 -9.367 -11.883 1 97.31 214 ILE B CA 1
ATOM 3667 C C . ILE B 1 214 ? 18.406 -9.008 -11.312 1 97.31 214 ILE B C 1
ATOM 3669 O O . ILE B 1 214 ? 19.438 -9.484 -11.805 1 97.31 214 ILE B O 1
ATOM 3673 N N . ALA B 1 215 ? 18.438 -8.188 -10.344 1 96.81 215 ALA B N 1
ATOM 3674 C CA . ALA B 1 215 ? 19.688 -7.73 -9.719 1 96.81 215 ALA B CA 1
ATOM 3675 C C . ALA B 1 215 ? 20.25 -8.789 -8.781 1 96.81 215 ALA B C 1
ATOM 3677 O O . ALA B 1 215 ? 21.469 -8.891 -8.602 1 96.81 215 ALA B O 1
ATOM 3678 N N . ALA B 1 216 ? 19.453 -9.508 -8.148 1 97.5 216 ALA B N 1
ATOM 3679 C CA . ALA B 1 216 ? 19.812 -10.57 -7.215 1 97.5 216 ALA B CA 1
ATOM 3680 C C . ALA B 1 216 ? 18.672 -11.57 -7.062 1 97.5 216 ALA B C 1
ATOM 3682 O O . ALA B 1 216 ? 17.484 -11.203 -7.156 1 97.5 216 ALA B O 1
ATOM 3683 N N . ILE B 1 217 ? 18.984 -12.82 -6.859 1 98 217 ILE B N 1
ATOM 3684 C CA . ILE B 1 217 ? 17.984 -13.852 -6.637 1 98 217 ILE B CA 1
ATOM 3685 C C . ILE B 1 217 ? 18.5 -14.875 -5.629 1 98 217 ILE B C 1
ATOM 3687 O O . ILE B 1 217 ? 19.672 -15.25 -5.668 1 98 217 ILE B O 1
ATOM 3691 N N . GLY B 1 218 ? 17.703 -15.219 -4.711 1 97.94 218 GLY B N 1
ATOM 3692 C CA . GLY B 1 218 ? 18.078 -16.172 -3.666 1 97.94 218 GLY B CA 1
ATOM 3693 C C . GLY B 1 218 ? 17.109 -16.156 -2.492 1 97.94 218 GLY B C 1
ATOM 3694 O O . GLY B 1 218 ? 16 -15.625 -2.594 1 97.94 218 GLY B O 1
ATOM 3695 N N . GLU B 1 219 ? 17.484 -16.859 -1.462 1 97.38 219 GLU B N 1
ATOM 3696 C CA . GLU B 1 219 ? 16.703 -16.797 -0.225 1 97.38 219 GLU B CA 1
ATOM 3697 C C . GLU B 1 219 ? 16.688 -15.383 0.343 1 97.38 219 GLU B C 1
ATOM 3699 O O . GLU B 1 219 ? 17.562 -14.578 0.042 1 97.38 219 GLU B O 1
ATOM 3704 N N . PRO B 1 220 ? 15.695 -15.078 1.15 1 96.62 220 PRO B N 1
ATOM 3705 C CA . PRO B 1 220 ? 15.617 -13.727 1.719 1 96.62 220 PRO B CA 1
ATOM 3706 C C . PRO B 1 220 ? 16.922 -13.297 2.393 1 96.62 220 PRO B C 1
ATOM 3708 O O . PRO B 1 220 ? 17.375 -12.164 2.199 1 96.62 220 PRO B O 1
ATOM 3711 N N . LYS B 1 221 ? 17.562 -14.172 3.059 1 94.69 221 LYS B N 1
ATOM 3712 C CA . LYS B 1 221 ? 18.781 -13.828 3.777 1 94.69 221 LYS B CA 1
ATOM 3713 C C . LYS B 1 221 ? 19.906 -13.445 2.811 1 94.69 221 LYS B C 1
ATOM 3715 O O . LYS B 1 221 ? 20.812 -12.703 3.178 1 94.69 221 LYS B O 1
ATOM 3720 N N . GLU B 1 222 ? 19.812 -13.898 1.591 1 95.88 222 GLU B N 1
ATOM 3721 C CA . GLU B 1 222 ? 20.844 -13.641 0.584 1 95.88 222 GLU B CA 1
ATOM 3722 C C . GLU B 1 222 ? 20.547 -12.359 -0.189 1 95.88 222 GLU B C 1
ATOM 3724 O O . GLU B 1 222 ? 21.469 -11.727 -0.716 1 95.88 222 GLU B O 1
ATOM 3729 N N . VAL B 1 223 ? 19.312 -11.992 -0.257 1 97.44 223 VAL B N 1
ATOM 3730 C CA . VAL B 1 223 ? 18.922 -10.922 -1.162 1 97.44 223 VAL B CA 1
ATOM 3731 C C . VAL B 1 223 ? 18.562 -9.672 -0.36 1 97.44 223 VAL B C 1
ATOM 3733 O O . VAL B 1 223 ? 18.938 -8.555 -0.733 1 97.44 223 VAL B O 1
ATOM 3736 N N . ILE B 1 224 ? 17.828 -9.844 0.757 1 97 224 ILE B N 1
ATOM 3737 C CA . ILE B 1 224 ? 17.422 -8.719 1.589 1 97 224 ILE B CA 1
ATOM 3738 C C . ILE B 1 224 ? 18.578 -8.281 2.482 1 97 224 ILE B C 1
ATOM 3740 O O . ILE B 1 224 ? 18.594 -8.602 3.674 1 97 224 ILE B O 1
ATOM 3744 N N . ARG B 1 225 ? 19.422 -7.59 1.844 1 96.31 225 ARG B N 1
ATOM 3745 C CA . ARG B 1 225 ? 20.625 -7.035 2.467 1 96.31 225 ARG B CA 1
ATOM 3746 C C . ARG B 1 225 ? 20.719 -5.527 2.24 1 96.31 225 ARG B C 1
ATOM 3748 O O . ARG B 1 225 ? 20.25 -5.02 1.219 1 96.31 225 ARG B O 1
ATOM 3755 N N . GLU B 1 226 ? 21.438 -4.871 3.182 1 96 226 GLU B N 1
ATOM 3756 C CA . GLU B 1 226 ? 21.531 -3.416 3.105 1 96 226 GLU B CA 1
ATOM 3757 C C . GLU B 1 226 ? 22.203 -2.975 1.803 1 96 226 GLU B C 1
ATOM 3759 O O . GLU B 1 226 ? 21.656 -2.123 1.088 1 96 226 GLU B O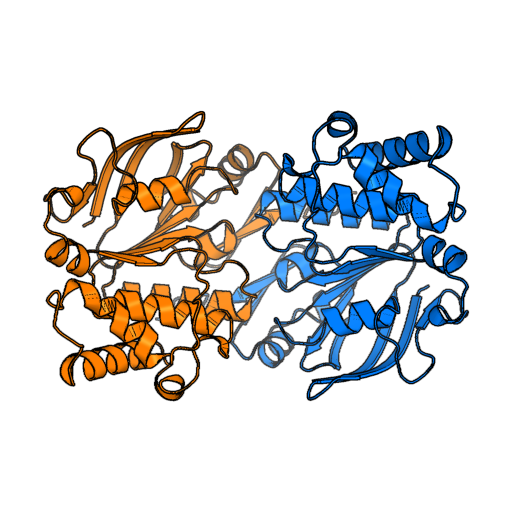 1
ATOM 3764 N N . ASP B 1 227 ? 23.328 -3.578 1.443 1 96.31 227 ASP B N 1
ATOM 3765 C CA . ASP B 1 227 ? 24.078 -3.18 0.256 1 96.31 227 ASP B CA 1
ATOM 3766 C C . ASP B 1 227 ? 23.266 -3.4 -1.012 1 96.31 227 ASP B C 1
ATOM 3768 O O . ASP B 1 227 ? 23.234 -2.539 -1.895 1 96.31 227 ASP B O 1
ATOM 3772 N N . VAL B 1 228 ? 22.531 -4.504 -1.088 1 96.31 228 VAL B N 1
ATOM 3773 C CA . VAL B 1 228 ? 21.75 -4.867 -2.264 1 96.31 228 VAL B CA 1
ATOM 3774 C C . VAL B 1 228 ? 20.531 -3.939 -2.387 1 96.31 228 VAL B C 1
ATOM 3776 O O . VAL B 1 228 ? 20.297 -3.367 -3.451 1 96.31 228 VAL B O 1
ATOM 3779 N N . LEU B 1 229 ? 19.828 -3.748 -1.263 1 96.69 229 LEU B N 1
ATOM 3780 C CA . LEU B 1 229 ? 18.609 -2.934 -1.277 1 96.69 229 LEU B CA 1
ATOM 3781 C C . LEU B 1 229 ? 18.953 -1.468 -1.535 1 96.69 229 LEU B C 1
ATOM 3783 O O . LEU B 1 229 ? 18.219 -0.774 -2.24 1 96.69 229 LEU B O 1
ATOM 3787 N N . GLU B 1 230 ? 20.031 -0.978 -0.953 1 96.12 230 GLU B N 1
ATOM 3788 C CA . GLU B 1 230 ? 20.406 0.415 -1.159 1 96.12 230 GLU B CA 1
ATOM 3789 C C . GLU B 1 230 ? 20.719 0.691 -2.629 1 96.12 230 GLU B C 1
ATOM 3791 O O . GLU B 1 230 ? 20.391 1.764 -3.143 1 96.12 230 GLU B O 1
ATOM 3796 N N . GLU B 1 231 ? 21.344 -0.233 -3.223 1 94.31 231 GLU B N 1
ATOM 3797 C CA . GLU B 1 231 ? 21.625 -0.092 -4.648 1 94.31 231 GLU B CA 1
ATOM 3798 C C . GLU B 1 231 ? 20.328 -0.023 -5.461 1 94.31 231 GLU B C 1
ATOM 3800 O O . GLU B 1 231 ? 20.203 0.807 -6.363 1 94.31 231 GLU B O 1
ATOM 3805 N N . VAL B 1 232 ? 19.391 -0.845 -5.148 1 94.5 232 VAL B N 1
ATOM 3806 C CA . VAL B 1 232 ? 18.188 -0.979 -5.953 1 94.5 232 VAL B CA 1
ATOM 3807 C C . VAL B 1 232 ? 17.234 0.178 -5.652 1 94.5 232 VAL B C 1
ATOM 3809 O O . VAL B 1 232 ? 16.625 0.741 -6.562 1 94.5 232 VAL B O 1
ATOM 3812 N N . TYR B 1 233 ? 17.125 0.573 -4.371 1 93.69 233 TYR B N 1
ATOM 3813 C CA . TYR B 1 233 ? 16.172 1.608 -3.988 1 93.69 233 TYR B CA 1
ATOM 3814 C C . TYR B 1 233 ? 16.812 2.988 -4.039 1 93.69 233 TYR B C 1
ATOM 3816 O O . TYR B 1 233 ? 16.125 4.004 -4.066 1 93.69 233 TYR B O 1
ATOM 3824 N N . GLY B 1 234 ? 18.094 3.039 -3.982 1 92.56 234 GLY B N 1
ATOM 3825 C CA . GLY B 1 234 ? 18.797 4.312 -4.066 1 92.56 234 GLY B CA 1
ATOM 3826 C C . GLY B 1 234 ? 18.688 5.137 -2.799 1 92.56 234 GLY B C 1
ATOM 3827 O O . GLY B 1 234 ? 18.641 6.367 -2.857 1 92.56 234 GLY B O 1
ATOM 3828 N N . MET B 1 235 ? 18.531 4.508 -1.697 1 91.25 235 MET B N 1
ATOM 3829 C CA . MET B 1 235 ? 18.438 5.172 -0.402 1 91.25 235 MET B CA 1
ATOM 3830 C C . MET B 1 235 ? 18.984 4.289 0.711 1 91.25 235 MET B C 1
ATOM 3832 O O . MET B 1 235 ? 19.031 3.064 0.575 1 91.25 235 MET B O 1
ATOM 3836 N N . PRO B 1 236 ? 19.391 4.891 1.759 1 92.75 236 PRO B N 1
ATOM 3837 C CA . PRO B 1 236 ? 19.891 4.082 2.873 1 92.75 236 PRO B CA 1
ATOM 3838 C C . PRO B 1 236 ? 18.797 3.273 3.557 1 92.75 236 PRO B C 1
ATOM 3840 O O . PRO B 1 236 ? 17.672 3.766 3.727 1 92.75 236 PRO B O 1
ATOM 3843 N N . VAL B 1 237 ? 19.141 1.996 3.814 1 94.12 237 VAL B N 1
ATOM 3844 C CA . VAL B 1 237 ? 18.234 1.146 4.586 1 94.12 237 VAL B CA 1
ATOM 3845 C C . VAL B 1 237 ? 19.016 0.418 5.676 1 94.12 237 VAL B C 1
ATOM 3847 O O . VAL B 1 237 ? 20.25 0.295 5.59 1 94.12 237 VAL B O 1
ATOM 3850 N N . SER B 1 238 ? 18.359 0.044 6.691 1 92.12 238 SER B N 1
ATOM 3851 C CA . SER B 1 238 ? 18.891 -0.844 7.723 1 92.12 238 SER B CA 1
ATOM 3852 C C . SER B 1 238 ? 18.125 -2.164 7.762 1 92.12 238 SER B C 1
ATOM 3854 O O . SER B 1 238 ? 16.906 -2.184 7.617 1 92.12 238 SER B O 1
ATOM 3856 N N . VAL B 1 239 ? 18.891 -3.199 7.867 1 93.44 239 VAL B N 1
ATOM 3857 C CA . VAL B 1 239 ? 18.281 -4.523 7.934 1 93.44 239 VAL B CA 1
ATOM 3858 C C . VAL B 1 239 ? 18.562 -5.156 9.297 1 93.44 239 VAL B C 1
ATOM 3860 O O . VAL B 1 239 ? 19.719 -5.281 9.703 1 93.44 239 VAL B O 1
ATOM 3863 N N . LEU B 1 240 ? 17.438 -5.504 9.906 1 88.31 240 LEU B N 1
ATOM 3864 C CA . LEU B 1 240 ? 17.516 -6.176 11.195 1 88.31 240 LEU B CA 1
ATOM 3865 C C . LEU B 1 240 ? 17.203 -7.66 11.062 1 88.31 240 LEU B C 1
ATOM 3867 O O . LEU B 1 240 ? 16.328 -8.039 10.281 1 88.31 240 LEU B O 1
ATOM 3871 N N . GLU B 1 241 ? 17.953 -8.453 11.766 1 86.88 241 GLU B N 1
ATOM 3872 C CA . GLU B 1 241 ? 17.688 -9.891 11.766 1 86.88 241 GLU B CA 1
ATOM 3873 C C . GLU B 1 241 ? 17.078 -10.344 13.094 1 86.88 241 GLU B C 1
ATOM 3875 O O . GLU B 1 241 ? 17.594 -10 14.156 1 86.88 241 GLU B O 1
ATOM 3880 N N . PHE B 1 242 ? 15.953 -11.008 12.969 1 77.81 242 PHE B N 1
ATOM 3881 C CA . PHE B 1 242 ? 15.281 -11.539 14.148 1 77.81 242 PHE B CA 1
ATOM 3882 C C . PHE B 1 242 ? 14.695 -12.914 13.859 1 77.81 242 PHE B C 1
ATOM 3884 O O . PHE B 1 242 ? 13.812 -13.055 13.008 1 77.81 242 PHE B O 1
ATOM 3891 N N . ASN B 1 243 ? 15.102 -13.883 14.617 1 77.19 243 ASN B N 1
ATOM 3892 C CA . ASN B 1 243 ? 14.602 -15.25 14.516 1 77.19 243 ASN B CA 1
ATOM 3893 C C . ASN B 1 243 ? 14.531 -15.711 13.062 1 77.19 243 ASN B C 1
ATOM 3895 O O . ASN B 1 243 ? 13.516 -16.25 12.617 1 77.19 243 ASN B O 1
ATOM 3899 N N . GLY B 1 244 ? 15.578 -15.359 12.312 1 77 244 GLY B N 1
ATOM 3900 C CA . GLY B 1 244 ? 15.664 -15.828 10.945 1 77 244 GLY B CA 1
ATOM 3901 C C . GLY B 1 244 ? 14.953 -14.93 9.953 1 77 244 GLY B C 1
ATOM 3902 O O . GLY B 1 244 ? 15.031 -15.141 8.742 1 77 244 GLY B O 1
ATOM 3903 N N . PHE B 1 245 ? 14.266 -14 10.5 1 80.81 245 PHE B N 1
ATOM 3904 C CA . PHE B 1 245 ? 13.586 -13.047 9.625 1 80.81 245 PHE B CA 1
ATOM 3905 C C . PHE B 1 245 ? 14.383 -11.758 9.508 1 80.81 245 PHE B C 1
ATOM 3907 O O . PHE B 1 245 ? 15.078 -11.359 10.445 1 80.81 245 PHE B O 1
ATOM 3914 N N . ARG B 1 246 ? 14.258 -11.234 8.352 1 89.12 246 ARG B N 1
ATOM 3915 C CA . ARG B 1 246 ? 14.922 -9.953 8.109 1 89.12 246 ARG B CA 1
ATOM 3916 C C . ARG B 1 246 ? 13.898 -8.828 7.973 1 89.12 246 ARG B C 1
ATOM 3918 O O . ARG B 1 246 ? 12.883 -8.984 7.293 1 89.12 246 ARG B O 1
ATOM 3925 N N . LEU B 1 247 ? 14.172 -7.82 8.688 1 89.5 247 LEU B N 1
ATOM 3926 C CA . LEU B 1 247 ? 13.297 -6.652 8.68 1 89.5 247 LEU B CA 1
ATOM 3927 C C . LEU B 1 247 ? 14.031 -5.426 8.141 1 89.5 247 LEU B C 1
ATOM 3929 O O . LEU B 1 247 ? 15.133 -5.109 8.602 1 89.5 247 LEU B O 1
ATOM 3933 N N . VAL B 1 248 ? 13.414 -4.809 7.191 1 92.94 248 VAL B N 1
ATOM 3934 C CA . VAL B 1 248 ? 14.008 -3.648 6.535 1 92.94 248 VAL B CA 1
ATOM 3935 C C . VAL B 1 248 ? 13.391 -2.369 7.094 1 92.94 248 VAL B C 1
ATOM 3937 O O . VAL B 1 248 ? 12.164 -2.234 7.148 1 92.94 248 VAL B O 1
ATOM 3940 N N . ILE B 1 249 ? 14.188 -1.436 7.555 1 90.19 249 ILE B N 1
ATOM 3941 C CA . ILE B 1 249 ? 13.742 -0.122 8.008 1 90.19 249 ILE B CA 1
ATOM 3942 C C . ILE B 1 249 ? 14.555 0.967 7.309 1 90.19 249 ILE B C 1
ATOM 3944 O O . ILE B 1 249 ? 15.641 0.705 6.793 1 90.19 249 ILE B O 1
ATOM 3948 N N . PRO B 1 250 ? 13.938 2.193 7.176 1 88.56 250 PRO B N 1
ATOM 3949 C CA . PRO B 1 250 ? 14.719 3.273 6.562 1 88.56 250 PRO B CA 1
ATOM 3950 C C . PRO B 1 250 ? 16.047 3.527 7.281 1 88.56 250 PRO B C 1
ATOM 3952 O O . PRO B 1 250 ? 16.125 3.389 8.5 1 88.56 250 PRO B O 1
ATOM 3955 N N . GLY B 1 251 ? 16.969 3.824 6.438 1 82.94 251 GLY B N 1
ATOM 3956 C CA . GLY B 1 251 ? 18.281 4.121 6.992 1 82.94 251 GLY B CA 1
ATOM 3957 C C . GLY B 1 251 ? 18.312 5.426 7.762 1 82.94 251 GLY B C 1
ATOM 3958 O O . GLY B 1 251 ? 17.516 6.324 7.512 1 82.94 251 GLY B O 1
ATOM 3959 N N . GLY B 1 252 ? 19.203 5.66 8.695 1 67.44 252 GLY B N 1
ATOM 3960 C CA . GLY B 1 252 ? 19.406 6.883 9.453 1 67.44 252 GLY B CA 1
ATOM 3961 C C . GLY B 1 252 ? 18.469 7.012 10.641 1 67.44 252 GLY B C 1
ATOM 3962 O O . GLY B 1 252 ? 18.703 7.84 11.531 1 67.44 252 GLY B O 1
ATOM 3963 N N . GLU B 1 253 ? 17.359 6.445 10.539 1 57.78 253 GLU B N 1
ATOM 3964 C CA . GLU B 1 253 ? 16.422 6.578 11.641 1 57.78 253 GLU B CA 1
ATOM 3965 C C . GLU B 1 253 ? 16.938 5.879 12.898 1 57.78 253 GLU B C 1
ATOM 3967 O O . GLU B 1 253 ? 16.578 6.262 14.016 1 57.78 253 GLU B O 1
ATOM 3972 N N . LEU B 1 254 ? 17.672 4.758 12.688 1 51.28 254 LEU B N 1
ATOM 3973 C CA . LEU B 1 254 ? 18.203 4.07 13.859 1 51.28 254 LEU B CA 1
ATOM 3974 C C . LEU B 1 254 ? 19.281 4.906 14.531 1 51.28 254 LEU B C 1
ATOM 3976 O O . LEU B 1 254 ? 19.688 4.621 15.664 1 51.28 254 LEU B O 1
ATOM 3980 N N . ASN B 1 255 ? 19.953 5.711 13.773 1 45.62 255 ASN B N 1
ATOM 3981 C CA . ASN B 1 255 ? 20.984 6.477 14.477 1 45.62 255 ASN B CA 1
ATOM 3982 C C . ASN B 1 255 ? 20.375 7.672 15.211 1 45.62 255 ASN B C 1
ATOM 3984 O O . ASN B 1 255 ? 19.594 8.422 14.633 1 45.62 255 ASN B O 1
ATOM 3988 N N . GLY B 1 256 ? 19.828 7.512 16.375 1 40.81 256 GLY B N 1
ATOM 3989 C CA . GLY B 1 256 ? 19.625 8.602 17.312 1 40.81 256 GLY B CA 1
ATOM 3990 C C . GLY B 1 256 ? 20.234 9.914 16.844 1 40.81 256 GLY B C 1
ATOM 3991 O O . GLY B 1 256 ? 20.375 10.852 17.641 1 40.81 256 GLY B O 1
ATOM 3992 N N . ALA B 1 257 ? 21.094 10.039 15.898 1 33.56 257 ALA B N 1
ATOM 3993 C CA . ALA B 1 257 ? 22.031 11.133 15.68 1 33.56 257 ALA B CA 1
ATOM 3994 C C . ALA B 1 257 ? 21.312 12.43 15.328 1 33.56 257 ALA B C 1
ATOM 3996 O O . ALA B 1 257 ? 21.906 13.508 15.336 1 33.56 257 ALA B O 1
ATOM 3997 N N . ASP B 1 258 ? 20.188 12.766 14.445 1 31.91 258 ASP B N 1
ATOM 3998 C CA . ASP B 1 258 ? 20.156 14.219 14.445 1 31.91 258 ASP B CA 1
ATOM 3999 C C . ASP B 1 258 ? 19.688 14.766 15.789 1 31.91 258 ASP B C 1
ATOM 4001 O O . ASP B 1 258 ? 18.75 14.227 16.391 1 31.91 258 ASP B O 1
#

Secondary structure (DSSP, 8-state):
-EEEEEEEEEETTEEEEEEEEEE-TT-EEEEE--TTSSHHHHHHHHHTSS--SS--EEETTEEGGGS-HHHHHHHEEEE-S----SS--BHHHHHHGGGGGGS-TTPPP-HHHHHHHHHHHHHTT-GGGTTSBGGGS-HHHHHHHHHHHHHTT--SEEEEESTTTT--HHHHHHHHHHHHHHHHTT-EEEEEES-HHHHHHH-SEEEEEETTEEEEEE-HHHHS-HHHHHHHHSS-EEEEEETTEEEEEETTSSSTT-/-EEEEEEEEEETTEEEEEEEEEE-TT-EEEEE--TTSSHHHHHHHHHTSS--SS--EEETTEEGGGS-HHHHHHHEEEE-S----SS--BHHHHHHGGGGGGS-TTPPP-HHHHHHHHHHHHHTT-GGGTTSBGGGS-HHHHHHHHHHHHHTT--SEEEEESTTTT--HHHHHHHHHHHHHHHHTT-EEEEEES-HHHHHHH-SEEEEEETTEEEEEE-HHHHS-HHHHHHHHSS-EEEEEETTEEEEEETTSSSTT-

Organism: NCBI:txid2598455